Protein 7RNJ (pdb70)

Structure (mmCIF, N/CA/C/O backbone):
data_7RNJ
#
_entry.id   7RNJ
#
_cell.length_a   92.642
_cell.length_b   92.642
_cell.length_c   223.408
_cell.angle_alpha   90.000
_cell.angle_beta   90.000
_cell.angle_gamma   120.000
#
_symmetry.space_group_name_H-M   'P 65 2 2'
#
loop_
_entity.id
_entity.type
_entity.pdbx_description
1 polymer 'Monoclonal antibody S2P6 Fab light chain'
2 polymer 'Monoclonal antibody S2P6 Fab heavy chain'
3 polymer 'Spike glycoprotein stem helix peptide'
4 non-polymer 'SULFATE ION'
5 water water
#
loop_
_atom_site.group_PDB
_atom_site.id
_atom_site.type_symbol
_atom_site.label_atom_id
_atom_site.label_alt_id
_atom_site.label_comp_id
_atom_site.label_asym_id
_atom_site.label_entity_id
_atom_site.label_seq_id
_atom_site.pdbx_PDB_ins_code
_atom_site.Cartn_x
_atom_site.Cartn_y
_atom_site.Cartn_z
_atom_site.occupancy
_atom_site.B_iso_or_equiv
_atom_site.auth_seq_id
_atom_site.auth_comp_id
_atom_site.auth_asym_id
_atom_site.auth_atom_id
_atom_site.pdbx_PDB_model_num
ATOM 1 N N . GLU A 1 1 ? -45.042 60.722 11.472 1.00 102.81 1 GLU L N 1
ATOM 2 C CA . GLU A 1 1 ? -43.662 60.395 11.802 1.00 84.17 1 GLU L CA 1
ATOM 3 C C . GLU A 1 1 ? -42.699 61.280 11.019 1.00 81.05 1 GLU L C 1
ATOM 4 O O . GLU A 1 1 ? -43.115 62.048 10.152 1.00 70.90 1 GLU L O 1
ATOM 6 N N . ILE A 1 2 ? -41.413 61.175 11.334 1.00 80.12 2 ILE L N 1
ATOM 7 C CA . ILE A 1 2 ? -40.369 61.937 10.659 1.00 79.11 2 ILE L CA 1
ATOM 8 C C . ILE A 1 2 ? -39.735 61.025 9.617 1.00 75.99 2 ILE L C 1
ATOM 9 O O . ILE A 1 2 ? -39.026 60.074 9.963 1.00 77.23 2 ILE L O 1
ATOM 14 N N . VAL A 1 3 ? -39.981 61.314 8.341 1.00 74.20 3 VAL L N 1
ATOM 15 C CA . VAL A 1 3 ? -39.445 60.502 7.253 1.00 64.75 3 VAL L CA 1
ATOM 16 C C . VAL A 1 3 ? -38.009 60.922 6.969 1.00 64.74 3 VAL L C 1
ATOM 17 O O . VAL A 1 3 ? -37.702 62.117 6.883 1.00 68.79 3 VAL L O 1
ATOM 21 N N . MET A 1 4 ? -37.128 59.939 6.807 1.00 62.48 4 MET L N 1
ATOM 22 C CA . MET A 1 4 ? -35.719 60.174 6.527 1.00 61.09 4 MET L CA 1
ATOM 23 C C . MET A 1 4 ? -35.401 59.806 5.083 1.00 65.81 4 MET L C 1
ATOM 24 O O . MET A 1 4 ? -35.855 58.774 4.578 1.00 62.65 4 MET L O 1
ATOM 29 N N . MET A 1 5 ? -34.619 60.653 4.420 1.00 64.69 5 MET L N 1
ATOM 30 C CA . MET A 1 5 ? -34.182 60.408 3.054 1.00 62.37 5 MET L CA 1
ATOM 31 C C . MET A 1 5 ? -32.660 60.390 3.004 1.00 62.39 5 MET L C 1
ATOM 32 O O . MET A 1 5 ? -31.988 61.019 3.828 1.00 58.67 5 MET L O 1
ATOM 37 N N . GLN A 1 6 ? -32.114 59.651 2.042 1.00 59.76 6 GLN L N 1
ATOM 38 C CA . GLN A 1 6 ? -30.673 59.607 1.846 1.00 64.96 6 GLN L CA 1
ATOM 39 C C . GLN A 1 6 ? -30.362 59.611 0.357 1.00 70.60 6 GLN L C 1
ATOM 40 O O . GLN A 1 6 ? -31.163 59.160 -0.465 1.00 74.01 6 GLN L O 1
ATOM 46 N N . SER A 1 7 ? -29.176 60.121 0.023 1.00 66.76 7 SER L N 1
ATOM 47 C CA . SER A 1 7 ? -28.696 60.198 -1.338 1.00 63.70 7 SER L CA 1
ATOM 48 C C . SER A 1 7 ? -27.176 60.213 -1.269 1.00 63.09 7 SER L C 1
ATOM 49 O O . SER A 1 7 ? -26.615 60.761 -0.308 1.00 62.62 7 SER L O 1
ATOM 52 N N . PRO A 1 8 ? -26.483 59.602 -2.244 1.00 60.00 8 PRO L N 1
ATOM 53 C CA . PRO A 1 8 ? -27.109 58.873 -3.350 1.00 63.49 8 PRO L CA 1
ATOM 54 C C . PRO A 1 8 ? -27.509 57.466 -2.929 1.00 69.38 8 PRO L C 1
ATOM 55 O O . PRO A 1 8 ? -27.233 57.071 -1.797 1.00 75.21 8 PRO L O 1
ATOM 59 N N . GLY A 1 9 ? -28.164 56.724 -3.822 1.00 64.91 9 GLY L N 1
ATOM 60 C CA . GLY A 1 9 ? -28.479 55.341 -3.513 1.00 69.15 9 GLY L CA 1
ATOM 61 C C . GLY A 1 9 ? -27.237 54.475 -3.443 1.00 72.43 9 GLY L C 1
ATOM 62 O O . GLY A 1 9 ? -27.102 53.636 -2.546 1.00 67.97 9 GLY L O 1
ATOM 63 N N . THR A 1 10 ? -26.310 54.674 -4.380 1.00 75.53 10 THR L N 1
ATOM 64 C CA . THR A 1 10 ? -25.063 53.928 -4.443 1.00 69.89 10 THR L CA 1
ATOM 65 C C . THR A 1 10 ? -23.929 54.895 -4.742 1.00 65.56 10 THR L C 1
ATOM 66 O O . THR A 1 10 ? -24.086 55.817 -5.547 1.00 69.34 10 THR L O 1
ATOM 70 N N . LEU A 1 11 ? -22.790 54.681 -4.089 1.00 70.12 11 LEU L N 1
ATOM 71 C CA . LEU A 1 11 ? -21.606 55.511 -4.269 1.00 73.41 11 LEU L CA 1
ATOM 72 C C . LEU A 1 11 ? -20.394 54.608 -4.438 1.00 65.87 11 LEU L C 1
ATOM 73 O O . LEU A 1 11 ? -20.170 53.710 -3.621 1.00 74.96 11 LEU L O 1
ATOM 78 N N . SER A 1 12 ? -19.619 54.846 -5.494 1.00 69.76 12 SER L N 1
ATOM 79 C CA . SER A 1 12 ? -18.475 54.008 -5.836 1.00 66.39 12 SER L CA 1
ATOM 80 C C . SER A 1 12 ? -17.245 54.889 -5.984 1.00 70.25 12 SER L C 1
ATOM 81 O O . SER A 1 12 ? -17.177 55.713 -6.902 1.00 76.51 12 SER L O 1
ATOM 84 N N . LEU A 1 13 ? -16.274 54.711 -5.091 1.00 73.06 13 LEU L N 1
ATOM 85 C CA . LEU A 1 13 ? -15.086 55.552 -5.061 1.00 71.28 13 LEU L CA 1
ATOM 86 C C . LEU A 1 13 ? -13.852 54.689 -4.825 1.00 77.13 13 LEU L C 1
ATOM 87 O O . LEU A 1 13 ? -13.947 53.509 -4.478 1.00 79.03 13 LEU L O 1
ATOM 92 N N . SER A 1 14 ? -12.679 55.298 -5.020 1.00 74.98 14 SER L N 1
ATOM 93 C CA . SER A 1 14 ? -11.379 54.659 -4.877 1.00 78.29 14 SER L CA 1
ATOM 94 C C . SER A 1 14 ? -10.800 54.915 -3.493 1.00 81.76 14 SER L C 1
ATOM 95 O O . SER A 1 14 ? -11.198 55.861 -2.807 1.00 90.59 14 SER L O 1
ATOM 98 N N . PRO A 1 15 ? -9.857 54.082 -3.042 1.00 76.62 15 PRO L N 1
ATOM 99 C CA . PRO A 1 15 ? -9.227 54.327 -1.739 1.00 81.88 15 PRO L CA 1
ATOM 100 C C . PRO A 1 15 ? -8.456 55.636 -1.741 1.00 81.37 15 PRO L C 1
ATOM 101 O O . PRO A 1 15 ? -7.830 56.011 -2.735 1.00 86.48 15 PRO L O 1
ATOM 105 N N . GLY A 1 16 ? -8.505 56.333 -0.609 1.00 78.45 16 GLY L N 1
ATOM 106 C CA . GLY A 1 16 ? -7.894 57.632 -0.479 1.00 78.33 16 GLY L CA 1
ATOM 107 C C . GLY A 1 16 ? -8.776 58.792 -0.886 1.00 77.55 16 GLY L C 1
ATOM 108 O O . GLY A 1 16 ? -8.467 59.936 -0.538 1.00 98.52 16 GLY L O 1
ATOM 109 N N . GLU A 1 17 ? -9.860 58.533 -1.616 1.00 67.27 17 GLU L N 1
ATOM 110 C CA . GLU A 1 17 ? -10.781 59.586 -2.012 1.00 74.97 17 GLU L CA 1
ATOM 111 C C . GLU A 1 17 ? -11.738 59.914 -0.864 1.00 78.88 17 GLU L C 1
ATOM 112 O O . GLU A 1 17 ? -11.730 59.280 0.197 1.00 64.15 17 GLU L O 1
ATOM 116 N N . ARG A 1 18 ? -12.582 60.917 -1.086 1.00 63.69 18 ARG L N 1
ATOM 117 C CA . ARG A 1 18 ? -13.501 61.431 -0.080 1.00 61.90 18 ARG L CA 1
ATOM 118 C C . ARG A 1 18 ? -14.930 61.087 -0.480 1.00 66.87 18 ARG L C 1
ATOM 119 O O . ARG A 1 18 ? -15.351 61.382 -1.603 1.00 74.35 18 ARG L O 1
ATOM 127 N N . ALA A 1 19 ? -15.665 60.457 0.429 1.00 64.27 19 ALA L N 1
ATOM 128 C CA . ALA A 1 19 ? -17.061 60.109 0.201 1.00 64.50 19 ALA L CA 1
ATOM 129 C C . ALA A 1 19 ? -17.963 61.099 0.927 1.00 61.85 19 ALA L C 1
ATOM 130 O O . ALA A 1 19 ? -17.700 61.464 2.077 1.00 64.14 19 ALA L O 1
ATOM 132 N N . THR A 1 20 ? -19.024 61.535 0.250 1.00 68.24 20 THR L N 1
ATOM 133 C CA . THR A 1 20 ? -19.960 62.514 0.794 1.00 54.63 20 THR L CA 1
ATOM 134 C C . THR A 1 20 ? -21.367 61.931 0.734 1.00 56.09 20 THR L C 1
ATOM 135 O O . THR A 1 20 ? -21.907 61.713 -0.357 1.00 57.96 20 THR L O 1
ATOM 139 N N . LEU A 1 21 ? -21.958 61.687 1.902 1.00 51.22 21 LEU L N 1
ATOM 140 C CA . LEU A 1 21 ? -23.285 61.097 2.023 1.00 57.75 21 LEU L CA 1
ATOM 141 C C . LEU A 1 21 ? -24.253 62.122 2.598 1.00 62.03 21 LEU L C 1
ATOM 142 O O . LEU A 1 21 ? -23.933 62.805 3.576 1.00 67.28 21 LEU L O 1
ATOM 147 N N . SER A 1 22 ? -25.435 62.223 1.994 1.00 60.71 22 SER L N 1
ATOM 148 C CA . SER A 1 22 ? -26.444 63.189 2.399 1.00 60.12 22 SER L CA 1
ATOM 149 C C . SER A 1 22 ? -27.612 62.502 3.092 1.00 55.58 22 SER L C 1
ATOM 150 O O . SER A 1 22 ? -27.964 61.361 2.781 1.00 59.76 22 SER L O 1
ATOM 153 N N . CYS A 1 23 ? -28.218 63.227 4.030 1.00 57.36 23 CYS L N 1
ATOM 154 C CA . CYS A 1 23 ? -29.373 62.748 4.780 1.00 59.52 23 CYS L CA 1
ATOM 155 C C . CYS A 1 23 ? -30.324 63.918 4.966 1.00 55.92 23 CYS L C 1
ATOM 156 O O . CYS A 1 23 ? -29.917 64.978 5.451 1.00 61.45 23 CYS L O 1
ATOM 159 N N . ARG A 1 24 ? -31.577 63.736 4.563 1.00 54.48 24 ARG L N 1
ATOM 160 C CA . ARG A 1 24 ? -32.594 64.773 4.658 1.00 57.24 24 ARG L CA 1
ATOM 161 C C . ARG A 1 24 ? -33.762 64.254 5.484 1.00 58.82 24 ARG L C 1
ATOM 162 O O . ARG A 1 24 ? -34.216 63.121 5.283 1.00 61.79 24 ARG L O 1
ATOM 164 N N . ALA A 1 25 ? -34.238 65.078 6.412 1.00 55.72 25 ALA L N 1
ATOM 165 C CA . ALA A 1 25 ? -35.350 64.735 7.283 1.00 58.94 25 ALA L CA 1
ATOM 166 C C . ALA A 1 25 ? -36.574 65.568 6.923 1.00 57.57 25 ALA L C 1
ATOM 167 O O . ALA A 1 25 ? -36.458 66.723 6.500 1.00 61.52 25 ALA L O 1
ATOM 169 N N . SER A 1 26 ? -37.756 64.968 7.096 1.00 63.23 26 SER L N 1
ATOM 170 C CA . SER A 1 26 ? -38.991 65.655 6.732 1.00 55.20 26 SER L CA 1
ATOM 171 C C . SER A 1 26 ? -39.321 66.782 7.704 1.00 63.07 26 SER L C 1
ATOM 172 O O . SER A 1 26 ? -40.005 67.740 7.327 1.00 72.93 26 SER L O 1
ATOM 175 N N . GLN A 1 27 ? -38.847 66.691 8.943 1.00 65.89 27 GLN L N 1
ATOM 176 C CA . GLN A 1 27 ? -39.003 67.736 9.945 1.00 58.78 27 GLN L CA 1
ATOM 177 C C . GLN A 1 27 ? -37.632 68.130 10.477 1.00 65.60 27 GLN L C 1
ATOM 178 O O . GLN A 1 27 ? -36.632 67.445 10.254 1.00 70.71 27 GLN L O 1
ATOM 184 N N . SER A 1 28 ? -37.589 69.247 11.197 1.00 71.63 28 SER L N 1
ATOM 185 C CA . SER A 1 28 ? -36.347 69.651 11.840 1.00 57.94 28 SER L CA 1
ATOM 186 C C . SER A 1 28 ? -36.044 68.710 13.000 1.00 53.17 28 SER L C 1
ATOM 187 O O . SER A 1 28 ? -36.934 68.361 13.780 1.00 57.93 28 SER L O 1
ATOM 190 N N . VAL A 1 29 ? -34.788 68.282 13.098 1.00 60.78 29 VAL L N 1
ATOM 191 C CA . VAL A 1 29 ? -34.377 67.294 14.091 1.00 57.02 29 VAL L CA 1
ATOM 192 C C . VAL A 1 29 ? -34.004 68.030 15.373 1.00 59.23 29 VAL L C 1
ATOM 193 O O . VAL A 1 29 ? -32.981 68.717 15.430 1.00 55.32 29 VAL L O 1
ATOM 197 N N . ARG A 1 30 ? -34.832 67.882 16.405 1.00 63.83 30 ARG L N 1
ATOM 198 C CA . ARG A 1 30 ? -34.607 68.587 17.659 1.00 69.97 30 ARG L CA 1
ATOM 199 C C . ARG A 1 30 ? -33.278 68.183 18.283 1.00 59.65 30 ARG L C 1
ATOM 200 O O . ARG A 1 30 ? -32.906 67.007 18.283 1.00 57.62 30 ARG L O 1
ATOM 208 N N . SER A 1 31 ? -32.558 69.176 18.807 1.00 56.81 31 SER L N 1
ATOM 209 C CA . SER A 1 31 ? -31.284 68.979 19.493 1.00 58.22 31 SER L CA 1
ATOM 210 C C . SER A 1 31 ? -30.220 68.356 18.592 1.00 56.42 31 SER L C 1
ATOM 211 O O . SER A 1 31 ? -29.208 67.854 19.091 1.00 54.64 31 SER L O 1
ATOM 214 N N . ASN A 1 32 ? -30.430 68.384 17.272 1.00 58.81 32 ASN L N 1
ATOM 215 C CA . ASN A 1 32 ? -29.483 67.828 16.298 1.00 46.02 32 ASN L CA 1
ATOM 216 C C . ASN A 1 32 ? -29.168 66.368 16.597 1.00 47.32 32 ASN L C 1
ATOM 217 O O . ASN A 1 32 ? -28.039 65.902 16.423 1.00 44.88 32 ASN L O 1
ATOM 222 N N . TYR A 1 33 ? -30.186 65.639 17.051 1.00 47.35 33 TYR L N 1
ATOM 223 C CA . TYR A 1 33 ? -30.066 64.221 17.384 1.00 50.71 33 TYR L CA 1
ATOM 224 C C . TYR A 1 33 ? -30.111 63.404 16.095 1.00 50.90 33 TYR L C 1
ATOM 225 O O . TYR A 1 33 ? -31.109 62.762 15.756 1.00 49.77 33 TYR L O 1
ATOM 234 N N . LEU A 1 34 ? -29.000 63.429 15.366 1.00 54.12 34 LEU L N 1
ATOM 235 C CA . LEU A 1 34 ? -28.861 62.704 14.110 1.00 51.68 34 LEU L CA 1
ATOM 236 C C . LEU A 1 34 ? -27.714 61.715 14.248 1.00 52.55 34 LEU L C 1
ATOM 237 O O . LEU A 1 34 ? -26.611 62.095 14.652 1.00 60.18 34 LEU L O 1
ATOM 242 N N . ALA A 1 35 ? -27.973 60.453 13.914 1.00 52.32 35 ALA L N 1
ATOM 243 C CA . ALA A 1 35 ? -26.984 59.394 14.042 1.00 51.38 35 ALA L CA 1
ATOM 244 C C . ALA A 1 35 ? -26.712 58.744 12.691 1.00 55.81 35 ALA L C 1
ATOM 245 O O . ALA A 1 35 ? -27.602 58.647 11.842 1.00 54.45 35 ALA L O 1
ATOM 247 N N . TRP A 1 36 ? -25.467 58.303 12.504 1.00 54.56 36 TRP L N 1
ATOM 248 C CA . TRP A 1 36 ? -25.035 57.576 11.315 1.00 50.42 36 TRP L CA 1
ATOM 249 C C . TRP A 1 36 ? -24.531 56.202 11.725 1.00 48.14 36 TRP L C 1
ATOM 250 O O . TRP A 1 36 ? -23.691 56.090 12.625 1.00 49.63 36 TRP L O 1
ATOM 261 N N . TYR A 1 37 ? -25.020 55.165 11.051 1.00 46.34 37 TYR L N 1
ATOM 262 C CA . TYR A 1 37 ? -24.656 53.789 11.356 1.00 52.00 37 TYR L CA 1
ATOM 263 C C . TYR A 1 37 ? -24.020 53.129 10.142 1.00 54.30 37 TYR L C 1
ATOM 264 O O . TYR A 1 37 ? -24.503 53.279 9.016 1.00 50.95 37 TYR L O 1
ATOM 273 N N . GLN A 1 38 ? -22.940 52.394 10.380 1.00 58.93 38 GLN L N 1
ATOM 274 C CA . GLN A 1 38 ? -22.267 51.608 9.356 1.00 49.11 38 GLN L CA 1
ATOM 275 C C . GLN A 1 38 ? -22.621 50.140 9.552 1.00 52.42 38 GLN L C 1
ATOM 276 O O . GLN A 1 38 ? -22.467 49.606 10.656 1.00 53.81 38 GLN L O 1
ATOM 282 N N . GLN A 1 39 ? -23.098 49.491 8.490 1.00 52.56 39 GLN L N 1
ATOM 283 C CA . GLN A 1 39 ? -23.423 48.066 8.533 1.00 61.65 39 GLN L CA 1
ATOM 284 C C . GLN A 1 39 ? -22.683 47.349 7.412 1.00 62.51 39 GLN L C 1
ATOM 285 O O . GLN A 1 39 ? -22.978 47.565 6.232 1.00 57.92 39 GLN L O 1
ATOM 291 N N . LYS A 1 40 ? -21.736 46.490 7.783 1.00 66.01 40 LYS L N 1
ATOM 292 C CA . LYS A 1 40 ? -21.010 45.665 6.832 1.00 64.99 40 LYS L CA 1
ATOM 293 C C . LYS A 1 40 ? -21.756 44.356 6.598 1.00 68.63 40 LYS L C 1
ATOM 294 O O . LYS A 1 40 ? -22.617 43.973 7.397 1.00 65.52 40 LYS L O 1
ATOM 300 N N . PRO A 1 41 ? -21.470 43.656 5.497 1.00 77.55 41 PRO L N 1
ATOM 301 C CA . PRO A 1 41 ? -22.238 42.443 5.173 1.00 76.44 41 PRO L CA 1
ATOM 302 C C . PRO A 1 41 ? -22.171 41.407 6.286 1.00 74.82 41 PRO L C 1
ATOM 303 O O . PRO A 1 41 ? -21.097 41.091 6.804 1.00 80.42 41 PRO L O 1
ATOM 307 N N . GLY A 1 42 ? -23.337 40.879 6.652 1.00 73.53 42 GLY L N 1
ATOM 308 C CA . GLY A 1 42 ? -23.415 39.857 7.674 1.00 74.49 42 GLY L CA 1
ATOM 309 C C . GLY A 1 42 ? -23.147 40.325 9.085 1.00 71.83 42 GLY L C 1
ATOM 310 O O . GLY A 1 42 ? -23.018 39.488 9.983 1.00 84.98 42 GLY L O 1
ATOM 311 N N . GLN A 1 43 ? -23.060 41.631 9.316 1.00 70.07 43 GLN L N 1
ATOM 312 C CA . GLN A 1 43 ? -22.785 42.171 10.637 1.00 66.83 43 GLN L CA 1
ATOM 313 C C . GLN A 1 43 ? -23.939 43.052 11.093 1.00 62.63 43 GLN L C 1
ATOM 314 O O . GLN A 1 43 ? -24.788 43.469 10.300 1.00 59.86 43 GLN L O 1
ATOM 320 N N . ALA A 1 44 ? -23.963 43.321 12.391 1.00 62.84 44 ALA L N 1
ATOM 321 C CA . ALA A 1 44 ? -24.929 44.246 12.946 1.00 54.09 44 ALA L CA 1
ATOM 322 C C . ALA A 1 44 ? -24.508 45.675 12.637 1.00 59.09 44 ALA L C 1
ATOM 323 O O . ALA A 1 44 ? -23.335 45.940 12.356 1.00 62.02 44 ALA L O 1
ATOM 325 N N . PRO A 1 45 ? -25.447 46.617 12.668 1.00 56.30 45 PRO L N 1
ATOM 326 C CA . PRO A 1 45 ? -25.067 48.019 12.504 1.00 50.27 45 PRO L CA 1
ATOM 327 C C . PRO A 1 45 ? -24.098 48.445 13.595 1.00 52.95 45 PRO L C 1
ATOM 328 O O . PRO A 1 45 ? -24.006 47.837 14.664 1.00 58.78 45 PRO L O 1
ATOM 332 N N . ARG A 1 46 ? -23.349 49.496 13.288 1.00 55.06 46 ARG L N 1
ATOM 333 C CA . ARG A 1 46 ? -22.291 50.002 14.144 1.00 46.34 46 ARG L CA 1
ATOM 334 C C . ARG A 1 46 ? -22.392 51.516 14.152 1.00 53.10 46 ARG L C 1
ATOM 335 O O . ARG A 1 46 ? -22.489 52.135 13.089 1.00 49.59 46 ARG L O 1
ATOM 343 N N . LEU A 1 47 ? -22.389 52.102 15.344 1.00 58.53 47 LEU L N 1
ATOM 344 C CA . LEU A 1 47 ? -22.554 53.542 15.487 1.00 47.74 47 LEU L CA 1
ATOM 345 C C . LEU A 1 47 ? -21.260 54.256 15.114 1.00 44.83 47 LEU L C 1
ATOM 346 O O . LEU A 1 47 ? -20.213 54.015 15.722 1.00 51.50 47 LEU L O 1
ATOM 351 N N . LEU A 1 48 ? -21.335 55.137 14.121 1.00 46.92 48 LEU L N 1
ATOM 352 C CA . LEU A 1 48 ? -20.209 55.964 13.707 1.00 54.45 48 LEU L CA 1
ATOM 353 C C . LEU A 1 48 ? -20.292 57.373 14.274 1.00 55.79 48 LEU L C 1
ATOM 354 O O . LEU A 1 48 ? -19.310 57.889 14.821 1.00 45.22 48 LEU L O 1
ATOM 359 N N . ILE A 1 49 ? -21.458 58.002 14.134 1.00 47.80 49 ILE L N 1
ATOM 360 C CA . ILE A 1 49 ? -21.687 59.397 14.486 1.00 48.23 49 ILE L CA 1
ATOM 361 C C . ILE A 1 49 ? -23.032 59.492 15.191 1.00 51.86 49 ILE L C 1
ATOM 362 O O . ILE A 1 49 ? -24.025 58.928 14.719 1.00 56.87 49 ILE L O 1
ATOM 367 N N . TYR A 1 50 ? -23.068 60.193 16.317 1.00 52.34 50 TYR L N 1
ATOM 368 C CA . TYR A 1 50 ? -24.323 60.545 16.964 1.00 55.24 50 TYR L CA 1
ATOM 369 C C . TYR A 1 50 ? -24.346 62.055 17.169 1.00 54.50 50 TYR L C 1
ATOM 370 O O . TYR A 1 50 ? -23.330 62.737 16.995 1.00 41.00 50 TYR L O 1
ATOM 379 N N . GLY A 1 51 ? -25.517 62.579 17.522 1.00 48.49 51 GLY L N 1
ATOM 380 C CA . GLY A 1 51 ? -25.647 64.017 17.727 1.00 46.13 51 GLY L CA 1
ATOM 381 C C . GLY A 1 51 ? -25.153 64.841 16.559 1.00 54.72 51 GLY L C 1
ATOM 382 O O . GLY A 1 51 ? -24.488 65.868 16.7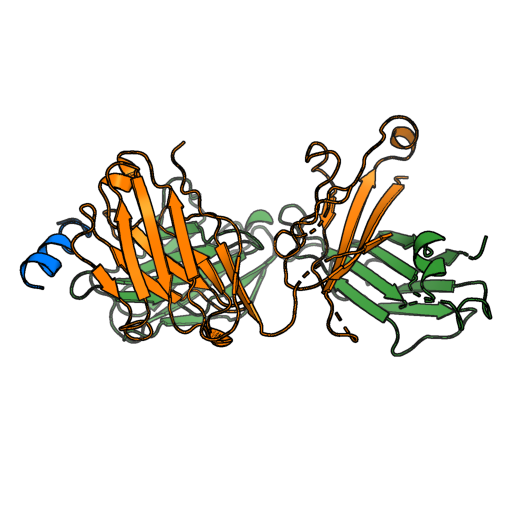54 1.00 46.20 51 GLY L O 1
ATOM 383 N N . ALA A 1 52 ? -25.437 64.386 15.334 1.00 51.77 52 ALA L N 1
ATOM 384 C CA . ALA A 1 52 ? -25.067 65.048 14.085 1.00 48.09 52 ALA L CA 1
ATOM 385 C C . ALA A 1 52 ? -23.567 65.010 13.806 1.00 54.79 52 ALA L C 1
ATOM 386 O O . ALA A 1 52 ? -23.160 64.771 12.665 1.00 54.17 52 ALA L O 1
ATOM 388 N N . SER A 1 53 ? -22.730 65.233 14.823 1.00 52.52 53 SER L N 1
ATOM 389 C CA . SER A 1 53 ? -21.308 65.419 14.556 1.00 48.60 53 SER L CA 1
ATOM 390 C C . SER A 1 53 ? -20.382 64.722 15.547 1.00 45.60 53 SER L C 1
ATOM 391 O O . SER A 1 53 ? -19.163 64.923 15.470 1.00 46.31 53 SER L O 1
ATOM 394 N N . SER A 1 54 ? -20.899 63.916 16.470 1.00 52.79 54 SER L N 1
ATOM 395 C CA . SER A 1 54 ? -20.072 63.309 17.507 1.00 46.52 54 SER L CA 1
ATOM 396 C C . SER A 1 54 ? -19.596 61.934 17.056 1.00 44.14 54 SER L C 1
ATOM 397 O O . SER A 1 54 ? -20.413 61.047 16.789 1.00 43.88 54 SER L O 1
ATOM 400 N N . ARG A 1 55 ? -18.280 61.756 16.984 1.00 48.10 55 ARG L N 1
ATOM 401 C CA . ARG A 1 55 ? -17.719 60.436 16.738 1.00 49.35 55 ARG L CA 1
ATOM 402 C C . ARG A 1 55 ? -17.915 59.547 17.961 1.00 52.64 55 ARG L C 1
ATOM 403 O O . ARG A 1 55 ? -17.603 59.943 19.087 1.00 56.53 55 ARG L O 1
ATOM 411 N N . ALA A 1 56 ? -18.443 58.348 17.740 1.00 52.60 56 ALA L N 1
ATOM 412 C CA . ALA A 1 56 ? -18.526 57.361 18.800 1.00 45.11 56 ALA L CA 1
ATOM 413 C C . ALA A 1 56 ? -17.127 56.866 19.165 1.00 61.35 56 ALA L C 1
ATOM 414 O O . ALA A 1 56 ? -16.147 57.099 18.452 1.00 63.18 56 ALA L O 1
ATOM 416 N N . THR A 1 57 ? -17.041 56.173 20.299 1.00 67.04 57 THR L N 1
ATOM 417 C CA . THR A 1 57 ? -15.759 55.680 20.789 1.00 78.26 57 THR L CA 1
ATOM 418 C C . THR A 1 57 ? -15.190 54.641 19.829 1.00 64.35 57 THR L C 1
ATOM 419 O O . THR A 1 57 ? -15.850 53.643 19.519 1.00 67.14 57 THR L O 1
ATOM 423 N N . GLY A 1 58 ? -13.964 54.876 19.364 1.00 59.60 58 GLY L N 1
ATOM 424 C CA . GLY A 1 58 ? -13.289 53.975 18.455 1.00 64.97 58 GLY L CA 1
ATOM 425 C C . GLY A 1 58 ? -13.372 54.355 16.993 1.00 67.22 58 GLY L C 1
ATOM 426 O O . GLY A 1 58 ? -12.812 53.641 16.153 1.00 69.90 58 GLY L O 1
ATOM 427 N N . ILE A 1 59 ? -14.045 55.453 16.665 1.00 63.80 59 ILE L N 1
ATOM 428 C CA . ILE A 1 59 ? -14.262 55.853 15.278 1.00 50.83 59 ILE L CA 1
ATOM 429 C C . ILE A 1 59 ? -13.121 56.766 14.845 1.00 58.28 59 ILE L C 1
ATOM 430 O O . ILE A 1 59 ? -12.820 57.750 15.537 1.00 60.07 59 ILE L O 1
ATOM 435 N N . PRO A 1 60 ? -12.454 56.477 13.727 1.00 61.57 60 PRO L N 1
ATOM 436 C CA . PRO A 1 60 ? -11.318 57.304 13.308 1.00 53.20 60 PRO L CA 1
ATOM 437 C C . PRO A 1 60 ? -11.748 58.716 12.941 1.00 65.02 60 PRO L C 1
ATOM 438 O O . PRO A 1 60 ? -12.917 58.992 12.664 1.00 63.95 60 PRO L O 1
ATOM 442 N N . ASP A 1 61 ? -10.768 59.623 12.942 1.00 65.44 61 ASP L N 1
ATOM 443 C CA . ASP A 1 61 ? -11.052 61.030 12.682 1.00 69.76 61 ASP L CA 1
ATOM 444 C C . ASP A 1 61 ? -11.545 61.278 11.264 1.00 69.84 61 ASP L C 1
ATOM 445 O O . ASP A 1 61 ? -12.211 62.291 11.024 1.00 77.30 61 ASP L O 1
ATOM 450 N N . ARG A 1 62 ? -11.238 60.381 10.323 1.00 74.38 62 ARG L N 1
ATOM 451 C CA . ARG A 1 62 ? -11.661 60.573 8.941 1.00 63.02 62 ARG L CA 1
ATOM 452 C C . ARG A 1 62 ? -13.175 60.521 8.776 1.00 56.72 62 ARG L C 1
ATOM 453 O O . ARG A 1 62 ? -13.691 61.041 7.782 1.00 58.74 62 ARG L O 1
ATOM 461 N N . PHE A 1 63 ? -13.896 59.912 9.715 1.00 55.87 63 PHE L N 1
ATOM 462 C CA . PHE A 1 63 ? -15.352 59.973 9.710 1.00 51.06 63 PHE L CA 1
ATOM 463 C C . PHE A 1 63 ? -15.805 61.293 10.321 1.00 55.59 63 PHE L C 1
ATOM 464 O O . PHE A 1 63 ? -15.325 61.691 11.386 1.00 58.69 63 PHE L O 1
ATOM 472 N N . SER A 1 64 ? -16.729 61.973 9.648 1.00 55.60 64 SER L N 1
ATOM 473 C CA . SER A 1 64 ? -17.119 63.317 10.053 1.00 51.72 64 SER L CA 1
ATOM 474 C C . SER A 1 64 ? -18.567 63.574 9.667 1.00 53.40 64 SER L C 1
ATOM 475 O O . SER A 1 64 ? -18.974 63.281 8.539 1.00 58.94 64 SER L O 1
ATOM 478 N N . GLY A 1 65 ? -19.335 64.125 10.603 1.00 52.26 65 GLY L N 1
ATOM 479 C CA . GLY A 1 65 ? -20.714 64.483 10.340 1.00 53.11 65 GLY L CA 1
ATOM 480 C C . GLY A 1 65 ? -20.957 65.964 10.538 1.00 59.08 65 GLY L C 1
ATOM 481 O O . GLY A 1 65 ? -20.193 66.632 11.243 1.00 53.91 65 GLY L O 1
ATOM 482 N N . SER A 1 66 ? -22.014 66.490 9.924 1.00 49.29 66 SER L N 1
ATOM 483 C CA . SER A 1 66 ? -22.340 67.904 10.048 1.00 46.43 66 SER L CA 1
ATOM 484 C C . SER A 1 66 ? -23.790 68.111 9.638 1.00 47.48 66 SER L C 1
ATOM 485 O O . SER A 1 66 ? -24.451 67.203 9.131 1.00 51.39 66 SER L O 1
ATOM 488 N N . GLY A 1 67 ? -24.270 69.325 9.858 1.00 50.47 67 GLY L N 1
ATOM 489 C CA . GLY A 1 67 ? -25.609 69.716 9.472 1.00 61.43 67 GLY L CA 1
ATOM 490 C C . GLY A 1 67 ? -26.461 70.092 10.671 1.00 50.68 67 GLY L C 1
ATOM 491 O O . GLY A 1 67 ? -26.092 69.901 11.827 1.00 55.57 67 GLY L O 1
ATOM 492 N N . SER A 1 68 ? -27.628 70.643 10.355 1.00 57.40 68 SER L N 1
ATOM 493 C CA . SER A 1 68 ? -28.607 71.008 11.367 1.00 60.29 68 SER L CA 1
ATOM 494 C C . SER A 1 68 ? -29.971 71.089 10.700 1.00 64.70 68 SER L C 1
ATOM 495 O O . SER A 1 68 ? -30.085 71.103 9.471 1.00 64.53 68 SER L O 1
ATOM 498 N N . GLY A 1 69 ? -31.008 71.140 11.532 1.00 63.94 69 GLY L N 1
ATOM 499 C CA . GLY A 1 69 ? -32.364 71.264 11.041 1.00 61.59 69 GLY L CA 1
ATOM 500 C C . GLY A 1 69 ? -32.847 70.027 10.314 1.00 60.35 69 GLY L C 1
ATOM 501 O O . GLY A 1 69 ? -33.232 69.040 10.947 1.00 64.31 69 GLY L O 1
ATOM 502 N N . THR A 1 70 ? -32.826 70.072 8.979 1.00 63.68 70 THR L N 1
ATOM 503 C CA . THR A 1 70 ? -33.286 68.965 8.153 1.00 63.09 70 THR L CA 1
ATOM 504 C C . THR A 1 70 ? -32.214 68.362 7.258 1.00 54.87 70 THR L C 1
ATOM 505 O O . THR A 1 70 ? -32.431 67.267 6.732 1.00 58.07 70 THR L O 1
ATOM 509 N N . ASP A 1 71 ? -31.083 69.035 7.059 1.00 69.34 71 ASP L N 1
ATOM 510 C CA . ASP A 1 71 ? -30.038 68.572 6.153 1.00 72.71 71 ASP L CA 1
ATOM 511 C C . ASP A 1 71 ? -28.794 68.190 6.941 1.00 62.12 71 ASP L C 1
ATOM 512 O O . ASP A 1 71 ? -28.273 68.996 7.719 1.00 64.79 71 ASP L O 1
ATOM 517 N N . PHE A 1 72 ? -28.311 66.970 6.719 1.00 56.01 72 PHE L N 1
ATOM 518 C CA . PHE A 1 72 ? -27.135 66.466 7.410 1.00 56.94 72 PHE L CA 1
ATOM 519 C C . PHE A 1 72 ? -26.234 65.761 6.405 1.00 59.34 72 PHE L C 1
ATOM 520 O O . PHE A 1 72 ? -26.687 65.289 5.359 1.00 57.18 72 PHE L O 1
ATOM 528 N N . THR A 1 73 ? -24.943 65.697 6.732 1.00 54.23 73 THR L N 1
ATOM 529 C CA . THR A 1 73 ? -23.941 65.153 5.825 1.00 48.39 73 THR L CA 1
ATOM 530 C C . THR A 1 73 ? -22.944 64.299 6.591 1.00 54.43 73 THR L C 1
ATOM 531 O O . THR A 1 73 ? -22.512 64.671 7.685 1.00 62.20 73 THR L O 1
ATOM 535 N N . LEU A 1 74 ? -22.567 63.165 6.005 1.00 59.16 74 LEU L N 1
ATOM 536 C CA . LEU A 1 74 ? -21.488 62.330 6.515 1.00 55.09 74 LEU L CA 1
ATOM 537 C C . LEU A 1 74 ? -20.375 62.268 5.479 1.00 58.04 74 LEU L C 1
ATOM 538 O O . LEU A 1 74 ? -20.618 61.915 4.321 1.00 62.71 74 LEU L O 1
ATOM 543 N N . THR A 1 75 ? -19.159 62.609 5.894 1.00 57.25 75 THR L N 1
ATOM 544 C CA . THR A 1 75 ? -18.005 62.652 5.006 1.00 51.21 75 THR L CA 1
ATOM 545 C C . THR A 1 75 ? -16.961 61.649 5.475 1.00 64.59 75 THR L C 1
ATOM 546 O O . THR A 1 75 ? -16.526 61.693 6.631 1.00 57.93 75 THR L O 1
ATOM 550 N N . ILE A 1 76 ? -16.562 60.751 4.574 1.00 62.99 76 ILE L N 1
ATOM 551 C CA . ILE A 1 76 ? -15.564 59.731 4.876 1.00 59.34 76 ILE L CA 1
ATOM 552 C C . ILE A 1 76 ? -14.287 60.043 4.112 1.00 60.66 76 ILE L C 1
ATOM 553 O O . ILE A 1 76 ? -14.099 59.577 2.983 1.00 74.37 76 ILE L O 1
ATOM 558 N N . SER A 1 77 ? -13.403 60.828 4.715 1.00 61.27 77 SER L N 1
ATOM 559 C CA . SER A 1 77 ? -12.133 61.119 4.074 1.00 63.53 77 SER L CA 1
ATOM 560 C C . SER A 1 77 ? -11.225 59.892 4.119 1.00 57.83 77 SER L C 1
ATOM 561 O O . SER A 1 77 ? -11.419 58.974 4.919 1.00 72.71 77 SER L O 1
ATOM 564 N N . ARG A 1 78 ? -10.237 59.879 3.224 1.00 67.36 78 ARG L N 1
ATOM 565 C CA . ARG A 1 78 ? -9.223 58.826 3.154 1.00 69.45 78 ARG L CA 1
ATOM 566 C C . ARG A 1 78 ? -9.867 57.439 3.180 1.00 66.07 78 ARG L C 1
ATOM 567 O O . ARG A 1 78 ? -9.636 56.627 4.080 1.00 69.44 78 ARG L O 1
ATOM 575 N N . LEU A 1 79 ? -10.690 57.184 2.164 1.00 71.73 79 LEU L N 1
ATOM 576 C CA A LEU A 1 79 ? -11.438 55.937 2.101 0.55 68.79 79 LEU L CA 1
ATOM 577 C CA B LEU A 1 79 ? -11.437 55.935 2.095 0.45 70.74 79 LEU L CA 1
ATOM 578 C C . LEU A 1 79 ? -10.495 54.740 2.098 1.00 71.54 79 LEU L C 1
ATOM 579 O O . LEU A 1 79 ? -9.406 54.782 1.518 1.00 71.77 79 LEU L O 1
ATOM 588 N N . GLU A 1 80 ? -10.920 53.674 2.755 1.00 60.56 80 GLU L N 1
ATOM 589 C CA . GLU A 1 80 ? -10.143 52.453 2.873 1.00 72.24 80 GLU L CA 1
ATOM 590 C C . GLU A 1 80 ? -10.984 51.272 2.423 1.00 68.00 80 GLU L C 1
ATOM 591 O O . GLU A 1 80 ? -12.218 51.327 2.462 1.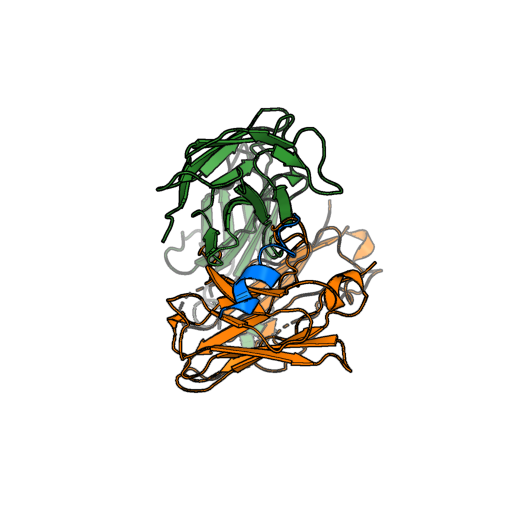00 66.42 80 GLU L O 1
ATOM 597 N N . PRO A 1 81 ? -10.344 50.189 1.975 1.00 67.00 81 PRO L N 1
ATOM 598 C CA . PRO A 1 81 ? -11.118 49.010 1.556 1.00 74.00 81 PRO L CA 1
ATOM 599 C C . PRO A 1 81 ? -12.030 48.468 2.643 1.00 85.88 81 PRO L C 1
ATOM 600 O O . PRO A 1 81 ? -13.067 47.871 2.325 1.00 89.54 81 PRO L O 1
ATOM 604 N N . GLU A 1 82 ? -11.684 48.665 3.917 1.00 77.25 82 GLU L N 1
ATOM 605 C CA . GLU A 1 82 ? -12.531 48.206 5.010 1.00 73.77 82 GLU L CA 1
ATOM 606 C C . GLU A 1 82 ? -13.809 49.022 5.151 1.00 71.96 82 GLU L C 1
ATOM 607 O O . GLU A 1 82 ? -14.710 48.605 5.886 1.00 70.78 82 GLU L O 1
ATOM 609 N N . ASP A 1 83 ? -13.913 50.160 4.466 1.00 71.94 83 ASP L N 1
ATOM 610 C CA . ASP A 1 83 ? -15.078 51.029 4.571 1.00 69.59 83 ASP L CA 1
ATOM 611 C C . ASP A 1 83 ? -16.248 50.575 3.705 1.00 64.76 83 ASP L C 1
ATOM 612 O O . ASP A 1 83 ? -17.272 51.264 3.669 1.00 59.57 83 ASP L O 1
ATOM 617 N N . PHE A 1 84 ? -16.128 49.448 3.011 1.00 72.18 84 PHE L N 1
ATOM 618 C CA . PHE A 1 84 ? -17.235 48.922 2.218 1.00 72.44 84 PHE L CA 1
ATOM 619 C C . PHE A 1 84 ? -18.370 48.500 3.145 1.00 71.74 84 PHE L C 1
ATOM 620 O O . PHE A 1 84 ? -18.227 47.543 3.913 1.00 71.59 84 PHE L O 1
ATOM 628 N N . ALA A 1 85 ? -19.495 49.208 3.072 1.00 67.29 85 ALA L N 1
ATOM 629 C CA . ALA A 1 85 ? -20.660 48.928 3.908 1.00 70.39 85 ALA L CA 1
ATOM 630 C C . ALA A 1 85 ? -21.826 49.782 3.419 1.00 63.37 85 ALA L C 1
ATOM 631 O O . ALA A 1 85 ? -21.685 50.597 2.501 1.00 67.97 85 ALA L O 1
ATOM 633 N N . VAL A 1 86 ? -22.988 49.580 4.043 1.00 53.42 86 VAL L N 1
ATOM 634 C CA . VAL A 1 86 ? -24.161 50.431 3.866 1.00 58.87 86 VAL L CA 1
ATOM 635 C C . VAL A 1 86 ? -24.269 51.347 5.076 1.00 61.58 86 VAL L C 1
ATOM 636 O O . VAL A 1 86 ? -24.104 50.903 6.221 1.00 55.79 86 VAL L O 1
ATOM 640 N N . TYR A 1 87 ? -24.553 52.624 4.834 1.00 55.87 87 TYR L N 1
ATOM 641 C CA . TYR A 1 87 ? -24.574 53.634 5.886 1.00 54.41 87 TYR L CA 1
ATOM 642 C C . TYR A 1 87 ? -25.984 54.192 6.026 1.00 60.92 87 TYR L C 1
ATOM 643 O O . TYR A 1 87 ? -26.529 54.760 5.072 1.00 62.34 87 TYR L O 1
ATOM 652 N N . TYR A 1 88 ? -26.573 54.026 7.211 1.00 53.36 88 TYR L N 1
ATOM 653 C CA . TYR A 1 88 ? -27.894 54.558 7.516 1.00 53.86 88 TYR L CA 1
ATOM 654 C C . TYR A 1 88 ? -27.769 55.777 8.418 1.00 54.52 88 TYR L C 1
ATOM 655 O O . TYR A 1 88 ? -26.906 55.824 9.300 1.00 51.90 88 TYR L O 1
ATOM 664 N N . CYS A 1 89 ? -28.637 56.759 8.193 1.00 52.60 89 CYS L N 1
ATOM 665 C CA . CYS A 1 89 ? -28.820 57.870 9.112 1.00 48.99 89 CYS L CA 1
ATOM 666 C C . CYS A 1 89 ? -30.113 57.666 9.890 1.00 54.80 89 CYS L C 1
ATOM 667 O O . CYS A 1 89 ? -31.056 57.036 9.402 1.00 54.43 89 CYS L O 1
ATOM 670 N N . GLN A 1 90 ? -30.140 58.179 11.119 1.00 51.39 90 GLN L N 1
ATOM 671 C CA . GLN A 1 90 ? -31.270 57.954 12.011 1.00 54.92 90 GLN L CA 1
ATOM 672 C C . GLN A 1 90 ? -31.475 59.171 12.897 1.00 50.76 90 GLN L C 1
ATOM 673 O O . GLN A 1 90 ? -30.515 59.694 13.471 1.00 50.32 90 GLN L O 1
ATOM 679 N N . GLN A 1 91 ? -32.722 59.614 13.001 1.00 44.61 91 GLN L N 1
ATOM 680 C CA . GLN A 1 91 ? -33.110 60.602 13.992 1.00 52.01 91 GLN L CA 1
ATOM 681 C C . GLN A 1 91 ? -33.652 59.893 15.225 1.00 56.14 91 GLN L C 1
ATOM 682 O O . GLN A 1 91 ? -34.156 58.768 15.150 1.00 58.37 91 GLN L O 1
ATOM 688 N N . TYR A 1 92 ? -33.543 60.563 16.366 1.00 51.39 92 TYR L N 1
ATOM 689 C CA . TYR A 1 92 ? -34.064 60.018 17.611 1.00 49.42 92 TYR L CA 1
ATOM 690 C C . TYR A 1 92 ? -34.521 61.172 18.486 1.00 55.17 92 TYR L C 1
ATOM 691 O O . TYR A 1 92 ? -33.859 62.211 18.545 1.00 48.73 92 TYR L O 1
ATOM 700 N N . GLY A 1 93 ? -35.670 60.992 19.135 1.00 57.66 93 GLY L N 1
ATOM 701 C CA . GLY A 1 93 ? -36.206 61.995 20.022 1.00 42.72 93 GLY L CA 1
ATOM 702 C C . GLY A 1 93 ? -36.759 61.338 21.270 1.00 59.59 93 GLY L C 1
ATOM 703 O O . GLY A 1 93 ? -37.054 60.142 21.295 1.00 68.63 93 GLY L O 1
ATOM 704 N N . SER A 1 94 ? -36.902 62.144 22.316 1.00 60.54 94 SER L N 1
ATOM 705 C CA . SER A 1 94 ? -37.260 61.616 23.624 1.00 57.93 94 SER L CA 1
ATOM 706 C C . SER A 1 94 ? -38.708 61.877 24.007 1.00 65.14 94 SER L C 1
ATOM 707 O O . SER A 1 94 ? -39.319 61.046 24.684 1.00 68.02 94 SER L O 1
ATOM 710 N N . SER A 1 95 ? -39.274 63.010 23.599 1.00 65.29 95 SER L N 1
ATOM 711 C CA . SER A 1 95 ? -40.626 63.395 24.001 1.00 65.64 95 SER L CA 1
ATOM 712 C C . SER A 1 95 ? -41.422 63.825 22.776 1.00 70.76 95 SER L C 1
ATOM 713 O O . SER A 1 95 ? -41.332 64.990 22.351 1.00 74.09 95 SER L O 1
ATOM 715 N N . PRO A 1 96 ? -42.206 62.920 22.174 1.00 68.57 96 PRO L N 1
ATOM 716 C CA . PRO A 1 96 ? -42.307 61.506 22.551 1.00 63.98 96 PRO L CA 1
ATOM 717 C C . PRO A 1 96 ? -41.184 60.678 21.930 1.00 70.23 96 PRO L C 1
ATOM 718 O O . PRO A 1 96 ? -40.540 61.156 20.994 1.00 67.19 96 PRO L O 1
ATOM 722 N N . PRO A 1 97 ? -40.945 59.472 22.447 1.00 68.22 97 PRO L N 1
ATOM 723 C CA . PRO A 1 97 ? -39.883 58.621 21.885 1.00 58.41 97 PRO L CA 1
ATOM 724 C C . PRO A 1 97 ? -40.155 58.292 20.426 1.00 71.55 97 PRO L C 1
ATOM 725 O O . PRO A 1 97 ? -41.211 57.761 20.073 1.00 71.65 97 PRO L O 1
ATOM 729 N N . ARG A 1 98 ? -39.184 58.614 19.574 1.00 61.16 98 ARG L N 1
ATOM 730 C CA . ARG A 1 98 ? -39.306 58.427 18.136 1.00 50.84 98 ARG L CA 1
ATOM 731 C C . ARG A 1 98 ? -37.945 58.045 17.578 1.00 60.34 98 ARG L C 1
ATOM 732 O O . ARG A 1 98 ? -36.939 58.683 17.901 1.00 59.52 98 ARG L O 1
ATOM 740 N N . PHE A 1 99 ? -37.913 56.994 16.761 1.00 66.21 99 PHE L N 1
ATOM 741 C CA . PHE A 1 99 ? -36.672 56.486 16.181 1.00 60.60 99 PHE L CA 1
ATOM 742 C C . PHE A 1 99 ? -36.975 56.016 14.768 1.00 56.81 99 PHE L C 1
ATOM 743 O O . PHE A 1 99 ? -37.627 54.985 14.585 1.00 64.75 99 PHE L O 1
ATOM 751 N N . THR A 1 100 ? -36.510 56.763 13.772 1.00 60.63 100 THR L N 1
ATOM 752 C CA . THR A 1 100 ? -36.726 56.404 12.378 1.00 66.92 100 THR L CA 1
ATOM 753 C C . THR A 1 100 ? -35.401 56.447 11.630 1.00 62.53 100 THR L C 1
ATOM 754 O O . THR A 1 100 ? -34.566 57.323 11.874 1.00 61.68 100 THR L O 1
ATOM 758 N N . PHE A 1 101 ? -35.212 55.486 10.730 1.00 65.20 101 PHE L N 1
ATOM 759 C CA . PHE A 1 101 ? -33.973 55.323 9.987 1.00 59.82 101 PHE L CA 1
ATOM 760 C C . PHE A 1 101 ? -34.146 55.776 8.544 1.00 72.19 101 PHE L C 1
ATOM 761 O O . PHE A 1 101 ? -35.258 55.848 8.012 1.00 78.82 101 PHE L O 1
ATOM 769 N N . GLY A 1 102 ? -33.018 56.070 7.910 1.00 65.09 102 GLY L N 1
ATOM 770 C CA . GLY A 1 102 ? -33.003 56.370 6.503 1.00 59.56 102 GLY L CA 1
ATOM 771 C C . GLY A 1 102 ? -32.924 55.100 5.686 1.00 58.72 102 GLY L C 1
ATOM 772 O O . GLY A 1 102 ? -32.714 54.001 6.212 1.00 61.29 102 GLY L O 1
ATOM 773 N N . PRO A 1 103 ? -33.093 55.230 4.371 1.00 61.89 103 PRO L N 1
ATOM 774 C CA . PRO A 1 103 ? -33.068 54.039 3.510 1.00 55.98 103 PRO L CA 1
ATOM 775 C C . PRO A 1 103 ? -31.678 53.451 3.308 1.00 63.99 103 PRO L C 1
ATOM 776 O O . PRO A 1 103 ? -31.580 52.279 2.924 1.00 70.59 103 PRO L O 1
ATOM 780 N N . GLY A 1 104 ? -30.612 54.212 3.548 1.00 60.07 104 GLY L N 1
ATOM 781 C CA . GLY A 1 104 ? -29.256 53.718 3.429 1.00 56.03 104 GLY L CA 1
ATOM 782 C C . GLY A 1 104 ? -28.594 54.122 2.116 1.00 66.42 104 GLY L C 1
ATOM 783 O O . GLY A 1 104 ? -29.248 54.407 1.109 1.00 64.62 104 GLY L O 1
ATOM 784 N N . THR A 1 105 ? -27.260 54.141 2.136 1.00 64.54 105 THR L N 1
ATOM 785 C CA . THR A 1 105 ? -26.445 54.453 0.964 1.00 62.13 105 THR L CA 1
ATOM 786 C C . THR A 1 105 ? -25.337 53.417 0.856 1.00 58.70 105 THR L C 1
ATOM 787 O O . THR A 1 105 ? -24.484 53.326 1.743 1.00 63.18 105 THR L O 1
ATOM 791 N N . LYS A 1 106 ? -25.348 52.639 -0.222 1.00 58.53 106 LYS L N 1
ATOM 792 C CA . LYS A 1 106 ? -24.338 51.605 -0.407 1.00 67.35 106 LYS L CA 1
ATOM 793 C C . LYS A 1 106 ? -23.059 52.243 -0.937 1.00 71.90 106 LYS L C 1
ATOM 794 O O . LYS A 1 106 ? -23.072 52.899 -1.985 1.00 73.57 106 LYS L O 1
ATOM 796 N N . VAL A 1 107 ? -21.959 52.063 -0.213 1.00 73.77 107 VAL L N 1
ATOM 797 C CA . VAL A 1 107 ? -20.660 52.598 -0.607 1.00 72.12 107 VAL L CA 1
ATOM 798 C C . VAL A 1 107 ? -19.793 51.441 -1.080 1.00 77.26 107 VAL L C 1
ATOM 799 O O . VAL A 1 107 ? -19.501 50.517 -0.311 1.00 75.54 107 VAL L O 1
ATOM 803 N N . GLU A 1 108 ? -19.385 51.497 -2.341 1.00 73.31 108 GLU L N 1
ATOM 804 C CA . GLU A 1 108 ? -18.522 50.499 -2.947 1.00 66.45 108 GLU L CA 1
ATOM 805 C C . GLU A 1 108 ? -17.140 51.093 -3.177 1.00 73.93 108 GLU L C 1
ATOM 806 O O . GLU A 1 108 ? -17.001 52.278 -3.486 1.00 79.51 108 GLU L O 1
ATOM 812 N N . ILE A 1 109 ? -16.113 50.264 -3.024 1.00 79.55 109 ILE L N 1
ATOM 813 C CA . ILE A 1 109 ? -14.726 50.701 -3.154 1.00 83.86 109 ILE L CA 1
ATOM 814 C C . ILE A 1 109 ? -14.189 50.203 -4.489 1.00 82.19 109 ILE L C 1
ATOM 815 O O . ILE A 1 109 ? -14.192 48.995 -4.758 1.00 87.14 109 ILE L O 1
ATOM 820 N N . LYS A 1 110 ? -13.738 51.134 -5.327 1.00 86.36 110 LYS L N 1
ATOM 821 C CA . LYS A 1 110 ? -13.103 50.775 -6.584 1.00 86.90 110 LYS L CA 1
ATOM 822 C C . LYS A 1 110 ? -11.635 50.428 -6.353 1.00 88.98 110 LYS L C 1
ATOM 823 O O . LYS A 1 110 ? -11.012 50.865 -5.384 1.00 88.87 110 LYS L O 1
ATOM 829 N N . ARG A 1 111 ? -11.084 49.623 -7.257 1.00 85.60 111 ARG L N 1
ATOM 830 C CA . ARG A 1 111 ? -9.674 49.268 -7.197 1.00 80.56 111 ARG L CA 1
ATOM 831 C C . ARG A 1 111 ? -9.165 49.038 -8.613 1.00 89.22 111 ARG L C 1
ATOM 832 O O . ARG A 1 111 ? -9.907 49.155 -9.593 1.00 85.17 111 ARG L O 1
ATOM 840 N N . THR A 1 112 ? -7.880 48.710 -8.715 1.00 81.92 112 THR L N 1
ATOM 841 C CA . THR A 1 112 ? -7.284 48.438 -10.010 1.00 82.26 112 THR L CA 1
ATOM 842 C C . THR A 1 112 ? -7.729 47.071 -10.520 1.00 86.55 112 THR L C 1
ATOM 843 O O . THR A 1 112 ? -8.237 46.230 -9.771 1.00 81.22 112 THR L O 1
ATOM 847 N N . VAL A 1 113 ? -7.532 46.854 -11.820 1.00 84.61 113 VAL L N 1
ATOM 848 C CA . VAL A 1 113 ? -7.948 45.603 -12.437 1.00 77.36 113 VAL L CA 1
ATOM 849 C C . VAL A 1 113 ? -7.154 44.446 -11.844 1.00 80.94 113 VAL L C 1
ATOM 850 O O . VAL A 1 113 ? -5.941 44.550 -11.614 1.00 79.44 113 VAL L O 1
ATOM 854 N N . ALA A 1 114 ? -7.846 43.339 -11.576 1.00 77.75 114 ALA L N 1
ATOM 855 C CA . ALA A 1 114 ? -7.225 42.128 -11.053 1.00 68.90 114 ALA L CA 1
ATOM 856 C C . ALA A 1 114 ? -7.845 40.920 -11.737 1.00 74.55 114 ALA L C 1
ATOM 857 O O . ALA A 1 114 ? -9.072 40.792 -11.780 1.00 70.94 114 ALA L O 1
ATOM 859 N N . ALA A 1 115 ? -6.994 40.036 -12.262 1.00 68.88 115 ALA L N 1
ATOM 860 C CA . ALA A 1 115 ? -7.448 38.892 -13.035 1.00 74.98 115 ALA L CA 1
ATOM 861 C C . ALA A 1 115 ? -7.913 37.759 -12.121 1.00 80.02 115 ALA L C 1
ATOM 862 O O . ALA A 1 115 ? -7.370 37.568 -11.030 1.00 82.27 115 ALA L O 1
ATOM 864 N N . PRO A 1 116 ? -8.914 36.994 -12.547 1.00 79.50 116 PRO L N 1
ATOM 865 C CA . PRO A 1 116 ? -9.407 35.892 -11.719 1.00 81.63 116 PRO L CA 1
ATOM 866 C C . PRO A 1 116 ? -8.554 34.643 -11.866 1.00 77.98 116 PRO L C 1
ATOM 867 O O . PRO A 1 116 ? -7.755 34.499 -12.794 1.00 78.32 116 PRO L O 1
ATOM 871 N N . SER A 1 117 ? -8.744 33.731 -10.918 1.00 78.42 117 SER L N 1
ATOM 872 C CA . SER A 1 117 ? -8.145 32.402 -10.960 1.00 86.63 117 SER L CA 1
ATOM 873 C C . SER A 1 117 ? -9.276 31.398 -11.136 1.00 88.11 117 SER L C 1
ATOM 874 O O . SER A 1 117 ? -10.102 31.219 -10.233 1.00 88.61 117 SER L O 1
ATOM 877 N N . VAL A 1 118 ? -9.320 30.759 -12.298 1.00 89.38 118 VAL L N 1
ATOM 878 C CA . VAL A 1 118 ? -10.388 29.829 -12.640 1.00 89.34 118 VAL L CA 1
ATOM 879 C C . VAL A 1 118 ? -10.042 28.449 -12.104 1.00 93.77 118 VAL L C 1
ATOM 880 O O . VAL A 1 118 ? -8.888 28.008 -12.170 1.00 90.93 118 VAL L O 1
ATOM 882 N N . PHE A 1 119 ? -11.046 27.765 -11.562 1.00 97.89 119 PHE L N 1
ATOM 883 C CA . PHE A 1 119 ? -10.889 26.406 -11.060 1.00 95.68 119 PHE L CA 1
ATOM 884 C C . PHE A 1 119 ? -12.099 25.588 -11.484 1.00 107.50 119 PHE L C 1
ATOM 885 O O . PHE A 1 119 ? -13.241 25.999 -11.254 1.00 108.57 119 PHE L O 1
ATOM 893 N N . ILE A 1 120 ? -11.847 24.439 -12.105 1.00 111.51 120 ILE L N 1
ATOM 894 C CA . ILE A 1 120 ? -12.897 23.525 -12.536 1.00 112.10 120 ILE L CA 1
ATOM 895 C C . ILE A 1 120 ? -13.066 22.454 -11.469 1.00 109.72 120 ILE L C 1
ATOM 896 O O . ILE A 1 120 ? -12.078 21.893 -10.979 1.00 113.55 120 ILE L O 1
ATOM 898 N N . PHE A 1 121 ? -14.314 22.176 -11.102 1.00 111.33 121 PHE L N 1
ATOM 899 C CA . PHE A 1 121 ? -14.637 21.154 -10.108 1.00 115.07 121 PHE L CA 1
ATOM 900 C C . PHE A 1 121 ? -15.667 20.200 -10.693 1.00 129.41 121 PHE L C 1
ATOM 901 O O . PHE A 1 121 ? -16.865 20.531 -10.746 1.00 131.57 121 PHE L O 1
ATOM 909 N N . PRO A 1 122 ? -15.250 19.018 -11.149 1.00 137.50 122 PRO L N 1
ATOM 910 C CA . PRO A 1 122 ? -16.223 18.036 -11.612 1.00 143.86 122 PRO L CA 1
ATOM 911 C C . PRO A 1 122 ? -16.997 17.461 -10.442 1.00 152.59 122 PRO L C 1
ATOM 912 O O . PRO A 1 122 ? -16.468 17.355 -9.320 1.00 146.88 122 PRO L O 1
ATOM 916 N N . PRO A 1 123 ? -18.258 17.082 -10.646 1.00 161.70 123 PRO L N 1
ATOM 917 C CA . PRO A 1 123 ? -19.063 16.564 -9.531 1.00 164.61 123 PRO L CA 1
ATOM 918 C C . PRO A 1 123 ? -18.542 15.214 -9.060 1.00 163.29 123 PRO L C 1
ATOM 919 O O . PRO A 1 123 ? -18.253 14.327 -9.866 1.00 173.09 123 PRO L O 1
ATOM 923 N N . SER A 1 124 ? -18.420 15.067 -7.743 1.00 156.88 124 SER L N 1
ATOM 924 C CA . SER A 1 124 ? -17.950 13.818 -7.169 1.00 153.01 124 SER L CA 1
ATOM 925 C C . SER A 1 124 ? -18.986 12.715 -7.376 1.00 165.09 124 SER L C 1
ATOM 926 O O . SER A 1 124 ? -20.142 12.962 -7.732 1.00 168.62 124 SER L O 1
ATOM 928 N N . ASP A 1 125 ? -18.553 11.473 -7.146 1.00 161.22 125 ASP L N 1
ATOM 929 C CA . ASP A 1 125 ? -19.446 10.329 -7.274 1.00 145.13 125 ASP L CA 1
ATOM 930 C C . ASP A 1 125 ? -20.583 10.355 -6.261 1.00 156.05 125 ASP L C 1
ATOM 931 O O . ASP A 1 125 ? -21.543 9.591 -6.413 1.00 157.19 125 ASP L O 1
ATOM 933 N N . GLU A 1 126 ? -20.500 11.212 -5.241 1.00 160.68 126 GLU L N 1
ATOM 934 C CA . GLU A 1 126 ? -21.568 11.298 -4.252 1.00 164.47 126 GLU L CA 1
ATOM 935 C C . GLU A 1 126 ? -22.840 11.879 -4.860 1.00 175.78 126 GLU L C 1
ATOM 936 O O . GLU A 1 126 ? -23.937 11.350 -4.642 1.00 177.84 126 GLU L O 1
ATOM 942 N N . GLN A 1 127 ? -22.715 12.965 -5.628 1.00 191.39 127 GLN L N 1
ATOM 943 C CA . GLN A 1 127 ? -23.873 13.592 -6.253 1.00 176.97 127 GLN L CA 1
ATOM 944 C C . GLN A 1 127 ? -24.394 12.807 -7.450 1.00 172.80 127 GLN L C 1
ATOM 945 O O . GLN A 1 127 ? -25.564 12.967 -7.816 1.00 167.56 127 GLN L O 1
ATOM 947 N N . LEU A 1 128 ? -23.555 11.970 -8.066 1.00 170.31 128 LEU L N 1
ATOM 948 C CA . LEU A 1 128 ? -23.985 11.175 -9.210 1.00 166.09 128 LEU L CA 1
ATOM 949 C C . LEU A 1 128 ? -24.926 10.046 -8.811 1.00 171.83 128 LEU L C 1
ATOM 950 O O . LEU A 1 128 ? -25.666 9.542 -9.663 1.00 165.25 128 LEU L O 1
ATOM 952 N N . LYS A 1 129 ? -24.910 9.634 -7.542 1.00 174.63 129 LYS L N 1
ATOM 953 C CA . LYS A 1 129 ? -25.829 8.601 -7.080 1.00 177.86 129 LYS L CA 1
ATOM 954 C C . LYS A 1 129 ? -27.261 9.108 -6.980 1.00 178.85 129 LYS L C 1
ATOM 955 O O . LYS A 1 129 ? -28.193 8.297 -6.965 1.00 175.71 129 LYS L O 1
ATOM 957 N N . SER A 1 130 ? -27.456 10.423 -6.911 1.00 174.01 130 SER L N 1
ATOM 958 C CA . SER A 1 130 ? -28.784 11.015 -6.838 1.00 178.52 130 SER L CA 1
ATOM 959 C C . SER A 1 130 ? -29.333 11.412 -8.202 1.00 182.31 130 SER L C 1
ATOM 960 O O . SER A 1 130 ? -30.452 11.931 -8.275 1.00 189.58 130 SER L O 1
ATOM 962 N N . GLY A 1 131 ? -28.582 11.186 -9.274 1.00 174.19 131 GLY L N 1
ATOM 963 C CA . GLY A 1 131 ? -29.039 11.525 -10.609 1.00 161.36 131 GLY L CA 1
ATOM 964 C C . GLY A 1 131 ? -28.601 12.904 -11.063 1.00 152.41 131 GLY L C 1
ATOM 965 O O . GLY A 1 131 ? -28.999 13.369 -12.130 1.00 148.57 131 GLY L O 1
ATOM 966 N N . SER A 1 134 ? -23.778 18.396 -11.212 1.00 127.52 134 SER L N 1
ATOM 967 C CA . SER A 1 134 ? -23.634 19.844 -11.313 1.00 121.76 134 SER L CA 1
ATOM 968 C C . SER A 1 134 ? -22.164 20.258 -11.267 1.00 125.79 134 SER L C 1
ATOM 969 O O . SER A 1 134 ? -21.540 20.245 -10.205 1.00 123.19 134 SER L O 1
ATOM 971 N N . VAL A 1 135 ? -21.618 20.622 -12.425 1.00 127.44 135 VAL L N 1
ATOM 972 C CA . VAL A 1 135 ? -20.224 21.042 -12.521 1.00 120.93 135 VAL L CA 1
ATOM 973 C C . VAL A 1 135 ? -20.090 22.455 -11.969 1.00 122.76 135 VAL L C 1
ATOM 974 O O . VAL A 1 135 ? -20.842 23.359 -12.354 1.00 120.13 135 VAL L O 1
ATOM 976 N N . VAL A 1 136 ? -19.127 22.650 -11.071 1.00 119.03 136 VAL L N 1
ATOM 977 C CA . VAL A 1 136 ? -18.936 23.914 -10.368 1.00 112.65 136 VAL L CA 1
ATOM 978 C C . VAL A 1 136 ? -17.678 24.582 -10.904 1.00 107.92 136 VAL L C 1
ATOM 979 O O . VAL A 1 136 ? -16.581 24.017 -10.821 1.00 103.93 136 VAL L O 1
ATOM 981 N N . CYS A 1 137 ? -17.837 25.786 -11.445 1.00 110.85 137 CYS L N 1
ATOM 982 C CA . CYS A 1 137 ? -16.727 26.601 -11.921 1.00 109.93 137 CYS L CA 1
ATOM 983 C C . CYS A 1 137 ? -16.478 27.715 -10.913 1.00 104.12 137 CYS L C 1
ATOM 984 O O . CYS A 1 137 ? -17.425 28.367 -10.460 1.00 100.16 137 CYS L O 1
ATOM 987 N N . LEU A 1 138 ? -15.213 27.929 -10.561 1.00 106.87 138 LEU L N 1
ATOM 988 C CA . LEU A 1 138 ? -14.841 28.878 -9.519 1.00 94.62 138 LEU L CA 1
ATOM 989 C C . LEU A 1 138 ? -13.959 29.977 -10.092 1.00 92.09 138 LEU L C 1
ATOM 990 O O . LEU A 1 138 ? -12.949 29.694 -10.743 1.00 90.69 138 LEU L O 1
ATOM 995 N N . LEU A 1 139 ? -14.340 31.226 -9.839 1.00 87.11 139 LEU L N 1
ATOM 996 C CA . LEU A 1 139 ? -13.527 32.393 -10.158 1.00 89.31 139 LEU L CA 1
ATOM 997 C C . LEU A 1 139 ? -13.130 33.062 -8.850 1.00 84.12 139 LEU L C 1
ATOM 998 O O . LEU A 1 139 ? -13.991 33.573 -8.124 1.00 79.68 139 LEU L O 1
ATOM 1003 N N . ASN A 1 140 ? -11.835 33.068 -8.558 1.00 75.73 140 ASN L N 1
ATOM 1004 C CA . ASN A 1 140 ? -11.326 33.435 -7.244 1.00 78.87 140 ASN L CA 1
ATOM 1005 C C . ASN A 1 140 ? -10.612 34.780 -7.317 1.00 77.18 140 ASN L C 1
ATOM 1006 O O . ASN A 1 140 ? -9.672 34.945 -8.102 1.00 75.84 140 ASN L O 1
ATOM 1011 N N . ASN A 1 141 ? -11.074 35.737 -6.506 1.00 77.52 141 ASN L N 1
ATOM 1012 C CA . ASN A 1 141 ? -10.395 37.010 -6.266 1.00 77.78 141 ASN L CA 1
ATOM 1013 C C . ASN A 1 141 ? -10.149 37.817 -7.536 1.00 72.04 141 ASN L C 1
ATOM 1014 O O . ASN A 1 141 ? -9.051 37.776 -8.099 1.00 66.04 141 ASN L O 1
ATOM 1019 N N . PHE A 1 142 ? -11.146 38.584 -7.971 1.00 74.24 142 PHE L N 1
ATOM 1020 C CA . PHE A 1 142 ? -11.024 39.350 -9.202 1.00 75.06 142 PHE L CA 1
ATOM 1021 C C . PHE A 1 142 ? -11.750 40.679 -9.058 1.00 71.85 142 PHE L C 1
ATOM 1022 O O . PHE A 1 142 ? -12.597 40.860 -8.179 1.00 72.89 142 PHE L O 1
ATOM 1030 N N . TYR A 1 143 ? -11.401 41.613 -9.943 1.00 75.30 143 TYR L N 1
ATOM 1031 C CA . TYR A 1 143 ? -12.040 42.913 -10.006 1.00 71.40 143 TYR L CA 1
ATOM 1032 C C . TYR A 1 143 ? -11.899 43.420 -11.433 1.00 83.02 143 TYR L C 1
ATOM 1033 O O . TYR A 1 143 ? -10.803 43.327 -12.007 1.00 84.32 143 TYR L O 1
ATOM 1042 N N . PRO A 1 144 ? -12.967 43.973 -12.030 1.00 82.63 144 PRO L N 1
ATOM 1043 C CA . PRO A 1 144 ? -14.283 44.211 -11.427 1.00 73.57 144 PRO L CA 1
ATOM 1044 C C . PRO A 1 144 ? -15.201 42.987 -11.369 1.00 82.41 144 PRO L C 1
ATOM 1045 O O . PRO A 1 144 ? -14.790 41.874 -11.693 1.00 82.11 144 PRO L O 1
ATOM 1049 N N . ARG A 1 145 ? -16.451 43.220 -10.957 1.00 90.53 145 ARG L N 1
ATOM 1050 C CA . ARG A 1 145 ? -17.390 42.122 -10.745 1.00 88.37 145 ARG L CA 1
ATOM 1051 C C . ARG A 1 145 ? -17.829 41.496 -12.063 1.00 86.51 145 ARG L C 1
ATOM 1052 O O . ARG A 1 145 ? -18.018 40.276 -12.143 1.00 88.17 145 ARG L O 1
ATOM 1060 N N . GLU A 1 146 ? -17.998 42.311 -13.101 1.00 92.97 146 GLU L N 1
ATOM 1061 C CA . GLU A 1 146 ? -18.553 41.831 -14.361 1.00 90.09 146 GLU L CA 1
ATOM 1062 C C . GLU A 1 146 ? -17.616 40.822 -15.012 1.00 91.79 146 GLU L C 1
ATOM 1063 O O . GLU A 1 146 ? -16.447 41.121 -15.279 1.00 93.08 146 GLU L O 1
ATOM 1069 N N . ALA A 1 147 ? -18.133 39.622 -15.260 1.00 91.91 147 ALA L N 1
ATOM 1070 C CA . ALA A 1 147 ? -17.365 38.565 -15.897 1.00 90.93 147 ALA L CA 1
ATOM 1071 C C . ALA A 1 147 ? -18.322 37.673 -16.671 1.00 104.95 147 ALA L C 1
ATOM 1072 O O . ALA A 1 147 ? -19.429 37.388 -16.207 1.00 102.26 147 ALA L O 1
ATOM 1074 N N . LYS A 1 148 ? -17.893 37.248 -17.857 1.00 106.66 148 LYS L N 1
ATOM 1075 C CA . LYS A 1 148 ? -18.693 36.390 -18.722 1.00 103.56 148 LYS L CA 1
ATOM 1076 C C . LYS A 1 148 ? -18.219 34.952 -18.543 1.00 98.65 148 LYS L C 1
ATOM 1077 O O . LYS A 1 148 ? -17.116 34.597 -18.971 1.00 108.78 148 LYS L O 1
ATOM 1079 N N . VAL A 1 149 ? -19.049 34.133 -17.905 1.00 96.50 149 VAL L N 1
ATOM 1080 C CA . VAL A 1 149 ? -18.776 32.713 -17.716 1.00 101.72 149 VAL L CA 1
ATOM 1081 C C . VAL A 1 149 ? -19.669 31.938 -18.673 1.00 109.35 149 VAL L C 1
ATOM 1082 O O . VAL A 1 149 ? -20.893 32.121 -18.679 1.00 109.43 149 VAL L O 1
ATOM 1086 N N . GLN A 1 150 ? -19.057 31.082 -19.490 1.00 110.55 150 GLN L N 1
ATOM 1087 C CA . GLN A 1 150 ? -19.770 30.309 -20.498 1.00 116.09 150 GLN L CA 1
ATOM 1088 C C . GLN A 1 150 ? -19.367 28.847 -20.389 1.00 115.59 150 GLN L C 1
ATOM 1089 O O . GLN A 1 150 ? -18.176 28.533 -20.297 1.00 114.66 150 GLN L O 1
ATOM 1095 N N . TRP A 1 151 ? -20.357 27.960 -20.397 1.00 111.36 151 TRP L N 1
ATOM 1096 C CA . TRP A 1 151 ? -20.122 26.524 -20.351 1.00 122.60 151 TRP L CA 1
ATOM 1097 C C . TRP A 1 151 ? -20.170 25.941 -21.758 1.00 131.03 151 TRP L C 1
ATOM 1098 O O . TRP A 1 151 ? -21.040 26.293 -22.560 1.00 126.93 151 TRP L O 1
ATOM 1109 N N . LYS A 1 152 ? -19.232 25.038 -22.047 1.00 129.52 152 LYS L N 1
ATOM 1110 C CA . LYS A 1 152 ? -19.137 24.393 -23.358 1.00 125.41 152 LYS L CA 1
ATOM 1111 C C . LYS A 1 152 ? -18.894 22.901 -23.135 1.00 131.58 152 LYS L C 1
ATOM 1112 O O . LYS A 1 152 ? -17.764 22.486 -22.863 1.00 133.09 152 LYS L O 1
ATOM 1114 N N . VAL A 1 153 ? -19.953 22.104 -23.256 1.00 128.69 153 VAL L N 1
ATOM 1115 C CA . VAL A 1 153 ? -19.870 20.653 -23.131 1.00 135.54 153 VAL L CA 1
ATOM 1116 C C . VAL A 1 153 ? -19.545 20.086 -24.508 1.00 134.87 153 VAL L C 1
ATOM 1117 O O . VAL A 1 153 ? -20.416 20.009 -25.378 1.00 132.71 153 VAL L O 1
ATOM 1119 N N . ASP A 1 154 ? -18.287 19.685 -24.703 1.00 134.79 154 ASP L N 1
ATOM 1120 C CA . ASP A 1 154 ? -17.796 19.196 -25.994 1.00 150.15 154 ASP L CA 1
ATOM 1121 C C . ASP A 1 154 ? -17.990 20.252 -27.083 1.00 161.48 154 ASP L C 1
ATOM 1122 O O . ASP A 1 154 ? -18.513 19.972 -28.163 1.00 180.65 154 ASP L O 1
ATOM 1127 N N . ASN A 1 155 ? -17.562 21.480 -26.779 1.00 166.31 155 ASN L N 1
ATOM 1128 C CA . ASN A 1 155 ? -17.671 22.628 -27.683 1.00 174.08 155 ASN L CA 1
ATOM 1129 C C . ASN A 1 155 ? -19.132 22.884 -28.066 1.00 171.98 155 ASN L C 1
ATOM 1130 O O . ASN A 1 155 ? -19.506 22.908 -29.241 1.00 183.42 155 ASN L O 1
ATOM 1135 N N . ALA A 1 156 ? -19.957 23.081 -27.039 1.00 154.47 156 ALA L N 1
ATOM 1136 C CA . ALA A 1 156 ? -21.377 23.375 -27.215 1.00 142.63 156 ALA L CA 1
ATOM 1137 C C . ALA A 1 156 ? -21.791 24.367 -26.137 1.00 145.29 156 ALA L C 1
ATOM 1138 O O . ALA A 1 156 ? -21.874 24.006 -24.959 1.00 139.03 156 ALA L O 1
ATOM 1140 N N . LEU A 1 157 ? -22.054 25.611 -26.541 1.00 150.74 157 LEU L N 1
ATOM 1141 C CA . LEU A 1 157 ? -22.407 26.671 -25.603 1.00 143.94 157 LEU L CA 1
ATOM 1142 C C . LEU A 1 157 ? -23.726 26.379 -24.898 1.00 143.12 157 LEU L C 1
ATOM 1143 O O . LEU A 1 157 ? -24.798 26.481 -25.503 1.00 147.28 157 LEU L O 1
ATOM 1145 N N . GLN A 1 158 ? -23.654 26.018 -23.620 1.00 140.47 158 GLN L N 1
ATOM 1146 C CA . GLN A 1 158 ? -24.857 25.751 -22.847 1.00 138.91 158 GLN L CA 1
ATOM 1147 C C . GLN A 1 158 ? -25.590 27.053 -22.539 1.00 144.53 158 GLN L C 1
ATOM 1148 O O . GLN A 1 158 ? -24.978 28.107 -22.343 1.00 147.94 158 GLN L O 1
ATOM 1154 N N . SER A 1 159 ? -26.920 26.976 -22.506 1.00 148.10 159 SER L N 1
ATOM 1155 C CA . SER A 1 159 ? -27.759 28.143 -22.247 1.00 149.04 159 SER L CA 1
ATOM 1156 C C . SER A 1 159 ? -28.967 27.715 -21.429 1.00 154.04 159 SER L C 1
ATOM 1157 O O . SER A 1 159 ? -29.776 26.905 -21.892 1.00 157.64 159 SER L O 1
ATOM 1159 N N . GLY A 1 160 ? -29.083 28.255 -20.217 1.00 154.83 160 GLY L N 1
ATOM 1160 C CA . GLY A 1 160 ? -30.224 27.984 -19.363 1.00 154.12 160 GLY L CA 1
ATOM 1161 C C . GLY A 1 160 ? -30.086 26.757 -18.484 1.00 153.47 160 GLY L C 1
ATOM 1162 O O . GLY A 1 160 ? -31.045 25.996 -18.322 1.00 160.05 160 GLY L O 1
ATOM 1163 N N . ASN A 1 161 ? -28.902 26.551 -17.906 1.00 145.50 161 ASN L N 1
ATOM 1164 C CA . ASN A 1 161 ? -28.681 25.412 -17.023 1.00 143.02 161 ASN L CA 1
ATOM 1165 C C . ASN A 1 161 ? -27.498 25.657 -16.094 1.00 138.37 161 ASN L C 1
ATOM 1166 O O . ASN A 1 161 ? -26.801 24.715 -15.703 1.00 138.21 161 ASN L O 1
ATOM 1171 N N . SER A 1 162 ? -27.268 26.918 -15.732 1.00 140.99 162 SER L N 1
ATOM 1172 C CA . SER A 1 162 ? -26.181 27.283 -14.835 1.00 136.98 162 SER L CA 1
ATOM 1173 C C . SER A 1 162 ? -26.655 28.360 -13.871 1.00 145.61 162 SER L C 1
ATOM 1174 O O . SER A 1 162 ? -27.408 29.262 -14.253 1.00 137.47 162 SER L O 1
ATOM 1177 N N . GLN A 1 163 ? -26.212 28.258 -12.621 1.00 154.59 163 GLN L N 1
ATOM 1178 C CA . GLN A 1 163 ? -26.547 29.216 -11.577 1.00 140.56 163 GLN L CA 1
ATOM 1179 C C . GLN A 1 163 ? -25.259 29.773 -10.989 1.00 136.27 163 GLN L C 1
ATOM 1180 O O . GLN A 1 163 ? -24.391 29.011 -10.552 1.00 135.69 163 GLN L O 1
ATOM 1182 N N . GLU A 1 164 ? -25.139 31.095 -10.982 1.00 131.85 164 GLU L N 1
ATOM 1183 C CA . GLU A 1 164 ? -23.952 31.773 -10.486 1.00 122.89 164 GLU L CA 1
ATOM 1184 C C . GLU A 1 164 ? -24.203 32.353 -9.098 1.00 123.90 164 GLU L C 1
ATOM 1185 O O . GLU A 1 164 ? -25.346 32.519 -8.664 1.00 126.38 164 GLU L O 1
ATOM 1191 N N . SER A 1 165 ? -23.110 32.653 -8.398 1.00 137.42 165 SER L N 1
ATOM 1192 C CA . SER A 1 165 ? -23.179 33.256 -7.072 1.00 123.97 165 SER L CA 1
ATOM 1193 C C . SER A 1 165 ? -21.894 34.029 -6.815 1.00 117.19 165 SER L C 1
ATOM 1194 O O . SER A 1 165 ? -20.799 33.481 -6.975 1.00 112.59 165 SER L O 1
ATOM 1197 N N . VAL A 1 166 ? -22.031 35.293 -6.416 1.00 108.16 166 VAL L N 1
ATOM 1198 C CA . VAL A 1 166 ? -20.905 36.198 -6.217 1.00 103.04 166 VAL L CA 1
ATOM 1199 C C . VAL A 1 166 ? -20.852 36.599 -4.749 1.00 98.85 166 VAL L C 1
ATOM 1200 O O . VAL A 1 166 ? -21.876 36.970 -4.164 1.00 100.20 166 VAL L O 1
ATOM 1204 N N . THR A 1 167 ? -19.660 36.534 -4.161 1.00 89.99 167 THR L N 1
ATOM 1205 C CA . THR A 1 167 ? -19.485 37.005 -2.797 1.00 79.48 167 THR L CA 1
ATOM 1206 C C . THR A 1 167 ? -19.525 38.529 -2.757 1.00 98.01 167 THR L C 1
ATOM 1207 O O . THR A 1 167 ? -19.447 39.214 -3.782 1.00 93.28 167 THR L O 1
ATOM 1211 N N . GLU A 1 168 ? -19.643 39.063 -1.545 1.00 95.56 168 GLU L N 1
ATOM 1212 C CA . GLU A 1 168 ? -19.534 40.499 -1.365 1.00 92.59 168 GLU L CA 1
ATOM 1213 C C . GLU A 1 168 ? -18.105 40.956 -1.644 1.00 90.37 168 GLU L C 1
ATOM 1214 O O . GLU A 1 168 ? -17.165 40.157 -1.703 1.00 91.02 168 GLU L O 1
ATOM 1220 N N . GLN A 1 169 ? -17.950 42.263 -1.826 1.00 89.92 169 GLN L N 1
ATOM 1221 C CA . GLN A 1 169 ? -16.627 42.831 -2.037 1.00 83.14 169 GLN L CA 1
ATOM 1222 C C . GLN A 1 169 ? -15.780 42.646 -0.782 1.00 82.18 169 GLN L C 1
ATOM 1223 O O . GLN A 1 169 ? -16.228 42.945 0.329 1.00 91.34 169 GLN L O 1
ATOM 1229 N N . ASP A 1 170 ? -14.561 42.141 -0.956 1.00 79.98 170 ASP L N 1
ATOM 1230 C CA . ASP A 1 170 ? -13.720 41.826 0.191 1.00 75.61 170 ASP L CA 1
ATOM 1231 C C . ASP A 1 170 ? -13.333 43.093 0.943 1.00 83.76 170 ASP L C 1
ATOM 1232 O O . ASP A 1 170 ? -13.030 44.127 0.341 1.00 87.05 170 ASP L O 1
ATOM 1237 N N . SER A 1 171 ? -13.341 43.003 2.272 1.00 89.87 171 SER L N 1
ATOM 1238 C CA . SER A 1 171 ? -13.060 44.142 3.135 1.00 81.56 171 SER L CA 1
ATOM 1239 C C . SER A 1 171 ? -11.579 44.494 3.206 1.00 80.00 171 SER L C 1
ATOM 1240 O O . SER A 1 171 ? -11.223 45.441 3.914 1.00 93.02 171 SER L O 1
ATOM 1242 N N . LYS A 1 172 ? -10.714 43.773 2.496 1.00 94.08 172 LYS L N 1
ATOM 1243 C CA . LYS A 1 172 ? -9.278 44.028 2.533 1.00 92.51 172 LYS L CA 1
ATOM 1244 C C . LYS A 1 172 ? -8.708 44.415 1.178 1.00 90.68 172 LYS L C 1
ATOM 1245 O O . LYS A 1 172 ? -8.017 45.436 1.075 1.00 90.49 172 LYS L O 1
ATOM 1251 N N . ASP A 1 173 ? -8.968 43.627 0.133 1.00 87.14 173 ASP L N 1
ATOM 1252 C CA . ASP A 1 173 ? -8.446 43.909 -1.199 1.00 84.41 173 ASP L CA 1
ATOM 1253 C C . ASP A 1 173 ? -9.532 44.205 -2.225 1.00 86.48 173 ASP L C 1
ATOM 1254 O O . ASP A 1 173 ? -9.209 44.395 -3.403 1.00 89.27 173 ASP L O 1
ATOM 1259 N N . SER A 1 174 ? -10.802 44.234 -1.818 1.00 87.14 174 SER L N 1
ATOM 1260 C CA . SER A 1 174 ? -11.906 44.666 -2.677 1.00 79.47 174 SER L CA 1
ATOM 1261 C C . SER A 1 174 ? -12.066 43.773 -3.905 1.00 76.23 174 SER L C 1
ATOM 1262 O O . SER A 1 174 ? -12.432 44.241 -4.984 1.00 86.47 174 SER L O 1
ATOM 1265 N N . THR A 1 175 ? -11.801 42.479 -3.748 1.00 78.35 175 THR L N 1
ATOM 1266 C CA . THR A 1 175 ? -11.947 41.526 -4.840 1.00 74.79 175 THR L CA 1
ATOM 1267 C C . THR A 1 175 ? -13.210 40.696 -4.663 1.00 75.47 175 THR L C 1
ATOM 1268 O O . THR A 1 175 ? -13.664 40.449 -3.542 1.00 85.99 175 THR L O 1
ATOM 1272 N N . TYR A 1 176 ? -13.764 40.254 -5.784 1.00 70.73 176 TYR L N 1
ATOM 1273 C CA . TYR A 1 176 ? -14.950 39.415 -5.789 1.00 76.80 176 TYR L CA 1
ATOM 1274 C C . TYR A 1 176 ? -14.571 37.968 -6.082 1.00 76.74 176 TYR L C 1
ATOM 1275 O O . TYR A 1 176 ? -13.483 37.674 -6.584 1.00 68.03 176 TYR L O 1
ATOM 1284 N N . SER A 1 177 ? -15.491 37.063 -5.757 1.00 73.31 177 SER L N 1
ATOM 1285 C CA . SER A 1 177 ? -15.353 35.655 -6.100 1.00 80.53 177 SER L CA 1
ATOM 1286 C C . SER A 1 177 ? -16.689 35.145 -6.615 1.00 86.01 177 SER L C 1
ATOM 1287 O O . SER A 1 177 ? -17.732 35.418 -6.016 1.00 87.01 177 SER L O 1
ATOM 1290 N N . LEU A 1 178 ? -16.654 34.414 -7.725 1.00 81.53 178 LEU L N 1
ATOM 1291 C CA . LEU A 1 178 ? -17.856 33.889 -8.352 1.00 92.72 178 LEU L CA 1
ATOM 1292 C C . LEU A 1 178 ? -17.814 32.367 -8.372 1.00 100.57 178 LEU L C 1
ATOM 1293 O O . LEU A 1 178 ? -16.742 31.757 -8.460 1.00 89.27 178 LEU L O 1
ATOM 1295 N N . SER A 1 179 ? -18.997 31.758 -8.298 1.00 100.22 179 SER L N 1
ATOM 1296 C CA . SER A 1 179 ? -19.129 30.304 -8.296 1.00 104.37 179 SER L CA 1
ATOM 1297 C C . SER A 1 179 ? -20.297 29.921 -9.192 1.00 111.72 179 SER L C 1
ATOM 1298 O O . SER A 1 179 ? -21.458 30.124 -8.822 1.00 115.91 179 SER L O 1
ATOM 1301 N N . SER A 1 180 ? -19.991 29.368 -10.360 1.00 114.11 180 SER L N 1
ATOM 1302 C CA . SER A 1 180 ? -21.003 28.860 -11.272 1.00 119.48 180 SER L CA 1
ATOM 1303 C C . SER A 1 180 ? -21.305 27.398 -10.958 1.00 120.36 180 SER L C 1
ATOM 1304 O O . SER A 1 180 ? -20.487 26.677 -10.382 1.00 114.86 180 SER L O 1
ATOM 1307 N N . THR A 1 181 ? -22.505 26.964 -11.345 1.00 126.21 181 THR L N 1
ATOM 1308 C CA . THR A 1 181 ? -22.959 25.596 -11.086 1.00 117.70 181 THR L CA 1
ATOM 1309 C C . THR A 1 181 ? -23.723 25.114 -12.314 1.00 128.84 181 THR L C 1
ATOM 1310 O O . THR A 1 181 ? -24.888 25.474 -12.509 1.00 127.80 181 THR L O 1
ATOM 1314 N N . LEU A 1 182 ? -23.065 24.296 -13.137 1.00 139.18 182 LEU L N 1
ATOM 1315 C CA . LEU A 1 182 ? -23.677 23.738 -14.342 1.00 132.71 182 LEU L CA 1
ATOM 1316 C C . LEU A 1 182 ? -24.594 22.589 -13.932 1.00 128.32 182 LEU L C 1
ATOM 1317 O O . LEU A 1 182 ? -24.288 21.407 -14.103 1.00 132.23 182 LEU L O 1
ATOM 1319 N N . THR A 1 183 ? -25.745 22.955 -13.377 1.00 125.53 183 THR L N 1
ATOM 1320 C CA . THR A 1 183 ? -26.721 21.974 -12.916 1.00 124.40 183 THR L CA 1
ATOM 1321 C C . THR A 1 183 ? -27.354 21.234 -14.089 1.00 123.25 183 THR L C 1
ATOM 1322 O O . THR A 1 183 ? -28.478 21.534 -14.490 1.00 122.99 183 THR L O 1
ATOM 1324 N N . LYS A 1 186 ? -27.778 13.157 -14.145 1.00 139.63 186 LYS L N 1
ATOM 1325 C CA . LYS A 1 186 ? -26.824 12.129 -14.544 1.00 143.57 186 LYS L CA 1
ATOM 1326 C C . LYS A 1 186 ? -27.213 11.516 -15.882 1.00 145.57 186 LYS L C 1
ATOM 1327 O O . LYS A 1 186 ? -26.437 10.776 -16.485 1.00 153.23 186 LYS L O 1
ATOM 1329 N N . ALA A 1 187 ? -28.426 11.826 -16.342 1.00 157.43 187 ALA L N 1
ATOM 1330 C CA . ALA A 1 187 ? -28.889 11.290 -17.616 1.00 172.59 187 ALA L CA 1
ATOM 1331 C C . ALA A 1 187 ? -28.159 11.943 -18.783 1.00 177.98 187 ALA L C 1
ATOM 1332 O O . ALA A 1 187 ? -27.568 11.254 -19.624 1.00 181.65 187 ALA L O 1
ATOM 1334 N N . ASP A 1 188 ? -28.183 13.273 -18.848 1.00 175.95 188 ASP L N 1
ATOM 1335 C CA . ASP A 1 188 ? -27.519 14.002 -19.920 1.00 180.10 188 ASP L CA 1
ATOM 1336 C C . ASP A 1 188 ? -26.022 14.162 -19.696 1.00 182.61 188 ASP L C 1
ATOM 1337 O O . ASP A 1 188 ? -25.343 14.727 -20.560 1.00 190.66 188 ASP L O 1
ATOM 1342 N N . TYR A 1 189 ? -25.492 13.685 -18.570 1.00 170.19 189 TYR L N 1
ATOM 1343 C CA . TYR A 1 189 ? -24.072 13.839 -18.283 1.00 160.82 189 TYR L CA 1
ATOM 1344 C C . TYR A 1 189 ? -23.238 12.690 -18.838 1.00 159.94 189 TYR L C 1
ATOM 1345 O O . TYR A 1 189 ? -22.112 12.909 -19.298 1.00 154.57 189 TYR L O 1
ATOM 1354 N N . GLU A 1 190 ? -23.766 11.468 -18.814 1.00 177.13 190 GLU L N 1
ATOM 1355 C CA . GLU A 1 190 ? -23.034 10.313 -19.317 1.00 174.71 190 GLU L CA 1
ATOM 1356 C C . GLU A 1 190 ? -23.016 10.231 -20.838 1.00 185.96 190 GLU L C 1
ATOM 1357 O O . GLU A 1 190 ? -22.459 9.271 -21.381 1.00 188.23 190 GLU L O 1
ATOM 1363 N N . LYS A 1 191 ? -23.601 11.204 -21.537 1.00 185.84 191 LYS L N 1
ATOM 1364 C CA . LYS A 1 191 ? -23.563 11.222 -22.994 1.00 185.92 191 LYS L CA 1
ATOM 1365 C C . LYS A 1 191 ? -22.381 12.012 -23.539 1.00 181.17 191 LYS L C 1
ATOM 1366 O O . LYS A 1 191 ? -21.885 11.697 -24.628 1.00 171.91 191 LYS L O 1
ATOM 1368 N N . HIS A 1 192 ? -21.920 13.024 -22.811 1.00 183.59 192 HIS L N 1
ATOM 1369 C CA . HIS A 1 192 ? -20.783 13.844 -23.200 1.00 177.96 192 HIS L CA 1
ATOM 1370 C C . HIS A 1 192 ? -19.605 13.570 -22.273 1.00 174.02 192 HIS L C 1
ATOM 1371 O O . HIS A 1 192 ? -19.732 12.891 -21.251 1.00 177.57 192 HIS L O 1
ATOM 1378 N N . LYS A 1 193 ? -18.445 14.117 -22.637 1.00 158.17 193 LYS L N 1
ATOM 1379 C CA . LYS A 1 193 ? -17.218 13.807 -21.911 1.00 150.24 193 LYS L CA 1
ATOM 1380 C C . LYS A 1 193 ? -16.493 15.059 -21.433 1.00 146.41 193 LYS L C 1
ATOM 1381 O O . LYS A 1 193 ? -16.340 15.273 -20.226 1.00 142.32 193 LYS L O 1
ATOM 1383 N N . VAL A 1 194 ? -16.034 15.883 -22.372 1.00 144.52 194 VAL L N 1
ATOM 1384 C CA . VAL A 1 194 ? -15.202 17.040 -22.062 1.00 133.41 194 VAL L CA 1
ATOM 1385 C C . VAL A 1 194 ? -16.131 18.203 -21.730 1.00 124.73 194 VAL L C 1
ATOM 1386 O O . VAL A 1 194 ? -16.722 18.818 -22.618 1.00 123.91 194 VAL L O 1
ATOM 1388 N N . TYR A 1 195 ? -16.261 18.500 -20.441 1.00 132.75 195 TYR L N 1
ATOM 1389 C CA . TYR A 1 195 ? -16.991 19.668 -19.972 1.00 132.09 195 TYR L CA 1
ATOM 1390 C C . TYR A 1 195 ? -16.001 20.745 -19.554 1.00 128.41 195 TYR L C 1
ATOM 1391 O O . TYR A 1 195 ? -14.948 20.447 -18.982 1.00 128.19 195 TYR L O 1
ATOM 1400 N N . ALA A 1 196 ? -16.343 21.998 -19.839 1.00 125.79 196 ALA L N 1
ATOM 1401 C CA . ALA A 1 196 ? -15.440 23.101 -19.552 1.00 119.47 196 ALA L CA 1
ATOM 1402 C C . ALA A 1 196 ? -16.242 24.371 -19.327 1.00 117.00 196 ALA L C 1
ATOM 1403 O O . ALA A 1 196 ? -17.371 24.512 -19.805 1.00 117.36 196 ALA L O 1
ATOM 1405 N N . CYS A 1 197 ? -15.640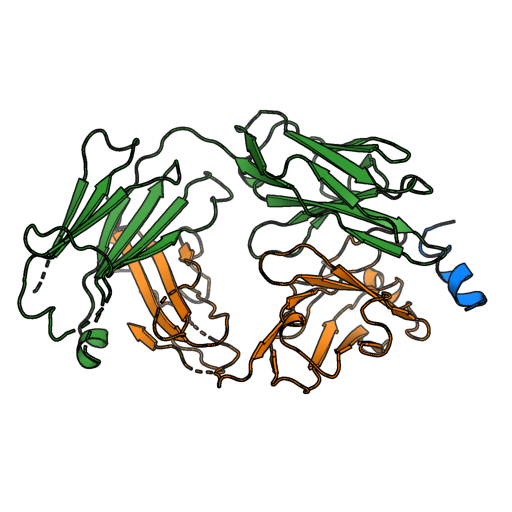 25.298 -18.589 1.00 107.58 197 CYS L N 1
ATOM 1406 C CA . CYS A 1 197 ? -16.179 26.638 -18.413 1.00 110.51 197 CYS L CA 1
ATOM 1407 C C . CYS A 1 197 ? -15.145 27.646 -18.887 1.00 103.20 197 CYS L C 1
ATOM 1408 O O . CYS A 1 197 ? -13.977 27.576 -18.494 1.00 97.15 197 CYS L O 1
ATOM 1411 N N . GLU A 1 198 ? -15.574 28.566 -19.745 1.00 110.21 198 GLU L N 1
ATOM 1412 C CA . GLU A 1 198 ? -14.717 29.623 -20.261 1.00 109.37 198 GLU L CA 1
ATOM 1413 C C . GLU A 1 198 ? -15.078 30.936 -19.582 1.00 108.17 198 GLU L C 1
ATOM 1414 O O . GLU A 1 198 ? -16.237 31.362 -19.618 1.00 102.38 198 GLU L O 1
ATOM 1420 N N . VAL A 1 199 ? -14.086 31.570 -18.965 1.00 100.77 199 VAL L N 1
ATOM 1421 C CA . VAL A 1 199 ? -14.269 32.830 -18.256 1.00 100.25 199 VAL L CA 1
ATOM 1422 C C . VAL A 1 199 ? -13.709 33.952 -19.119 1.00 104.31 199 VAL L C 1
ATOM 1423 O O . VAL A 1 199 ? -12.617 33.821 -19.687 1.00 97.43 199 VAL L O 1
ATOM 1425 N N . THR A 1 200 ? -14.462 35.045 -19.226 1.00 97.68 200 THR L N 1
ATOM 1426 C CA . THR A 1 200 ? -14.034 36.248 -19.927 1.00 88.61 200 THR L CA 1
ATOM 1427 C C . THR A 1 200 ? -14.032 37.408 -18.943 1.00 95.47 200 THR L C 1
ATOM 1428 O O . THR A 1 200 ? -15.041 37.663 -18.277 1.00 97.69 200 THR L O 1
ATOM 1432 N N . HIS A 1 201 ? -12.903 38.107 -18.854 1.00 91.59 201 HIS L N 1
ATOM 1433 C CA . HIS A 1 201 ? -12.742 39.190 -17.895 1.00 82.85 201 HIS L CA 1
ATOM 1434 C C . HIS A 1 201 ? -11.708 40.165 -18.432 1.00 82.72 201 HIS L C 1
ATOM 1435 O O . HIS A 1 201 ? -10.787 39.778 -19.156 1.00 93.38 201 HIS L O 1
ATOM 1442 N N . GLN A 1 202 ? -11.863 41.439 -18.068 1.00 82.69 202 GLN L N 1
ATOM 1443 C CA . GLN A 1 202 ? -10.950 42.455 -18.576 1.00 85.07 202 GLN L CA 1
ATOM 1444 C C . GLN A 1 202 ? -9.557 42.344 -17.970 1.00 83.58 202 GLN L C 1
ATOM 1445 O O . GLN A 1 202 ? -8.612 42.921 -18.517 1.00 87.16 202 GLN L O 1
ATOM 1451 N N . GLY A 1 203 ? -9.409 41.634 -16.853 1.00 93.91 203 GLY L N 1
ATOM 1452 C CA . GLY A 1 203 ? -8.084 41.365 -16.323 1.00 95.95 203 GLY L CA 1
ATOM 1453 C C . GLY A 1 203 ? -7.327 40.293 -17.073 1.00 90.03 203 GLY L C 1
ATOM 1454 O O . GLY A 1 203 ? -6.120 40.138 -16.855 1.00 86.95 203 GLY L O 1
ATOM 1455 N N . LEU A 1 204 ? -8.007 39.555 -17.944 1.00 87.88 204 LEU L N 1
ATOM 1456 C CA . LEU A 1 204 ? -7.388 38.531 -18.772 1.00 88.15 204 LEU L CA 1
ATOM 1457 C C . LEU A 1 204 ? -7.209 39.086 -20.177 1.00 100.89 204 LEU L C 1
ATOM 1458 O O . LEU A 1 204 ? -8.189 39.473 -20.824 1.00 95.33 204 LEU L O 1
ATOM 1463 N N . SER A 1 205 ? -5.959 39.127 -20.646 1.00 119.29 205 SER L N 1
ATOM 1464 C CA . SER A 1 205 ? -5.695 39.602 -21.998 1.00 128.81 205 SER L CA 1
ATOM 1465 C C . SER A 1 205 ? -6.301 38.686 -23.052 1.00 122.96 205 SER L C 1
ATOM 1466 O O . SER A 1 205 ? -6.504 39.116 -24.192 1.00 124.89 205 SER L O 1
ATOM 1469 N N . SER A 1 206 ? -6.598 37.441 -22.695 1.00 95.35 206 SER L N 1
ATOM 1470 C CA . SER A 1 206 ? -7.216 36.471 -23.582 1.00 97.11 206 SER L CA 1
ATOM 1471 C C . SER A 1 206 ? -8.183 35.625 -22.770 1.00 94.67 206 SER L C 1
ATOM 1472 O O . SER A 1 206 ? -7.984 35.439 -21.564 1.00 100.88 206 SER L O 1
ATOM 1474 N N . PRO A 1 207 ? -9.248 35.122 -23.394 1.00 92.48 207 PRO L N 1
ATOM 1475 C CA . PRO A 1 207 ? -10.183 34.260 -22.661 1.00 96.10 207 PRO L CA 1
ATOM 1476 C C . PRO A 1 207 ? -9.503 32.984 -22.184 1.00 95.93 207 PRO L C 1
ATOM 1477 O O . PRO A 1 207 ? -8.673 32.399 -22.882 1.00 103.07 207 PRO L O 1
ATOM 1481 N N . VAL A 1 208 ? -9.862 32.564 -20.973 1.00 98.93 208 VAL L N 1
ATOM 1482 C CA . VAL A 1 208 ? -9.291 31.391 -20.321 1.00 100.64 208 VAL L CA 1
ATOM 1483 C C . VAL A 1 208 ? -10.386 30.344 -20.170 1.00 100.69 208 VAL L C 1
ATOM 1484 O O . VAL A 1 208 ? -11.541 30.677 -19.880 1.00 112.39 208 VAL L O 1
ATOM 1488 N N . THR A 1 209 ? -10.024 29.078 -20.370 1.00 108.26 209 THR L N 1
ATOM 1489 C CA . THR A 1 209 ? -10.966 27.971 -20.269 1.00 112.81 209 THR L CA 1
ATOM 1490 C C . THR A 1 209 ? -10.361 26.873 -19.406 1.00 107.46 209 THR L C 1
ATOM 1491 O O . THR A 1 209 ? -9.191 26.517 -19.578 1.00 110.47 209 THR L O 1
ATOM 1495 N N . LYS A 1 210 ? -11.157 26.343 -18.482 1.00 95.25 210 LYS L N 1
ATOM 1496 C CA . LYS A 1 210 ? -10.760 25.220 -17.642 1.00 100.08 210 LYS L CA 1
ATOM 1497 C C . LYS A 1 210 ? -11.648 24.028 -17.970 1.00 112.65 210 LYS L C 1
ATOM 1498 O O . LYS A 1 210 ? -12.873 24.105 -17.827 1.00 118.34 210 LYS L O 1
ATOM 1504 N N . SER A 1 211 ? -11.030 22.936 -18.406 1.00 119.35 211 SER L N 1
ATOM 1505 C CA . SER A 1 211 ? -11.736 21.736 -18.827 1.00 122.35 211 SER L CA 1
ATOM 1506 C C . SER A 1 211 ? -11.367 20.567 -17.923 1.00 128.99 211 SER L C 1
ATOM 1507 O O . SER A 1 211 ? -10.494 20.667 -17.057 1.00 128.67 211 SER L O 1
ATOM 1509 N N . PHE A 1 212 ? -12.053 19.447 -18.135 1.00 136.38 212 PHE L N 1
ATOM 1510 C CA . PHE A 1 212 ? -11.739 18.206 -17.436 1.00 134.54 212 PHE L CA 1
ATOM 1511 C C . PHE A 1 212 ? -12.266 17.000 -18.210 1.00 127.19 212 PHE L C 1
ATOM 1512 O O . PHE A 1 212 ? -13.099 17.138 -19.105 1.00 128.82 212 PHE L O 1
ATOM 1520 N N . ARG A 1 214 ? -14.142 13.458 -17.762 1.00 116.11 214 ARG L N 1
ATOM 1521 C CA . ARG A 1 214 ? -14.729 12.395 -16.952 1.00 131.24 214 ARG L CA 1
ATOM 1522 C C . ARG A 1 214 ? -13.753 11.237 -16.764 1.00 134.05 214 ARG L C 1
ATOM 1523 O O . ARG A 1 214 ? -13.562 10.425 -17.669 1.00 134.21 214 ARG L O 1
ATOM 1531 N N . GLY A 1 215 ? -13.143 11.160 -15.585 1.00 134.26 215 GLY L N 1
ATOM 1532 C CA . GLY A 1 215 ? -12.208 10.090 -15.285 1.00 122.92 215 GLY L CA 1
ATOM 1533 C C . GLY A 1 215 ? -10.991 10.537 -14.497 1.00 120.28 215 GLY L C 1
ATOM 1534 O O . GLY A 1 215 ? -10.280 11.458 -14.900 1.00 118.29 215 GLY L O 1
ATOM 1535 N N . GLU B 2 1 ? -14.675 43.263 28.278 1.00 163.13 1 GLU H N 1
ATOM 1536 C CA . GLU B 2 1 ? -15.622 43.580 27.216 1.00 149.06 1 GLU H CA 1
ATOM 1537 C C . GLU B 2 1 ? -17.043 43.199 27.616 1.00 142.36 1 GLU H C 1
ATOM 1538 O O . GLU B 2 1 ? -17.297 42.090 28.083 1.00 147.91 1 GLU H O 1
ATOM 1544 N N . VAL B 2 2 ? -17.966 44.133 27.449 1.00 116.48 2 VAL H N 1
ATOM 1545 C CA . VAL B 2 2 ? -19.383 43.882 27.679 1.00 101.74 2 VAL H CA 1
ATOM 1546 C C . VAL B 2 2 ? -20.051 43.740 26.319 1.00 86.52 2 VAL H C 1
ATOM 1547 O O . VAL B 2 2 ? -19.681 44.431 25.361 1.00 97.64 2 VAL H O 1
ATOM 1551 N N . GLN B 2 3 ? -21.006 42.818 26.209 1.00 85.09 3 GLN H N 1
ATOM 1552 C CA . GLN B 2 3 ? -21.491 42.455 24.885 1.00 80.25 3 GLN H CA 1
ATOM 1553 C C . GLN B 2 3 ? -22.911 41.910 24.958 1.00 64.11 3 GLN H C 1
ATOM 1554 O O . GLN B 2 3 ? -23.249 41.160 25.875 1.00 71.18 3 GLN H O 1
ATOM 1560 N N . LEU B 2 4 ? -23.732 42.284 23.978 1.00 65.16 4 LEU H N 1
ATOM 1561 C CA . LEU B 2 4 ? -25.083 41.749 23.870 1.00 61.47 4 LEU H CA 1
ATOM 1562 C C . LEU B 2 4 ? -25.054 40.424 23.123 1.00 67.74 4 LEU H C 1
ATOM 1563 O O . LEU B 2 4 ? -24.407 40.305 22.077 1.00 73.67 4 LEU H O 1
ATOM 1568 N N . VAL B 2 5 ? -25.761 39.431 23.657 1.00 63.57 5 VAL H N 1
ATOM 1569 C CA . VAL B 2 5 ? -25.789 38.084 23.096 1.00 62.10 5 VAL H CA 1
ATOM 1570 C C . VAL B 2 5 ? -27.248 37.671 22.926 1.00 64.52 5 VAL H C 1
ATOM 1571 O O . VAL B 2 5 ? -27.958 37.465 23.919 1.00 65.11 5 VAL H O 1
ATOM 1575 N N . GLN B 2 6 ? -27.688 37.533 21.677 1.00 64.44 6 GLN H N 1
ATOM 1576 C CA . GLN B 2 6 ? -29.058 37.155 21.361 1.00 59.98 6 GLN H CA 1
ATOM 1577 C C . GLN B 2 6 ? -29.188 35.639 21.210 1.00 62.49 6 GLN H C 1
ATOM 1578 O O . GLN B 2 6 ? -28.200 34.909 21.090 1.00 65.85 6 GLN H O 1
ATOM 1584 N N . SER B 2 7 ? -30.435 35.167 21.206 1.00 61.10 7 SER H N 1
ATOM 1585 C CA . SER B 2 7 ? -30.724 33.744 21.090 1.00 67.05 7 SER H CA 1
ATOM 1586 C C . SER B 2 7 ? -30.588 33.291 19.635 1.00 72.21 7 SER H C 1
ATOM 1587 O O . SER B 2 7 ? -30.390 34.094 18.722 1.00 68.04 7 SER H O 1
ATOM 1590 N N . GLY B 2 8 ? -30.705 31.981 19.409 1.00 77.67 8 GLY H N 1
ATOM 1591 C CA . GLY B 2 8 ? -30.566 31.445 18.070 1.00 82.63 8 GLY H CA 1
ATOM 1592 C C . GLY B 2 8 ? -31.776 31.713 17.181 1.00 83.22 8 GLY H C 1
ATOM 1593 O O . GLY B 2 8 ? -32.818 32.194 17.629 1.00 85.93 8 GLY H O 1
ATOM 1594 N N . ALA B 2 9 ? -31.615 31.388 15.896 1.00 77.63 9 ALA H N 1
ATOM 1595 C CA . ALA B 2 9 ? -32.673 31.570 14.908 1.00 74.29 9 ALA H CA 1
ATOM 1596 C C . ALA B 2 9 ? -33.781 30.538 15.084 1.00 77.13 9 ALA H C 1
ATOM 1597 O O . ALA B 2 9 ? -33.532 29.377 15.422 1.00 76.98 9 ALA H O 1
ATOM 1599 N N . GLU B 2 10 ? -35.016 30.971 14.836 1.00 79.26 10 GLU H N 1
ATOM 1600 C CA . GLU B 2 10 ? -36.187 30.113 14.927 1.00 83.67 10 GLU H CA 1
ATOM 1601 C C . GLU B 2 10 ? -36.991 30.210 13.638 1.00 87.28 10 GLU H C 1
ATOM 1602 O O . GLU B 2 10 ? -36.991 31.244 12.964 1.00 84.41 10 GLU H O 1
ATOM 1608 N N . VAL B 2 11 ? -37.663 29.114 13.293 1.00 91.39 11 VAL H N 1
ATOM 1609 C CA . VAL B 2 11 ? -38.588 29.064 12.166 1.00 75.04 11 VAL H CA 1
ATOM 1610 C C . VAL B 2 11 ? -39.981 28.838 12.735 1.00 77.02 11 VAL H C 1
ATOM 1611 O O . VAL B 2 11 ? -40.206 27.876 13.480 1.00 89.11 11 VAL H O 1
ATOM 1613 N N . LYS B 2 12 ? -40.911 29.727 12.399 1.00 71.09 12 LYS H N 1
ATOM 1614 C CA . LYS B 2 12 ? -42.259 29.681 12.943 1.00 70.30 12 LYS H CA 1
ATOM 1615 C C . LYS B 2 12 ? -43.273 29.674 11.811 1.00 74.12 12 LYS H C 1
ATOM 1616 O O . LYS B 2 12 ? -43.110 30.382 10.813 1.00 74.11 12 LYS H O 1
ATOM 1622 N N . LYS B 2 13 ? -44.314 28.862 11.970 1.00 72.31 13 LYS H N 1
ATOM 1623 C CA . LYS B 2 13 ? -45.412 28.862 11.028 1.00 69.31 13 LYS H CA 1
ATOM 1624 C C . LYS B 2 13 ? -46.154 30.196 11.088 1.00 71.02 13 LYS H C 1
ATOM 1625 O O . LYS B 2 13 ? -46.085 30.912 12.090 1.00 76.96 13 LYS H O 1
ATOM 1631 N N . PRO B 2 14 ? -46.855 30.561 10.016 1.00 75.89 14 PRO H N 1
ATOM 1632 C CA . PRO B 2 14 ? -47.710 31.752 10.074 1.00 78.34 14 PRO H CA 1
ATOM 1633 C C . PRO B 2 14 ? -48.746 31.630 11.184 1.00 75.94 14 PRO H C 1
ATOM 1634 O O . PRO B 2 14 ? -49.192 30.534 11.534 1.00 70.57 14 PRO H O 1
ATOM 1638 N N . GLY B 2 15 ? -49.122 32.779 11.748 1.00 70.52 15 GLY H N 1
ATOM 1639 C CA . GLY B 2 15 ? -50.034 32.823 12.869 1.00 75.72 15 GLY H CA 1
ATOM 1640 C C . GLY B 2 15 ? -49.430 32.459 14.209 1.00 71.74 15 GLY H C 1
ATOM 1641 O O . GLY B 2 15 ? -50.021 32.782 15.246 1.00 71.94 15 GLY H O 1
ATOM 1642 N N . ALA B 2 16 ? -48.276 31.799 14.226 1.00 65.79 16 ALA H N 1
ATOM 1643 C CA . ALA B 2 16 ? -47.628 31.439 15.474 1.00 66.34 16 ALA H CA 1
ATOM 1644 C C . ALA B 2 16 ? -46.957 32.661 16.096 1.00 70.23 16 ALA H C 1
ATOM 1645 O O . ALA B 2 16 ? -46.832 33.721 15.478 1.00 70.90 16 ALA H O 1
ATOM 1647 N N . SER B 2 17 ? -46.523 32.506 17.343 1.00 66.84 17 SER H N 1
ATOM 1648 C CA . SER B 2 17 ? -45.799 33.549 18.051 1.00 65.05 17 SER H CA 1
ATOM 1649 C C . SER B 2 17 ? -44.336 33.154 18.208 1.00 67.61 17 SER H C 1
ATOM 1650 O O . SER B 2 17 ? -43.984 31.970 18.177 1.00 67.66 17 SER H O 1
ATOM 1653 N N . VAL B 2 18 ? -43.483 34.166 18.367 1.00 64.56 18 VAL H N 1
ATOM 1654 C CA . VAL B 2 18 ? -42.047 33.981 18.528 1.00 65.65 18 VAL H CA 1
ATOM 1655 C C . VAL B 2 18 ? -41.570 34.837 19.694 1.00 71.88 18 VAL H C 1
ATOM 1656 O O . VAL B 2 18 ? -42.087 35.931 19.940 1.00 64.18 18 VAL H O 1
ATOM 1660 N N . LYS B 2 19 ? -40.574 34.326 20.418 1.00 81.89 19 LYS H N 1
ATOM 1661 C CA . LYS B 2 19 ? -40.006 35.004 21.581 1.00 61.74 19 LYS H CA 1
ATOM 1662 C C . LYS B 2 19 ? -38.487 34.972 21.465 1.00 65.27 19 LYS H C 1
ATOM 1663 O O . LYS B 2 19 ? -37.877 33.902 21.554 1.00 67.81 19 LYS H O 1
ATOM 1669 N N . VAL B 2 20 ? -37.880 36.143 21.271 1.00 64.39 20 VAL H N 1
ATOM 1670 C CA . VAL B 2 20 ? -36.436 36.293 21.113 1.00 63.70 20 VAL H CA 1
ATOM 1671 C C . VAL B 2 20 ? -35.867 36.907 22.386 1.00 71.61 20 VAL H C 1
ATOM 1672 O O . VAL B 2 20 ? -36.495 37.779 22.998 1.00 65.80 20 VAL H O 1
ATOM 1676 N N . SER B 2 21 ? -34.676 36.459 22.782 1.00 71.25 21 SER H N 1
ATOM 1677 C CA . SER B 2 21 ? -34.044 36.920 24.011 1.00 59.93 21 SER H CA 1
ATOM 1678 C C . SER B 2 21 ? -32.727 37.628 23.713 1.00 60.22 21 SER H C 1
ATOM 1679 O O . SER B 2 21 ? -32.142 37.485 22.635 1.00 61.12 21 SER H O 1
ATOM 1682 N N . CYS B 2 22 ? -32.265 38.397 24.700 1.00 65.51 22 CYS H N 1
ATOM 1683 C CA . CYS B 2 22 ? -31.064 39.222 24.567 1.00 62.01 22 CYS H CA 1
ATOM 1684 C C . CYS B 2 22 ? -30.433 39.335 25.949 1.00 64.88 22 CYS H C 1
ATOM 1685 O O . CYS B 2 22 ? -31.031 39.920 26.856 1.00 75.64 22 CYS H O 1
ATOM 1688 N N . LYS B 2 23 ? -29.239 38.764 26.109 1.00 61.10 23 LYS H N 1
ATOM 1689 C CA . LYS B 2 23 ? -28.528 38.779 27.384 1.00 58.29 23 LYS H CA 1
ATOM 1690 C C . LYS B 2 23 ? -27.715 40.064 27.495 1.00 66.06 23 LYS H C 1
ATOM 1691 O O . LYS B 2 23 ? -26.807 40.301 26.690 1.00 67.90 23 LYS H O 1
ATOM 1697 N N . ALA B 2 24 ? -28.031 40.893 28.499 1.00 62.10 24 ALA H N 1
ATOM 1698 C CA . ALA B 2 24 ? -27.437 42.225 28.642 1.00 62.55 24 ALA H CA 1
ATOM 1699 C C . ALA B 2 24 ? -26.935 42.412 30.078 1.00 66.18 24 ALA H C 1
ATOM 1700 O O . ALA B 2 24 ? -27.505 43.177 30.860 1.00 64.72 24 ALA H O 1
ATOM 1702 N N . SER B 2 25 ? -25.851 41.715 30.414 1.00 64.78 25 SER H N 1
ATOM 1703 C CA . SER B 2 25 ? -25.265 41.793 31.743 1.00 60.84 25 SER H CA 1
ATOM 1704 C C . SER B 2 25 ? -24.339 43.001 31.857 1.00 73.15 25 SER H C 1
ATOM 1705 O O . SER B 2 25 ? -23.827 43.524 30.864 1.00 74.06 25 SER H O 1
ATOM 1708 N N . GLY B 2 26 ? -24.124 43.441 33.085 1.00 71.73 26 GLY H N 1
ATOM 1709 C CA . GLY B 2 26 ? -23.243 44.569 33.297 1.00 64.82 26 GLY H CA 1
ATOM 1710 C C . GLY B 2 26 ? -24.002 45.872 33.468 1.00 64.14 26 GLY H C 1
ATOM 1711 O O . GLY B 2 26 ? -25.054 46.102 32.858 1.00 58.22 26 GLY H O 1
ATOM 1712 N N . TYR B 2 27 ? -23.454 46.746 34.317 1.00 68.06 27 TYR H N 1
ATOM 1713 C CA . TYR B 2 27 ? -24.085 48.032 34.594 1.00 62.57 27 TYR H CA 1
ATOM 1714 C C . TYR B 2 27 ? -24.301 48.842 33.324 1.00 64.91 27 TYR H C 1
ATOM 1715 O O . TYR B 2 27 ? -25.285 49.584 33.224 1.00 69.50 27 TYR H O 1
ATOM 1724 N N . THR B 2 28 ? -23.396 48.713 32.348 1.00 71.33 28 THR H N 1
ATOM 1725 C CA . THR B 2 28 ? -23.541 49.429 31.082 1.00 56.38 28 THR H CA 1
ATOM 1726 C C . THR B 2 28 ? -24.908 49.191 30.453 1.00 60.32 28 THR H C 1
ATOM 1727 O O . THR B 2 28 ? -25.492 50.108 29.864 1.00 60.71 28 THR H O 1
ATOM 1731 N N . PHE B 2 29 ? -25.445 47.979 30.589 1.00 66.39 29 PHE H N 1
ATOM 1732 C CA . PHE B 2 29 ? -26.754 47.634 30.051 1.00 57.49 29 PHE H CA 1
ATOM 1733 C C . PHE B 2 29 ? -27.871 47.773 31.079 1.00 60.68 29 PHE H C 1
ATOM 1734 O O . PHE B 2 29 ? -28.906 48.377 30.785 1.00 59.23 29 PHE H O 1
ATOM 1742 N N . THR B 2 30 ? -27.680 47.237 32.290 1.00 61.35 30 THR H N 1
ATOM 1743 C CA . THR B 2 30 ? -28.771 47.191 33.259 1.00 61.27 30 THR H CA 1
ATOM 1744 C C . THR B 2 30 ? -29.210 48.568 33.736 1.00 69.07 30 THR H C 1
ATOM 1745 O O . THR B 2 30 ? -30.226 48.664 34.431 1.00 79.87 30 THR H O 1
ATOM 1749 N N . SER B 2 31 ? -28.484 49.628 33.383 1.00 64.83 31 SER H N 1
ATOM 1750 C CA . SER B 2 31 ? -28.809 50.976 33.827 1.00 56.91 31 SER H CA 1
ATOM 1751 C C . SER B 2 31 ? -29.290 51.862 32.686 1.00 57.74 31 SER H C 1
ATOM 1752 O O . SER B 2 31 ? -29.315 53.087 32.830 1.00 58.65 31 SER H O 1
ATOM 1755 N N . GLN B 2 32 ? -29.662 51.277 31.552 1.00 55.43 32 GLN H N 1
ATOM 1756 C CA . GLN B 2 32 ? -30.028 52.071 30.391 1.00 57.84 32 GLN H CA 1
ATOM 1757 C C . GLN B 2 32 ? -31.265 51.482 29.727 1.00 56.61 32 GLN H C 1
ATOM 1758 O O . GLN B 2 32 ? -31.693 50.364 30.025 1.00 55.65 32 GLN H O 1
ATOM 1764 N N . TYR B 2 33 ? -31.849 52.271 28.831 1.00 57.25 33 TYR H N 1
ATOM 1765 C CA . TYR B 2 33 ? -32.946 51.794 28.007 1.00 51.86 33 TYR H CA 1
ATOM 1766 C C . TYR B 2 33 ? -32.423 50.869 26.914 1.00 53.62 33 TYR H C 1
ATOM 1767 O O . TYR B 2 33 ? -31.326 51.058 26.380 1.00 52.79 33 TYR H O 1
ATOM 1776 N N . MET B 2 34 ? -33.227 49.867 26.573 1.00 51.22 34 MET H N 1
ATOM 1777 C CA . MET B 2 34 ? -32.886 48.910 25.531 1.00 52.36 34 MET H CA 1
ATOM 1778 C C . MET B 2 34 ? -33.907 48.985 24.403 1.00 50.81 34 MET H C 1
ATOM 1779 O O . MET B 2 34 ? -35.089 49.261 24.632 1.00 51.88 34 MET H O 1
ATOM 1784 N N . HIS B 2 35 ? -33.438 48.731 23.181 1.00 45.85 35 HIS H N 1
ATOM 1785 C CA . HIS B 2 35 ? -34.257 48.834 21.984 1.00 41.21 35 HIS H CA 1
ATOM 1786 C C . HIS B 2 35 ? -34.234 47.531 21.196 1.00 52.02 35 HIS H C 1
ATOM 1787 O O . HIS B 2 35 ? -33.300 46.730 21.291 1.00 51.80 35 HIS H O 1
ATOM 1794 N N . TRP B 2 36 ? -35.272 47.352 20.382 1.00 54.98 36 TRP H N 1
ATOM 1795 C CA . TRP B 2 36 ? -35.343 46.268 19.414 1.00 60.36 36 TRP H CA 1
ATOM 1796 C C . TRP B 2 36 ? -35.530 46.855 18.023 1.00 63.45 36 TRP H C 1
ATOM 1797 O O . TRP B 2 36 ? -36.414 47.691 17.811 1.00 53.41 36 TRP H O 1
ATOM 1808 N N . VAL B 2 37 ? -34.687 46.426 17.087 1.00 61.86 37 VAL H N 1
ATOM 1809 C CA . VAL B 2 37 ? -34.740 46.861 15.697 1.00 54.84 37 VAL H CA 1
ATOM 1810 C C . VAL B 2 37 ? -34.714 45.617 14.824 1.00 60.64 37 VAL H C 1
ATOM 18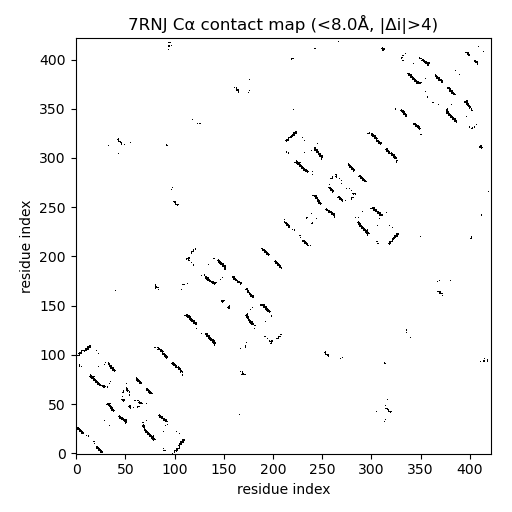11 O O . VAL B 2 37 ? -33.905 44.711 15.055 1.00 64.42 37 VAL H O 1
ATOM 1815 N N . ARG B 2 38 ? -35.594 45.563 13.833 1.00 64.00 38 ARG H N 1
ATOM 1816 C CA . ARG B 2 38 ? -35.589 44.455 12.894 1.00 55.89 38 ARG H CA 1
ATOM 1817 C C . ARG B 2 38 ? -35.199 44.946 11.508 1.00 60.77 38 ARG H C 1
ATOM 1818 O O . ARG B 2 38 ? -35.231 46.146 11.214 1.00 51.32 38 ARG H O 1
ATOM 1826 N N . GLN B 2 39 ? -34.817 43.995 10.657 1.00 61.68 39 GLN H N 1
ATOM 1827 C CA . GLN B 2 39 ? -34.365 44.312 9.304 1.00 54.84 39 GLN H CA 1
ATOM 1828 C C . GLN B 2 39 ? -34.768 43.167 8.386 1.00 61.05 39 GLN H C 1
ATOM 1829 O O . GLN B 2 39 ? -34.161 42.092 8.428 1.00 60.32 39 GLN H O 1
ATOM 1835 N N . ALA B 2 40 ? -35.791 43.398 7.569 1.00 64.40 40 ALA H N 1
ATOM 1836 C CA . ALA B 2 40 ? -36.184 42.420 6.573 1.00 52.08 40 ALA H CA 1
ATOM 1837 C C . ALA B 2 40 ? -35.052 42.232 5.562 1.00 69.58 40 ALA H C 1
ATOM 1838 O O . ALA B 2 40 ? -34.280 43.161 5.304 1.00 71.86 40 ALA H O 1
ATOM 1840 N N . PRO B 2 41 ? -34.924 41.036 4.983 1.00 78.53 41 PRO H N 1
ATOM 1841 C CA . PRO B 2 41 ? -33.810 40.773 4.059 1.00 65.94 41 PRO H CA 1
ATOM 1842 C C . PRO B 2 41 ? -33.795 41.753 2.895 1.00 68.30 41 PRO H C 1
ATOM 1843 O O . PRO B 2 41 ? -34.783 41.904 2.171 1.00 79.16 41 PRO H O 1
ATOM 1847 N N . GLY B 2 42 ? -32.656 42.420 2.720 1.00 73.25 42 GLY H N 1
ATOM 1848 C CA . GLY B 2 42 ? -32.509 43.395 1.658 1.00 76.11 42 GLY H CA 1
ATOM 1849 C C . GLY B 2 42 ? -33.182 44.720 1.919 1.00 78.83 42 GLY H C 1
ATOM 1850 O O . GLY B 2 42 ? -33.367 45.504 0.983 1.00 73.51 42 GLY H O 1
ATOM 1851 N N . GLN B 2 43 ? -33.553 44.997 3.163 1.00 72.50 43 GLN H N 1
ATOM 1852 C CA . GLN B 2 43 ? -34.275 46.205 3.526 1.00 67.82 43 GLN H CA 1
ATOM 1853 C C . GLN B 2 43 ? -33.500 46.960 4.601 1.00 68.05 43 GLN H C 1
ATOM 1854 O O . GLN B 2 43 ? -32.461 46.510 5.091 1.00 57.70 43 GLN H O 1
ATOM 1860 N N . GLY B 2 44 ? -34.021 48.123 4.966 1.00 62.17 44 GLY H N 1
ATOM 1861 C CA . GLY B 2 44 ? -33.406 48.941 5.983 1.00 60.23 44 GLY H CA 1
ATOM 1862 C C . GLY B 2 44 ? -33.783 48.491 7.380 1.00 63.09 44 GLY H C 1
ATOM 1863 O O . GLY B 2 44 ? -34.391 47.442 7.598 1.00 61.36 44 GLY H O 1
ATOM 1864 N N . LEU B 2 45 ? -33.403 49.320 8.345 1.00 59.93 45 LEU H N 1
ATOM 1865 C CA . LEU B 2 45 ? -33.650 49.043 9.750 1.00 61.48 45 LEU H CA 1
ATOM 1866 C C . LEU B 2 45 ? -34.971 49.666 10.178 1.00 57.64 45 LEU H C 1
ATOM 1867 O O . LEU B 2 45 ? -35.286 50.800 9.805 1.00 60.67 45 LEU H O 1
ATOM 1872 N N . GLU B 2 46 ? -35.738 48.917 10.966 1.00 58.56 46 GLU H N 1
ATOM 1873 C CA . GLU B 2 46 ? -37.044 49.354 11.447 1.00 56.25 46 GLU H CA 1
ATOM 1874 C C . GLU B 2 46 ? -37.069 49.247 12.966 1.00 64.25 46 GLU H C 1
ATOM 1875 O O . GLU B 2 46 ? -36.847 48.163 13.518 1.00 56.53 46 GLU H O 1
ATOM 1881 N N . TRP B 2 47 ? -37.331 50.369 13.634 1.00 57.73 47 TRP H N 1
ATOM 1882 C CA . TRP B 2 47 ? -37.397 50.402 15.091 1.00 56.62 47 TRP H CA 1
ATOM 1883 C C . TRP B 2 47 ? -38.692 49.762 15.578 1.00 58.51 47 TRP H C 1
ATOM 1884 O O . TRP B 2 47 ? -39.778 50.084 15.086 1.00 59.20 47 TRP H O 1
ATOM 1895 N N . ILE B 2 48 ? -38.576 48.864 16.551 1.00 51.84 48 ILE H N 1
ATOM 1896 C CA . ILE B 2 48 ? -39.726 48.157 17.108 1.00 55.85 48 ILE H CA 1
ATOM 1897 C C . ILE B 2 48 ? -40.217 48.804 18.399 1.00 57.93 48 ILE H C 1
ATOM 1898 O O . ILE B 2 48 ? -41.402 49.110 18.534 1.00 57.07 48 ILE H O 1
ATOM 1903 N N . GLY B 2 49 ? -39.326 49.028 19.359 1.00 53.49 49 GLY H N 1
ATOM 1904 C CA . GLY B 2 49 ? -39.754 49.615 20.617 1.00 56.33 49 GLY H CA 1
ATOM 1905 C C . GLY B 2 49 ? -38.588 49.817 21.557 1.00 50.54 49 GLY H C 1
ATOM 1906 O O . GLY B 2 49 ? -37.433 49.536 21.225 1.00 54.41 49 GLY H O 1
ATOM 1907 N N . ILE B 2 50 ? -38.917 50.304 22.757 1.00 55.51 50 ILE H N 1
ATOM 1908 C CA . ILE B 2 50 ? -37.933 50.647 23.779 1.00 56.34 50 ILE H CA 1
ATOM 1909 C C . ILE B 2 50 ? -38.470 50.222 25.142 1.00 54.77 50 ILE H C 1
ATOM 1910 O O . ILE B 2 50 ? -39.675 50.286 25.401 1.00 59.09 50 ILE H O 1
ATOM 1915 N N . ILE B 2 51 ? -37.570 49.771 26.017 1.00 47.68 51 ILE H N 1
ATOM 1916 C CA . ILE B 2 51 ? -37.934 49.365 27.371 1.00 59.68 51 ILE H CA 1
ATOM 1917 C C . ILE B 2 51 ? -36.968 50.011 28.361 1.00 64.76 51 ILE H C 1
ATOM 1918 O O . ILE B 2 51 ? -35.783 50.191 28.059 1.00 59.69 51 ILE H O 1
ATOM 1923 N N . ASN B 2 52 ? -37.483 50.376 29.535 1.00 55.81 52 ASN H N 1
ATOM 1924 C CA . ASN B 2 52 ? -36.723 51.144 30.517 1.00 58.00 52 ASN H CA 1
ATOM 1925 C C . ASN B 2 52 ? -35.864 50.216 31.375 1.00 60.89 52 ASN H C 1
ATOM 1926 O O . ASN B 2 52 ? -35.950 48.991 31.257 1.00 63.24 52 ASN H O 1
ATOM 1931 N N . PRO B 2 53 ? -34.987 50.773 32.227 1.00 63.55 53 PRO H N 1
ATOM 1932 C CA . PRO B 2 53 ? -34.150 49.899 33.080 1.00 61.78 53 PRO H CA 1
ATOM 1933 C C . PRO B 2 53 ? -34.936 48.958 33.978 1.00 63.90 53 PRO H C 1
ATOM 1934 O O . PRO B 2 53 ? -34.613 47.765 34.049 1.00 64.64 53 PRO H O 1
ATOM 1938 N N . SER B 2 54 ? -35.950 49.458 34.685 1.00 66.79 54 SER H N 1
ATOM 1939 C CA . SER B 2 54 ? -36.708 48.586 35.573 1.00 65.21 54 SER H CA 1
ATOM 1940 C C . SER B 2 54 ? -37.627 47.632 34.821 1.00 61.45 54 SER H C 1
ATOM 1941 O O . SER B 2 54 ? -38.139 46.689 35.431 1.00 66.90 54 SER H O 1
ATOM 1944 N N . GLY B 2 55 ? -37.847 47.844 33.527 1.00 61.80 55 GLY H N 1
ATOM 1945 C CA . GLY B 2 55 ? -38.715 46.972 32.766 1.00 61.91 55 GLY H CA 1
ATOM 1946 C C . GLY B 2 55 ? -40.189 47.278 32.878 1.00 69.60 55 GLY H C 1
ATOM 1947 O O . GLY B 2 55 ? -41.003 46.551 32.294 1.00 73.52 55 GLY H O 1
ATOM 1948 N N . VAL B 2 56 ? -40.558 48.332 33.600 1.00 58.93 56 VAL H N 1
ATOM 1949 C CA . VAL B 2 56 ? -41.962 48.664 33.827 1.00 61.36 56 VAL H CA 1
ATOM 1950 C C . VAL B 2 56 ? -42.545 49.479 32.676 1.00 67.15 56 VAL H C 1
ATOM 1951 O O . VAL B 2 56 ? -43.716 49.314 32.326 1.00 82.05 56 VAL H O 1
ATOM 1955 N N . HIS B 2 57 ? -41.762 50.363 32.068 1.00 63.49 57 HIS H N 1
ATOM 1956 C CA . HIS B 2 57 ? -42.264 51.251 31.027 1.00 64.78 57 HIS H CA 1
ATOM 1957 C C . HIS B 2 57 ? -41.784 50.795 29.654 1.00 67.53 57 HIS H C 1
ATOM 1958 O O . HIS B 2 57 ? -40.616 50.438 29.478 1.00 65.24 57 HIS H O 1
ATOM 1965 N N . THR B 2 58 ? -42.699 50.809 28.682 1.00 71.30 58 THR H N 1
ATOM 1966 C CA . THR B 2 58 ? -42.391 50.441 27.306 1.00 66.56 58 THR H CA 1
ATOM 1967 C C . THR B 2 58 ? -43.075 51.414 26.350 1.00 67.48 58 THR H C 1
ATOM 1968 O O . THR B 2 58 ? -44.072 52.056 26.688 1.00 70.90 58 THR H O 1
ATOM 1972 N N . SER B 2 59 ? -42.521 51.517 25.143 1.00 60.36 59 SER H N 1
ATOM 1973 C CA . SER B 2 59 ? -43.112 52.341 24.092 1.00 64.73 59 SER H CA 1
ATOM 1974 C C . SER B 2 59 ? -42.844 51.672 22.754 1.00 60.22 59 SER H C 1
ATOM 1975 O O . SER B 2 59 ? -41.684 51.477 22.379 1.00 61.02 59 SER H O 1
ATOM 1978 N N . TYR B 2 60 ? -43.907 51.323 22.041 1.00 62.07 60 TYR H N 1
ATOM 1979 C CA . TYR B 2 60 ? -43.801 50.568 20.803 1.00 58.24 60 TYR H CA 1
ATOM 1980 C C . TYR B 2 60 ? -44.062 51.470 19.602 1.00 62.19 60 TYR H C 1
ATOM 1981 O O . TYR B 2 60 ? -44.803 52.452 19.687 1.00 64.44 60 TYR H O 1
ATOM 1990 N N . ALA B 2 61 ? -43.442 51.125 18.478 1.00 56.01 61 ALA H N 1
ATOM 1991 C CA . ALA B 2 61 ? -43.695 51.840 17.238 1.00 57.97 61 ALA H CA 1
ATOM 1992 C C . ALA B 2 61 ? -45.144 51.652 16.805 1.00 64.99 61 ALA H C 1
ATOM 1993 O O . ALA B 2 61 ? -45.777 50.637 17.105 1.00 69.87 61 ALA H O 1
ATOM 1995 N N . GLN B 2 62 ? -45.670 52.657 16.099 1.00 64.76 62 GLN H N 1
ATOM 1996 C CA . GLN B 2 62 ? -47.055 52.600 15.639 1.00 75.22 62 GLN H CA 1
ATOM 1997 C C . GLN B 2 62 ? -47.345 51.319 14.863 1.00 69.32 62 GLN H C 1
ATOM 1998 O O . GLN B 2 62 ? -48.442 50.762 14.979 1.00 68.28 62 GLN H O 1
ATOM 2004 N N . LYS B 2 63 ? -46.375 50.821 14.091 1.00 65.34 63 LYS H N 1
ATOM 2005 C CA . LYS B 2 63 ? -46.631 49.643 13.266 1.00 74.04 63 LYS H CA 1
ATOM 2006 C C . LYS B 2 63 ? -46.827 48.391 14.109 1.00 64.65 63 LYS H C 1
ATOM 2007 O O . LYS B 2 63 ? -47.585 47.495 13.720 1.00 75.91 63 LYS H O 1
ATOM 2013 N N . PHE B 2 64 ? -46.166 48.312 15.260 1.00 61.70 64 PHE H N 1
ATOM 2014 C CA . PHE B 2 64 ? -46.136 47.100 16.065 1.00 66.11 64 PHE H CA 1
ATOM 2015 C C . PHE B 2 64 ? -47.025 47.181 17.299 1.00 69.09 64 PHE H C 1
ATOM 2016 O O . PHE B 2 64 ? -46.978 46.282 18.146 1.00 69.36 64 PHE H O 1
ATOM 2024 N N . GLN B 2 65 ? -47.828 48.233 17.421 1.00 68.24 65 GLN H N 1
ATOM 2025 C CA . GLN B 2 65 ? -48.691 48.381 18.583 1.00 65.72 65 GLN H CA 1
ATOM 2026 C C . GLN B 2 65 ? -49.737 47.275 18.600 1.00 68.67 65 GLN H C 1
ATOM 2027 O O . GLN B 2 65 ? -50.435 47.051 17.607 1.00 88.64 65 GLN H O 1
ATOM 2033 N N . GLY B 2 66 ? -49.838 46.574 19.727 1.00 72.91 66 GLY H N 1
ATOM 2034 C CA . GLY B 2 66 ? -50.785 45.493 19.874 1.00 76.71 66 GLY H CA 1
ATOM 2035 C C . GLY B 2 66 ? -50.273 44.126 19.474 1.00 73.29 66 GLY H C 1
ATOM 2036 O O . GLY B 2 66 ? -50.931 43.124 19.783 1.00 83.18 66 GLY H O 1
ATOM 2037 N N . ARG B 2 67 ? -49.123 44.045 18.802 1.00 57.57 67 ARG H N 1
ATOM 2038 C CA . ARG B 2 67 ? -48.573 42.767 18.373 1.00 67.33 67 ARG H CA 1
ATOM 2039 C C . ARG B 2 67 ? -47.288 42.379 19.085 1.00 75.14 67 ARG H C 1
ATOM 2040 O O . ARG B 2 67 ? -46.960 41.188 19.126 1.00 73.45 67 ARG H O 1
ATOM 2048 N N . VAL B 2 68 ? -46.555 43.342 19.633 1.00 66.95 68 VAL H N 1
ATOM 2049 C CA . VAL B 2 68 ? -45.273 43.085 20.271 1.00 59.55 68 VAL H CA 1
ATOM 2050 C C . VAL B 2 68 ? -45.417 43.282 21.773 1.00 71.58 68 VAL H C 1
ATOM 2051 O O . VAL B 2 68 ? -46.265 44.047 22.250 1.00 67.67 68 VAL H O 1
ATOM 2055 N N . THR B 2 69 ? -44.583 42.568 22.523 1.00 68.69 69 THR H N 1
ATOM 2056 C CA . THR B 2 69 ? -44.520 42.703 23.975 1.00 59.68 69 THR H CA 1
ATOM 2057 C C . THR B 2 69 ? -43.053 42.668 24.377 1.00 63.36 69 THR H C 1
ATOM 2058 O O . THR B 2 69 ? -42.377 41.652 24.179 1.00 58.67 69 THR H O 1
ATOM 2062 N N . LEU B 2 70 ? -42.558 43.774 24.925 1.00 62.85 70 LEU H N 1
ATOM 2063 C CA . LEU B 2 70 ? -41.195 43.855 25.431 1.00 57.28 70 LEU H CA 1
ATOM 2064 C C . LEU B 2 70 ? -41.200 43.624 26.936 1.00 65.64 70 LEU H C 1
ATOM 2065 O O . LEU B 2 70 ? -41.943 44.286 27.667 1.00 61.38 70 LEU H O 1
ATOM 2070 N N . THR B 2 71 ? -40.382 42.676 27.391 1.00 65.74 71 THR H N 1
ATOM 2071 C CA . THR B 2 71 ? -40.221 42.392 28.809 1.00 67.21 71 THR H CA 1
ATOM 2072 C C . THR B 2 71 ? -38.737 42.339 29.149 1.00 70.11 71 THR H C 1
ATOM 2073 O O . THR B 2 71 ? -37.885 42.145 28.279 1.00 71.59 71 THR H O 1
ATOM 2077 N N . ARG B 2 72 ? -38.437 42.512 30.436 1.00 70.05 72 ARG H N 1
ATOM 2078 C CA . ARG B 2 72 ? -37.060 42.564 30.910 1.00 69.48 72 ARG H CA 1
ATOM 2079 C C . ARG B 2 72 ? -36.959 41.866 32.258 1.00 70.64 72 ARG H C 1
ATOM 2080 O O . ARG B 2 72 ? -37.792 42.094 33.141 1.00 78.54 72 ARG H O 1
ATOM 2088 N N . ASP B 2 73 ? -35.937 41.025 32.414 1.00 76.06 73 ASP H N 1
ATOM 2089 C CA . ASP B 2 73 ? -35.684 40.284 33.647 1.00 73.64 73 ASP H CA 1
ATOM 2090 C C . ASP B 2 73 ? -34.429 40.854 34.297 1.00 75.07 73 ASP H C 1
ATOM 2091 O O . ASP B 2 73 ? -33.315 40.629 33.811 1.00 83.69 73 ASP H O 1
ATOM 2096 N N . THR B 2 74 ? -34.605 41.574 35.406 1.00 74.81 74 THR H N 1
ATOM 2097 C CA . THR B 2 74 ? -33.474 42.231 36.051 1.00 75.13 74 THR H CA 1
ATOM 2098 C C . THR B 2 74 ? -32.632 41.284 36.896 1.00 76.84 74 THR H C 1
ATOM 2099 O O . THR B 2 74 ? -31.456 41.575 37.136 1.00 94.59 74 THR H O 1
ATOM 2103 N N . SER B 2 75 ? -33.197 40.167 37.354 1.00 81.14 75 SER H N 1
ATOM 2104 C CA . SER B 2 75 ? -32.426 39.220 38.149 1.00 84.79 75 SER H CA 1
ATOM 2105 C C . SER B 2 75 ? -31.512 38.354 37.297 1.00 77.75 75 SER H C 1
ATOM 2106 O O . SER B 2 75 ? -30.603 37.716 37.838 1.00 95.37 75 SER H O 1
ATOM 2109 N N . THR B 2 76 ? -31.738 38.310 35.986 1.00 83.65 76 THR H N 1
ATOM 2110 C CA . THR B 2 76 ? -30.880 37.581 35.068 1.00 87.98 76 THR H CA 1
ATOM 2111 C C . THR B 2 76 ? -30.323 38.463 33.965 1.00 84.75 76 THR H C 1
ATOM 2112 O O . THR B 2 76 ? -29.600 37.958 33.099 1.00 85.84 76 THR H O 1
ATOM 2116 N N . SER B 2 77 ? -30.654 39.755 33.960 1.00 85.20 77 SER H N 1
ATOM 2117 C CA . SER B 2 77 ? -30.162 40.697 32.957 1.00 81.28 77 SER H CA 1
ATOM 2118 C C . SER B 2 77 ? -30.520 40.233 31.543 1.00 87.45 77 SER H C 1
ATOM 2119 O O . SER B 2 77 ? -29.693 40.254 30.628 1.00 92.95 77 SER H O 1
ATOM 2122 N N . THR B 2 78 ? -31.775 39.818 31.365 1.00 79.03 78 THR H N 1
ATOM 2123 C CA . THR B 2 78 ? -32.250 39.230 30.116 1.00 76.33 78 THR H CA 1
ATOM 2124 C C . THR B 2 78 ? -33.445 40.010 29.578 1.00 77.37 78 THR H C 1
ATOM 2125 O O . THR B 2 78 ? -34.404 40.271 30.314 1.00 74.95 78 THR H O 1
ATOM 2129 N N . LEU B 2 79 ? -33.393 40.359 28.292 1.00 73.31 79 LEU H N 1
ATOM 2130 C CA . LEU B 2 79 ? -34.467 41.055 27.594 1.00 63.12 79 LEU H CA 1
ATOM 2131 C C . LEU B 2 79 ? -35.215 40.097 26.675 1.00 62.60 79 LEU H C 1
ATOM 2132 O O . LEU B 2 79 ? -34.638 39.138 26.156 1.00 65.44 79 LEU H O 1
ATOM 2137 N N . TYR B 2 80 ? -36.502 40.373 26.459 1.00 62.38 80 TYR H N 1
ATOM 2138 C CA . TYR B 2 80 ? -37.338 39.513 25.632 1.00 58.63 80 TYR H CA 1
ATOM 2139 C C . TYR B 2 80 ? -38.173 40.347 24.670 1.00 64.37 80 TYR H C 1
ATOM 2140 O O . TYR B 2 80 ? -38.605 41.458 24.990 1.00 68.68 80 TYR H O 1
ATOM 2149 N N . MET B 2 81 ? -38.393 39.783 23.480 1.00 67.26 81 MET H N 1
ATOM 2150 C CA . MET B 2 81 ? -39.198 40.388 22.422 1.00 54.05 81 MET H CA 1
ATOM 2151 C C . MET B 2 81 ? -40.164 39.320 21.929 1.00 64.24 81 MET H C 1
ATOM 2152 O O . MET B 2 81 ? -39.735 38.314 21.354 1.00 68.45 81 MET H O 1
ATOM 2157 N N . GLU B 2 82 ? -41.457 39.519 22.165 1.00 61.70 82 GLU H N 1
ATOM 2158 C CA . GLU B 2 82 ? -42.482 38.583 21.724 1.00 60.81 82 GLU H CA 1
ATOM 2159 C C . GLU B 2 82 ? -43.370 39.248 20.685 1.00 67.91 82 GLU H C 1
ATOM 2160 O O . GLU B 2 82 ? -43.910 40.332 20.927 1.00 65.42 82 GLU H O 1
ATOM 2166 N N . LEU B 2 83 ? -43.529 38.587 19.541 1.00 64.82 83 LEU H N 1
ATOM 2167 C CA . LEU B 2 83 ? -44.339 39.091 18.440 1.00 58.09 83 LEU H CA 1
ATOM 2168 C C . LEU B 2 83 ? -45.339 38.014 18.053 1.00 61.83 83 LEU H C 1
ATOM 2169 O O . LEU B 2 83 ? -44.945 36.894 17.713 1.00 67.18 83 LEU H O 1
ATOM 2174 N N . SER B 2 84 ? -46.622 38.346 18.107 1.00 65.00 84 SER H N 1
ATOM 2175 C CA . SER B 2 84 ? -47.680 37.375 17.873 1.00 73.27 84 SER H CA 1
ATOM 2176 C C . SER B 2 84 ? -48.257 37.526 16.471 1.00 77.89 84 SER H C 1
ATOM 2177 O O . SER B 2 84 ? -48.100 38.559 15.815 1.00 82.20 84 SER H O 1
ATOM 2180 N N . SER B 2 85 ? -48.931 36.468 16.019 1.00 73.26 85 SER H N 1
ATOM 2181 C CA . SER B 2 85 ? -49.596 36.438 14.717 1.00 73.09 85 SER H CA 1
ATOM 2182 C C . SER B 2 85 ? -48.606 36.736 13.589 1.00 73.52 85 SER H C 1
ATOM 2183 O O . SER B 2 85 ? -48.811 37.620 12.755 1.00 72.73 85 SER H O 1
ATOM 2186 N N . LEU B 2 86 ? -47.516 35.970 13.584 1.00 74.63 86 LEU H N 1
ATOM 2187 C CA . LEU B 2 86 ? -46.475 36.141 12.581 1.00 68.91 86 LEU H CA 1
ATOM 2188 C C . LEU B 2 86 ? -47.029 35.941 11.176 1.00 73.32 86 LEU H C 1
ATOM 2189 O O . LEU B 2 86 ? -47.726 34.960 10.898 1.00 69.85 86 LEU H O 1
ATOM 2194 N N . ARG B 2 87 ? -46.721 36.883 10.295 1.00 76.11 87 ARG H N 1
ATOM 2195 C CA . ARG B 2 87 ? -46.996 36.777 8.872 1.00 76.63 87 ARG H CA 1
ATOM 2196 C C . ARG B 2 87 ? -45.675 36.755 8.112 1.00 74.41 87 ARG H C 1
ATOM 2197 O O . ARG B 2 87 ? -44.592 36.810 8.703 1.00 77.01 87 ARG H O 1
ATOM 2205 N N . SER B 2 88 ? -45.775 36.680 6.785 1.00 71.30 88 SER H N 1
ATOM 2206 C CA . SER B 2 88 ? -44.579 36.586 5.956 1.00 72.91 88 SER H CA 1
ATOM 2207 C C . SER B 2 88 ? -43.723 37.843 6.049 1.00 73.89 88 SER H C 1
ATOM 2208 O O . SER B 2 88 ? -42.491 37.755 6.014 1.00 72.53 88 SER H O 1
ATOM 2211 N N . GLU B 2 89 ? -44.348 39.014 6.185 1.00 71.99 89 GLU H N 1
ATOM 2212 C CA . GLU B 2 89 ? -43.597 40.262 6.251 1.00 73.65 89 GLU H CA 1
ATOM 2213 C C . GLU B 2 89 ? -42.823 40.428 7.553 1.00 71.24 89 GLU H C 1
ATOM 2214 O O . GLU B 2 89 ? -42.001 41.346 7.647 1.00 84.99 89 GLU H O 1
ATOM 2218 N N . ASP B 2 90 ? -43.060 39.579 8.553 1.00 71.59 90 ASP H N 1
ATOM 2219 C CA . ASP B 2 90 ? -42.312 39.665 9.802 1.00 66.42 90 ASP H CA 1
ATOM 2220 C C . ASP B 2 90 ? -40.978 38.934 9.744 1.00 66.75 90 ASP H C 1
ATOM 2221 O O . ASP B 2 90 ? -40.190 39.039 10.691 1.00 63.25 90 ASP H O 1
ATOM 2226 N N . THR B 2 91 ? -40.710 38.200 8.664 1.00 65.83 91 THR H N 1
ATOM 2227 C CA . THR B 2 91 ? -39.438 37.511 8.494 1.00 61.12 91 THR H CA 1
ATOM 2228 C C . THR B 2 91 ? -38.302 38.519 8.403 1.00 58.42 91 THR H C 1
ATOM 2229 O O . THR B 2 91 ? -38.212 39.277 7.433 1.00 65.90 91 THR H O 1
ATOM 2233 N N . ALA B 2 92 ? -37.433 38.536 9.406 1.00 54.05 92 ALA H N 1
ATOM 2234 C CA . ALA B 2 92 ? -36.403 39.560 9.485 1.00 60.02 92 ALA H CA 1
ATOM 2235 C C . ALA B 2 92 ? -35.338 39.116 10.475 1.00 59.95 92 ALA H C 1
ATOM 2236 O O . ALA B 2 92 ? -35.525 38.165 11.239 1.00 53.82 92 ALA H O 1
ATOM 2238 N N . VAL B 2 93 ? -34.211 39.818 10.444 1.00 53.68 93 VAL H N 1
ATOM 2239 C CA . VAL B 2 93 ? -33.210 39.713 11.496 1.00 59.58 93 VAL H CA 1
ATOM 2240 C C . VAL B 2 93 ? -33.570 40.727 12.572 1.00 56.41 93 VAL H C 1
ATOM 2241 O O . VAL B 2 93 ? -33.586 41.938 12.322 1.00 54.44 93 VAL H O 1
ATOM 2245 N N . TYR B 2 94 ? -33.872 40.229 13.766 1.00 58.19 94 TYR H N 1
ATOM 2246 C CA . TYR B 2 94 ? -34.286 41.060 14.886 1.00 57.67 94 TYR H CA 1
ATOM 2247 C C . TYR B 2 94 ? -33.073 41.360 15.753 1.00 56.69 94 TYR H C 1
ATOM 2248 O O . TYR B 2 94 ? -32.473 40.446 16.327 1.00 53.22 94 TYR H O 1
ATOM 2257 N N . TYR B 2 95 ? -32.710 42.634 15.830 1.00 52.87 95 TYR H N 1
ATOM 2258 C CA . TYR B 2 95 ? -31.572 43.072 16.619 1.00 53.25 95 TYR H CA 1
ATOM 2259 C C . TYR B 2 95 ? -32.029 43.611 17.965 1.00 66.36 95 TYR H C 1
ATOM 2260 O O . TYR B 2 95 ? -33.136 44.138 18.109 1.00 64.23 95 TYR H O 1
ATOM 2269 N N . CYS B 2 96 ? -31.155 43.469 18.952 1.00 64.73 96 CYS H N 1
ATOM 2270 C CA A CYS B 2 96 ? -31.331 44.109 20.248 0.53 69.07 96 CYS H CA 1
ATOM 2271 C CA B CYS B 2 96 ? -31.310 44.074 20.267 0.47 61.72 96 CYS H CA 1
ATOM 2272 C C . CYS B 2 96 ? -30.186 45.087 20.431 1.00 55.48 96 CYS H C 1
ATOM 2273 O O . CYS B 2 96 ? -29.013 44.727 20.290 1.00 61.93 96 CYS H O 1
ATOM 2278 N N . ALA B 2 97 ? -30.533 46.339 20.698 1.00 51.98 97 ALA H N 1
ATOM 2279 C CA . ALA B 2 97 ? -29.549 47.402 20.778 1.00 49.68 97 ALA H CA 1
ATOM 2280 C C . ALA B 2 97 ? -29.686 48.151 22.093 1.00 53.16 97 ALA H C 1
ATOM 2281 O O . ALA B 2 97 ? -30.784 48.289 22.642 1.00 52.06 97 ALA H O 1
ATOM 2283 N N . ARG B 2 98 ? -28.555 48.635 22.591 1.00 50.25 98 ARG H N 1
ATOM 2284 C CA . ARG B 2 98 ? -28.527 49.417 23.815 1.00 45.04 98 ARG H CA 1
ATOM 2285 C C . ARG B 2 98 ? -28.725 50.888 23.487 1.00 50.13 98 ARG H C 1
ATOM 2286 O O . ARG B 2 98 ? -28.037 51.440 22.622 1.00 53.83 98 ARG H O 1
ATOM 2294 N N . GLY B 2 99 ? -29.676 51.513 24.171 1.00 52.11 99 GLY H N 1
ATOM 2295 C CA . GLY B 2 99 ? -29.871 52.939 24.043 1.00 46.25 99 GLY H CA 1
ATOM 2296 C C . GLY B 2 99 ? -28.869 53.704 24.879 1.00 49.40 99 GLY H C 1
ATOM 2297 O O . GLY B 2 99 ? -28.927 53.670 26.112 1.00 60.79 99 GLY H O 1
ATOM 2298 N N . SER B 2 100 ? -27.930 54.374 24.217 1.00 51.74 100 SER H N 1
ATOM 2299 C CA . SER B 2 100 ? -26.955 55.195 24.913 1.00 52.66 100 SER H CA 1
ATOM 2300 C C . SER B 2 100 ? -27.667 56.250 25.760 1.00 52.42 100 SER H C 1
ATOM 2301 O O . SER B 2 100 ? -28.727 56.753 25.377 1.00 66.38 100 SER H O 1
ATOM 2304 N N . PRO B 2 101 ? -27.120 56.590 26.929 1.00 59.12 101 PRO H N 1
ATOM 2305 C CA . PRO B 2 101 ? -27.700 57.695 27.714 1.00 57.89 101 PRO H CA 1
ATOM 2306 C C . PRO B 2 101 ? -27.792 58.997 26.938 1.00 68.81 101 PRO H C 1
ATOM 2307 O O . PRO B 2 101 ? -28.585 59.875 27.310 1.00 62.49 101 PRO H O 1
ATOM 2311 N N . LYS B 2 102 ? -27.002 59.144 25.873 1.00 61.84 102 LYS H N 1
ATOM 2312 C CA . LYS B 2 102 ? -27.068 60.280 24.967 1.00 64.45 102 LYS H CA 1
ATOM 2313 C C . LYS B 2 102 ? -28.083 60.091 23.847 1.00 61.55 102 LYS H C 1
ATOM 2314 O O . LYS B 2 102 ? -28.431 61.069 23.178 1.00 63.97 102 LYS H O 1
ATOM 2320 N N . GLY B 2 103 ? -28.554 58.867 23.617 1.00 51.95 103 GLY H N 1
ATOM 2321 C CA . GLY B 2 103 ? -29.631 58.657 22.672 1.00 58.19 103 GLY H CA 1
ATOM 2322 C C . GLY B 2 103 ? -29.424 57.523 21.690 1.00 58.67 103 GLY H C 1
ATOM 2323 O O . GLY B 2 103 ? -30.245 56.604 21.618 1.00 54.08 103 GLY H O 1
ATOM 2324 N N . ALA B 2 104 ? -28.336 57.582 20.927 1.00 57.17 104 ALA H N 1
ATOM 2325 C CA . ALA B 2 104 ? -28.139 56.668 19.812 1.00 53.74 104 ALA H CA 1
ATOM 2326 C C . ALA B 2 104 ? -27.893 55.244 20.306 1.00 49.76 104 ALA H C 1
ATOM 2327 O O . ALA B 2 104 ? -27.652 54.994 21.488 1.00 55.36 104 ALA H O 1
ATOM 2329 N N . PHE B 2 105 ? -27.953 54.301 19.370 1.00 55.46 105 PHE H N 1
ATOM 2330 C CA . PHE B 2 105 ? -27.776 52.883 19.674 1.00 55.64 105 PHE H CA 1
ATOM 2331 C C . PHE B 2 105 ? -26.303 52.553 19.477 1.00 47.40 105 PHE H C 1
ATOM 2332 O O . PHE B 2 105 ? -25.858 52.311 18.353 1.00 58.34 105 PHE H O 1
ATOM 2340 N N . ASP B 2 106 ? -25.536 52.541 20.567 1.00 47.27 106 ASP H N 1
ATOM 2341 C CA . ASP B 2 106 ? -24.097 52.324 20.465 1.00 58.44 106 ASP H CA 1
ATOM 2342 C C . ASP B 2 106 ? -23.675 50.876 20.684 1.00 58.56 106 ASP H C 1
ATOM 2343 O O . ASP B 2 106 ? -22.548 50.520 20.323 1.00 59.64 106 ASP H O 1
ATOM 2348 N N . TYR B 2 107 ? -24.536 50.038 21.255 1.00 55.83 107 TYR H N 1
ATOM 2349 C CA . TYR B 2 107 ? -24.260 48.619 21.427 1.00 48.98 107 TYR H CA 1
ATOM 2350 C C . TYR B 2 107 ? -25.345 47.824 20.723 1.00 56.02 107 TYR H C 1
ATOM 2351 O O . TYR B 2 107 ? -26.535 48.087 20.922 1.00 58.74 107 TYR H O 1
ATOM 2360 N N . TRP B 2 108 ? -24.940 46.856 19.911 1.00 58.65 108 TRP H N 1
ATOM 2361 C CA . TRP B 2 108 ? -25.877 46.041 19.154 1.00 54.93 108 TRP H CA 1
ATOM 2362 C C . TRP B 2 108 ? -25.580 44.570 19.383 1.00 54.03 108 TRP H C 1
ATOM 2363 O O . TRP B 2 108 ? -24.416 44.169 19.463 1.00 55.89 108 TRP H O 1
ATOM 2374 N N . GLY B 2 109 ? -26.636 43.771 19.484 1.00 53.53 109 GLY H N 1
ATOM 2375 C CA . GLY B 2 109 ? -26.481 42.334 19.445 1.00 62.44 109 GLY H CA 1
ATOM 2376 C C . GLY B 2 109 ? -26.169 41.850 18.041 1.00 67.05 109 GLY H C 1
ATOM 2377 O O . GLY B 2 109 ? -26.273 42.587 17.060 1.00 70.00 109 GLY H O 1
ATOM 2378 N N . GLN B 2 110 ? -25.771 40.578 17.946 1.00 76.08 110 GLN H N 1
ATOM 2379 C CA . GLN B 2 110 ? -25.409 40.022 16.647 1.00 73.98 110 GLN H CA 1
ATOM 2380 C C . GLN B 2 110 ? -26.622 39.815 15.746 1.00 71.69 110 GLN H C 1
ATOM 2381 O O . GLN B 2 110 ? -26.459 39.702 14.526 1.00 80.78 110 GLN H O 1
ATOM 2387 N N . GLY B 2 111 ? -27.823 39.777 16.309 1.00 66.28 111 GLY H N 1
ATOM 2388 C CA . GLY B 2 111 ? -29.044 39.634 15.547 1.00 58.67 111 GLY H CA 1
ATOM 2389 C C . GLY B 2 111 ? -29.622 38.231 15.636 1.00 57.00 111 GLY H C 1
ATOM 2390 O O . GLY B 2 111 ? -28.925 37.248 15.887 1.00 65.16 111 GLY H O 1
ATOM 2391 N N . THR B 2 112 ? -30.936 38.149 15.437 1.00 53.85 112 THR H N 1
ATOM 2392 C CA . THR B 2 112 ? -31.663 36.882 15.421 1.00 62.18 112 THR H CA 1
ATOM 2393 C C . THR B 2 112 ? -32.582 36.861 14.211 1.00 51.72 112 THR H C 1
ATOM 2394 O O . THR B 2 112 ? -33.444 37.735 14.070 1.00 62.52 112 THR H O 1
ATOM 2398 N N . LEU B 2 113 ? -32.416 35.858 13.353 1.00 63.25 113 LEU H N 1
ATOM 2399 C CA . LEU B 2 113 ? -33.241 35.719 12.162 1.00 60.34 113 LEU H CA 1
ATOM 2400 C C . LEU B 2 113 ? -34.480 34.895 12.484 1.00 61.86 113 LEU H C 1
ATOM 2401 O O . LEU B 2 113 ? -34.376 33.793 13.033 1.00 69.69 113 LEU H O 1
ATOM 2406 N N . VAL B 2 114 ? -35.649 35.432 12.151 1.00 60.46 114 VAL H N 1
ATOM 2407 C CA . VAL B 2 114 ? -36.917 34.740 12.341 1.00 62.98 114 VAL H CA 1
ATOM 2408 C C . VAL B 2 114 ? -37.525 34.505 10.967 1.00 74.02 114 VAL H C 1
ATOM 2409 O O . VAL B 2 114 ? -37.787 35.462 10.227 1.00 68.06 114 VAL H O 1
ATOM 2413 N N . THR B 2 115 ? -37.736 33.237 10.626 1.00 77.51 115 THR H N 1
ATOM 2414 C CA . THR B 2 115 ? -38.274 32.836 9.333 1.00 65.84 115 THR H CA 1
ATOM 2415 C C . THR B 2 115 ? -39.715 32.386 9.519 1.00 68.44 115 THR H C 1
ATOM 2416 O O . THR B 2 115 ? -39.976 31.400 10.216 1.00 73.66 115 THR H O 1
ATOM 2420 N N . VAL B 2 116 ? -40.643 33.108 8.901 1.00 73.87 116 VAL H N 1
ATOM 2421 C CA . VAL B 2 116 ? -42.063 32.771 8.948 1.00 70.36 116 VAL H CA 1
ATOM 2422 C C . VAL B 2 116 ? -42.386 32.130 7.603 1.00 76.72 116 VAL H C 1
ATOM 2423 O O . VAL B 2 116 ? -42.683 32.810 6.619 1.00 92.25 116 VAL H O 1
ATOM 2427 N N . SER B 2 117 ? -42.318 30.803 7.555 1.00 69.31 117 SER H N 1
ATOM 2428 C CA . SER B 2 117 ? -42.573 30.055 6.334 1.00 84.49 117 SER H CA 1
ATOM 2429 C C . SER B 2 117 ? -43.539 28.916 6.620 1.00 94.60 117 SER H C 1
ATOM 2430 O O . SER B 2 117 ? -43.465 28.277 7.674 1.00 83.54 117 SER H O 1
ATOM 2432 N N . SER B 2 118 ? -44.455 28.678 5.677 1.00 99.92 118 SER H N 1
ATOM 2433 C CA . SER B 2 118 ? -45.357 27.537 5.763 1.00 104.16 118 SER H CA 1
ATOM 2434 C C . SER B 2 118 ? -44.697 26.243 5.316 1.00 110.97 118 SER H C 1
ATOM 2435 O O . SER B 2 118 ? -45.140 25.163 5.721 1.00 119.18 118 SER H O 1
ATOM 2438 N N . ALA B 2 119 ? -43.660 26.329 4.488 1.00 121.89 119 ALA H N 1
ATOM 2439 C CA . ALA B 2 119 ? -42.983 25.138 4.003 1.00 122.58 119 ALA H CA 1
ATOM 2440 C C . ALA B 2 119 ? -42.201 24.469 5.126 1.00 129.79 119 ALA H C 1
ATOM 2441 O O . ALA B 2 119 ? -41.729 25.121 6.062 1.00 124.94 119 ALA H O 1
ATOM 2443 N N . SER B 2 120 ? -42.071 23.149 5.022 1.00 131.07 120 SER H N 1
ATOM 2444 C CA . SER B 2 120 ? -41.350 22.378 6.020 1.00 133.23 120 SER H CA 1
ATOM 2445 C C . SER B 2 120 ? -39.858 22.698 5.975 1.00 145.07 120 SER H C 1
ATOM 2446 O O . SER B 2 120 ? -39.314 23.134 4.955 1.00 134.50 120 SER H O 1
ATOM 2448 N N . THR B 2 121 ? -39.195 22.474 7.104 1.00 155.49 121 THR H N 1
ATOM 2449 C CA . THR B 2 121 ? -37.767 22.739 7.224 1.00 152.76 121 THR H CA 1
ATOM 2450 C C . THR B 2 121 ? -36.947 21.657 6.531 1.00 154.33 121 THR H C 1
ATOM 2451 O O . THR B 2 121 ? -37.462 20.586 6.211 1.00 163.35 121 THR H O 1
ATOM 2455 N N . GLY B 2 123 ? -32.827 20.064 5.890 1.00 157.94 123 GLY H N 1
ATOM 2456 C CA . GLY B 2 123 ? -31.823 19.019 5.817 1.00 162.06 123 GLY H CA 1
ATOM 2457 C C . GLY B 2 123 ? -30.965 19.100 4.569 1.00 169.63 123 GLY H C 1
ATOM 2458 O O . GLY B 2 123 ? -31.298 18.505 3.544 1.00 168.78 123 GLY H O 1
ATOM 2459 N N . PRO B 2 124 ? -29.863 19.838 4.649 1.00 178.52 124 PRO H N 1
ATOM 2460 C CA . PRO B 2 124 ? -28.977 19.981 3.491 1.00 176.14 124 PRO H CA 1
ATOM 2461 C C . PRO B 2 124 ? -28.140 18.732 3.248 1.00 186.43 124 PRO H C 1
ATOM 2462 O O . PRO B 2 124 ? -27.946 17.892 4.128 1.00 196.00 124 PRO H O 1
ATOM 2466 N N . SER B 2 125 ? -27.640 18.628 2.018 1.00 170.91 125 SER H N 1
ATOM 2467 C CA . SER B 2 125 ? -26.775 17.532 1.598 1.00 155.94 125 SER H CA 1
ATOM 2468 C C . SER B 2 125 ? -25.468 18.106 1.069 1.00 153.22 125 SER H C 1
ATOM 2469 O O . SER B 2 125 ? -25.480 19.039 0.259 1.00 153.94 125 SER H O 1
ATOM 2471 N N . VAL B 2 126 ? -24.348 17.551 1.525 1.00 141.62 126 VAL H N 1
ATOM 2472 C CA . VAL B 2 126 ? -23.019 18.021 1.151 1.00 122.72 126 VAL H CA 1
ATOM 2473 C C . VAL B 2 126 ? -22.369 16.991 0.238 1.00 122.57 126 VAL H C 1
ATOM 2474 O O . VAL B 2 126 ? -22.540 15.781 0.427 1.00 141.83 126 VAL H O 1
ATOM 2476 N N . PHE B 2 127 ? -21.622 17.474 -0.751 1.00 119.10 127 PHE H N 1
ATOM 2477 C CA . PHE B 2 127 ? -20.957 16.595 -1.707 1.00 125.35 127 PHE H CA 1
ATOM 2478 C C . PHE B 2 127 ? -19.513 17.024 -1.946 1.00 120.11 127 PHE H C 1
ATOM 2479 O O . PHE B 2 127 ? -19.250 18.159 -2.344 1.00 121.01 127 PHE H O 1
ATOM 2481 N N . GLY B 2 139 ? 1.353 26.569 -8.694 1.00 97.89 139 GLY H N 1
ATOM 2482 C CA . GLY B 2 139 ? 1.034 27.613 -7.739 1.00 114.61 139 GLY H CA 1
ATOM 2483 C C . GLY B 2 139 ? 0.392 27.090 -6.467 1.00 121.22 139 GLY H C 1
ATOM 2484 O O . GLY B 2 139 ? 1.022 26.365 -5.696 1.00 115.84 139 GLY H O 1
ATOM 2485 N N . THR B 2 140 ? -0.865 27.463 -6.248 1.00 124.30 140 THR H N 1
ATOM 2486 C CA . THR B 2 140 ? -1.632 27.036 -5.086 1.00 116.08 140 THR H CA 1
ATOM 2487 C C . THR B 2 140 ? -2.790 26.145 -5.520 1.00 115.15 140 THR H C 1
ATOM 2488 O O . THR B 2 140 ? -3.039 25.936 -6.711 1.00 116.75 140 THR H O 1
ATOM 2492 N N . ALA B 2 141 ? -3.500 25.618 -4.527 1.00 108.92 141 ALA H N 1
ATOM 2493 C CA . ALA B 2 141 ? -4.631 24.720 -4.721 1.00 102.92 141 ALA H CA 1
ATOM 2494 C C . ALA B 2 141 ? -5.878 25.315 -4.074 1.00 105.85 141 ALA H C 1
ATOM 2495 O O . ALA B 2 141 ? -5.826 26.348 -3.402 1.00 108.25 141 ALA H O 1
ATOM 2497 N N . ALA B 2 142 ? -7.010 24.643 -4.278 1.00 108.59 142 ALA H N 1
ATOM 2498 C CA . ALA B 2 142 ? -8.285 25.117 -3.760 1.00 107.73 142 ALA H CA 1
ATOM 2499 C C . ALA B 2 142 ? -9.214 23.932 -3.539 1.00 111.72 142 ALA H C 1
ATOM 2500 O O . ALA B 2 142 ? -9.261 23.008 -4.356 1.00 119.59 142 ALA H O 1
ATOM 2502 N N . LEU B 2 143 ? -9.949 23.967 -2.429 1.00 109.71 143 LEU H N 1
ATOM 2503 C CA . LEU B 2 143 ? -10.913 22.933 -2.085 1.00 111.83 143 LEU H CA 1
ATOM 2504 C C . LEU B 2 143 ? -12.229 23.589 -1.691 1.00 114.13 143 LEU H C 1
ATOM 2505 O O . LEU B 2 143 ? -12.274 24.765 -1.319 1.00 114.48 143 LEU H O 1
ATOM 2507 N N . GLY B 2 144 ? -13.309 22.815 -1.774 1.00 110.61 144 GLY H N 1
ATOM 2508 C CA . GLY B 2 144 ? -14.620 23.370 -1.488 1.00 113.15 144 GLY H CA 1
ATOM 2509 C C . GLY B 2 144 ? -15.617 22.303 -1.102 1.00 107.12 144 GLY H C 1
ATOM 2510 O O . GLY B 2 144 ? -15.397 21.106 -1.301 1.00 108.53 144 GLY H O 1
ATOM 2511 N N . CYS B 2 145 ? -16.733 22.766 -0.540 1.00 115.00 145 CYS H N 1
ATOM 2512 C CA . CYS B 2 145 ? -17.826 21.903 -0.107 1.00 124.62 145 CYS H CA 1
ATOM 2513 C C . CYS B 2 145 ? -19.130 22.435 -0.679 1.00 125.92 145 CYS H C 1
ATOM 2514 O O . CYS B 2 145 ? -19.511 23.578 -0.402 1.00 125.95 145 CYS H O 1
ATOM 2517 N N . LEU B 2 146 ? -19.810 21.608 -1.466 1.00 127.09 146 LEU H N 1
ATOM 2518 C CA . LEU B 2 146 ? -21.068 21.990 -2.094 1.00 130.15 146 LEU H CA 1
ATOM 2519 C C . LEU B 2 146 ? -22.226 21.573 -1.196 1.00 128.98 146 LEU H C 1
ATOM 2520 O O . LEU B 2 146 ? -22.368 20.391 -0.868 1.00 133.98 146 LEU H O 1
ATOM 2522 N N . VAL B 2 147 ? -23.051 22.541 -0.806 1.00 121.04 147 VAL H N 1
ATOM 2523 C CA . VAL B 2 147 ? -24.205 22.307 0.054 1.00 120.35 147 VAL H CA 1
ATOM 2524 C C . VAL B 2 147 ? -25.448 22.713 -0.728 1.00 126.29 147 VAL H C 1
ATOM 2525 O O . VAL B 2 147 ? -25.667 23.904 -0.981 1.00 130.42 147 VAL H O 1
ATOM 2529 N N . LYS B 2 148 ? -26.262 21.729 -1.110 1.00 135.22 148 LYS H N 1
ATOM 2530 C CA . LYS B 2 148 ? -27.449 21.962 -1.920 1.00 141.18 148 LYS H CA 1
ATOM 2531 C C . LYS B 2 148 ? -28.680 21.392 -1.226 1.00 144.96 148 LYS H C 1
ATOM 2532 O O . LYS B 2 148 ? -28.578 20.585 -0.299 1.00 149.40 148 LYS H O 1
ATOM 2534 N N . ASP B 2 149 ? -29.851 21.834 -1.693 1.00 142.51 149 ASP H N 1
ATOM 2535 C CA . ASP B 2 149 ? -31.144 21.374 -1.194 1.00 145.39 149 ASP H CA 1
ATOM 2536 C C . ASP B 2 149 ? -31.299 21.600 0.306 1.00 149.44 149 ASP H C 1
ATOM 2537 O O . ASP B 2 149 ? -31.068 20.687 1.104 1.00 155.53 149 ASP H O 1
ATOM 2539 N N . TYR B 2 150 ? -31.702 22.808 0.697 1.00 139.73 150 TYR H N 1
ATOM 2540 C CA . TYR B 2 150 ? -31.870 23.148 2.103 1.00 137.18 150 TYR H CA 1
ATOM 2541 C C . TYR B 2 150 ? -32.907 24.253 2.227 1.00 133.87 150 TYR H C 1
ATOM 2542 O O . TYR B 2 150 ? -33.062 25.081 1.328 1.00 134.30 150 TYR H O 1
ATOM 2544 N N . PHE B 2 151 ? -33.625 24.249 3.351 1.00 138.77 151 PHE H N 1
ATOM 2545 C CA . PHE B 2 151 ? -34.637 25.259 3.642 1.00 148.78 151 PHE H CA 1
ATOM 2546 C C . PHE B 2 151 ? -34.993 25.172 5.119 1.00 153.54 151 PHE H C 1
ATOM 2547 O O . PHE B 2 151 ? -35.125 24.060 5.648 1.00 154.30 151 PHE H O 1
ATOM 2555 N N . PRO B 2 152 ? -35.145 26.304 5.816 1.00 164.99 152 PRO H N 1
ATOM 2556 C CA . PRO B 2 152 ? -34.893 27.644 5.279 1.00 161.42 152 PRO H CA 1
ATOM 2557 C C . PRO B 2 152 ? -33.474 28.130 5.564 1.00 156.37 152 PRO H C 1
ATOM 2558 O O . PRO B 2 152 ? -32.643 27.361 6.049 1.00 158.27 152 PRO H O 1
ATOM 2562 N N . GLU B 2 153 ? -33.212 29.398 5.267 1.00 133.44 153 GLU H N 1
ATOM 2563 C CA . GLU B 2 153 ? -31.916 29.977 5.564 1.00 123.23 153 GLU H CA 1
ATOM 2564 C C . GLU B 2 153 ? -31.735 30.110 7.077 1.00 136.04 153 GLU H C 1
ATOM 2565 O O . GLU B 2 153 ? -32.715 30.224 7.818 1.00 139.73 153 GLU H O 1
ATOM 2567 N N . PRO B 2 154 ? -30.484 30.090 7.567 1.00 137.98 154 PRO H N 1
ATOM 2568 C CA . PRO B 2 154 ? -29.247 29.890 6.810 1.00 136.28 154 PRO H CA 1
ATOM 2569 C C . PRO B 2 154 ? -28.642 28.498 6.976 1.00 136.35 154 PRO H C 1
ATOM 2570 O O . PRO B 2 154 ? -29.295 27.578 7.471 1.00 140.09 154 PRO H O 1
ATOM 2574 N N . VAL B 2 155 ? -27.385 28.364 6.559 1.00 125.53 155 VAL H N 1
ATOM 2575 C CA . VAL B 2 155 ? -26.624 27.133 6.734 1.00 128.65 155 VAL H CA 1
ATOM 2576 C C . VAL B 2 155 ? -25.159 27.509 6.911 1.00 125.02 155 VAL H C 1
ATOM 2577 O O . VAL B 2 155 ? -24.435 27.704 5.928 1.00 126.26 155 VAL H O 1
ATOM 2579 N N . THR B 2 156 ? -24.720 27.623 8.163 1.00 122.78 156 THR H N 1
ATOM 2580 C CA . THR B 2 156 ? -23.375 28.101 8.453 1.00 118.41 156 THR H CA 1
ATOM 2581 C C . THR B 2 156 ? -22.326 27.143 7.900 1.00 120.75 156 THR H C 1
ATOM 2582 O O . THR B 2 156 ? -22.571 25.946 7.731 1.00 125.04 156 THR H O 1
ATOM 2584 N N . VAL B 2 157 ? -21.142 27.685 7.615 1.00 113.55 157 VAL H N 1
ATOM 2585 C CA . VAL B 2 157 ? -20.047 26.914 7.034 1.00 99.88 157 VAL H CA 1
ATOM 2586 C C . VAL B 2 157 ? -18.749 27.337 7.709 1.00 106.40 157 VAL H C 1
ATOM 2587 O O . VAL B 2 157 ? -18.370 28.511 7.653 1.00 104.04 157 VAL H O 1
ATOM 2589 N N . SER B 2 158 ? -18.071 26.384 8.342 1.00 118.52 158 SER H N 1
ATOM 2590 C CA . SER B 2 158 ? -16.787 26.620 8.981 1.00 126.28 158 SER H CA 1
ATOM 2591 C C . SER B 2 158 ? -15.786 25.587 8.483 1.00 135.79 158 SER H C 1
ATOM 2592 O O . SER B 2 158 ? -16.157 24.516 8.000 1.00 142.84 158 SER H O 1
ATOM 2594 N N . TRP B 2 159 ? -14.504 25.921 8.604 1.00 128.12 159 TRP H N 1
ATOM 2595 C CA . TRP B 2 159 ? -13.421 25.071 8.124 1.00 125.27 159 TRP H CA 1
ATOM 2596 C C . TRP B 2 159 ? -12.470 24.776 9.273 1.00 135.88 159 TRP H C 1
ATOM 2597 O O . TRP B 2 159 ? -11.918 25.704 9.875 1.00 143.12 159 TRP H O 1
ATOM 2608 N N . ASN B 2 160 ? -12.278 23.488 9.566 1.00 133.92 160 ASN H N 1
ATOM 2609 C CA . ASN B 2 160 ? -11.373 23.043 10.626 1.00 123.19 160 ASN H CA 1
ATOM 2610 C C . ASN B 2 160 ? -11.720 23.701 11.960 1.00 131.63 160 ASN H C 1
ATOM 2611 O O . ASN B 2 160 ? -10.845 24.186 12.681 1.00 131.07 160 ASN H O 1
ATOM 2613 N N . SER B 2 161 ? -13.017 23.723 12.280 1.00 147.09 161 SER H N 1
ATOM 2614 C CA . SER B 2 161 ? -13.530 24.324 13.514 1.00 149.74 161 SER H CA 1
ATOM 2615 C C . SER B 2 161 ? -13.107 25.787 13.641 1.00 150.98 161 SER H C 1
ATOM 2616 O O . SER B 2 161 ? -12.808 26.274 14.733 1.00 160.86 161 SER H O 1
ATOM 2618 N N . GLY B 2 162 ? -13.083 26.495 12.513 1.00 153.45 162 GLY H N 1
ATOM 2619 C CA . GLY B 2 162 ? -12.714 27.895 12.492 1.00 151.96 162 GLY H CA 1
ATOM 2620 C C . GLY B 2 162 ? -11.233 28.182 12.612 1.00 151.53 162 GLY H C 1
ATOM 2621 O O . GLY B 2 162 ? -10.853 29.359 12.661 1.00 152.51 162 GLY H O 1
ATOM 2622 N N . ALA B 2 163 ? -10.383 27.152 12.664 1.00 142.87 163 ALA H N 1
ATOM 2623 C CA . ALA B 2 163 ? -8.947 27.385 12.772 1.00 134.50 163 ALA H CA 1
ATOM 2624 C C . ALA B 2 163 ? -8.379 28.001 11.502 1.00 140.51 163 ALA H C 1
ATOM 2625 O O . ALA B 2 163 ? -7.420 28.779 11.566 1.00 136.90 163 ALA H O 1
ATOM 2627 N N . LEU B 2 164 ? -8.948 27.665 10.348 1.00 134.16 164 LEU H N 1
ATOM 2628 C CA . LEU B 2 164 ? -8.517 28.209 9.063 1.00 122.69 164 LEU H CA 1
ATOM 2629 C C . LEU B 2 164 ? -9.532 29.266 8.644 1.00 131.91 164 LEU H C 1
ATOM 2630 O O . LEU B 2 164 ? -10.629 28.943 8.182 1.00 130.52 164 LEU H O 1
ATOM 2632 N N . THR B 2 165 ? -9.165 30.535 8.817 1.00 135.83 165 THR H N 1
ATOM 2633 C CA . THR B 2 165 ? -10.028 31.652 8.453 1.00 135.47 165 THR H CA 1
ATOM 2634 C C . THR B 2 165 ? -9.370 32.594 7.453 1.00 133.89 165 THR H C 1
ATOM 2635 O O . THR B 2 165 ? -9.938 33.649 7.147 1.00 140.05 165 THR H O 1
ATOM 2637 N N . SER B 2 166 ? -8.194 32.248 6.938 1.00 120.49 166 SER H N 1
ATOM 2638 C CA . SER B 2 166 ? -7.471 33.078 5.978 1.00 117.72 166 SER H CA 1
ATOM 2639 C C . SER B 2 166 ? -7.576 32.416 4.607 1.00 112.42 166 SER H C 1
ATOM 2640 O O . SER B 2 166 ? -6.875 31.440 4.322 1.00 120.48 166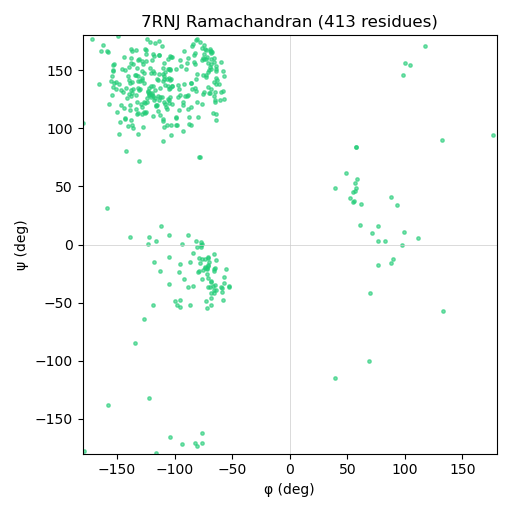 SER H O 1
ATOM 2642 N N . GLY B 2 167 ? -8.450 32.952 3.759 1.00 103.56 167 GLY H N 1
ATOM 2643 C CA . GLY B 2 167 ? -8.664 32.424 2.429 1.00 102.09 167 GLY H CA 1
ATOM 2644 C C . GLY B 2 167 ? -10.007 31.764 2.200 1.00 110.75 167 GLY H C 1
ATOM 2645 O O . GLY B 2 167 ? -10.225 31.210 1.116 1.00 109.88 167 GLY H O 1
ATOM 2646 N N . VAL B 2 168 ? -10.913 31.809 3.174 1.00 115.01 168 VAL H N 1
ATOM 2647 C CA . VAL B 2 168 ? -12.211 31.156 3.052 1.00 105.51 168 VAL H CA 1
ATOM 2648 C C . VAL B 2 168 ? -13.152 32.046 2.253 1.00 98.76 168 VAL H C 1
ATOM 2649 O O . VAL B 2 168 ? -13.134 33.276 2.384 1.00 110.58 168 VAL H O 1
ATOM 2653 N N . HIS B 2 169 ? -13.978 31.424 1.414 1.00 90.67 169 HIS H N 1
ATOM 2654 C CA . HIS B 2 169 ? -15.010 32.136 0.662 1.00 94.79 169 HIS H CA 1
ATOM 2655 C C . HIS B 2 169 ? -16.280 31.293 0.716 1.00 101.62 169 HI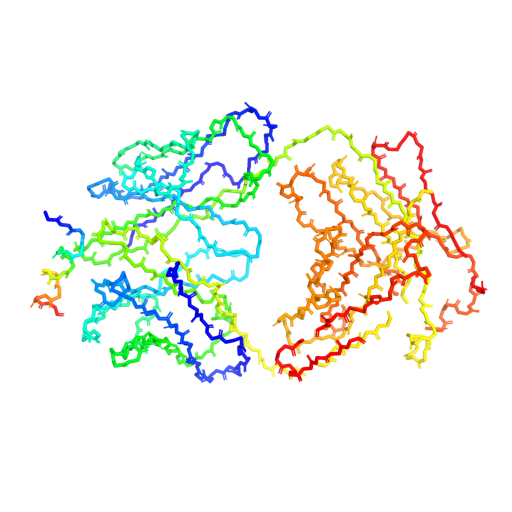S H C 1
ATOM 2656 O O . HIS B 2 169 ? -16.397 30.289 0.007 1.00 102.90 169 HIS H O 1
ATOM 2663 N N . THR B 2 170 ? -17.220 31.697 1.567 1.00 103.54 170 THR H N 1
ATOM 2664 C CA . THR B 2 170 ? -18.515 31.032 1.692 1.00 98.67 170 THR H CA 1
ATOM 2665 C C . THR B 2 170 ? -19.521 31.834 0.874 1.00 93.90 170 THR H C 1
ATOM 2666 O O . THR B 2 170 ? -19.974 32.901 1.296 1.00 93.56 170 THR H O 1
ATOM 2670 N N . PHE B 2 171 ? -19.861 31.317 -0.303 1.00 96.86 171 PHE H N 1
ATOM 2671 C CA . PHE B 2 171 ? -20.778 32.014 -1.188 1.00 99.87 171 PHE H CA 1
ATOM 2672 C C . PHE B 2 171 ? -22.186 32.034 -0.593 1.00 102.66 171 PHE H C 1
ATOM 2673 O O . PHE B 2 171 ? -22.561 31.139 0.170 1.00 111.71 171 PHE H O 1
ATOM 2681 N N . PRO B 2 172 ? -22.979 33.053 -0.916 1.00 101.52 172 PRO H N 1
ATOM 2682 C CA . PRO B 2 172 ? -24.377 33.070 -0.474 1.00 105.83 172 PRO H CA 1
ATOM 2683 C C . PRO B 2 172 ? -25.192 31.989 -1.168 1.00 108.67 172 PRO H C 1
ATOM 2684 O O . PRO B 2 172 ? -24.831 31.478 -2.231 1.00 105.95 172 PRO H O 1
ATOM 2688 N N . ALA B 2 173 ? -26.316 31.645 -0.545 1.00 109.50 173 ALA H N 1
ATOM 2689 C CA . ALA B 2 173 ? -27.187 30.619 -1.095 1.00 106.48 173 ALA H CA 1
ATOM 2690 C C . ALA B 2 173 ? -27.954 31.151 -2.303 1.00 102.31 173 ALA H C 1
ATOM 2691 O O . ALA B 2 173 ? -28.101 32.361 -2.501 1.00 97.70 173 ALA H O 1
ATOM 2693 N N . VAL B 2 174 ? -28.444 30.223 -3.118 1.00 105.88 174 VAL H N 1
ATOM 2694 C CA . VAL B 2 174 ? -29.201 30.572 -4.313 1.00 100.18 174 VAL H CA 1
ATOM 2695 C C . VAL B 2 174 ? -30.584 29.930 -4.270 1.00 107.40 174 VAL H C 1
ATOM 2696 O O . VAL B 2 174 ? -30.760 28.849 -3.709 1.00 109.95 174 VAL H O 1
ATOM 2698 N N . SER B 2 177 ? -34.275 26.497 -8.446 1.00 133.05 177 SER H N 1
ATOM 2699 C CA . SER B 2 177 ? -35.397 26.102 -9.292 1.00 142.54 177 SER H CA 1
ATOM 2700 C C . SER B 2 177 ? -36.434 25.301 -8.505 1.00 148.06 177 SER H C 1
ATOM 2701 O O . SER B 2 177 ? -37.624 25.620 -8.527 1.00 137.22 177 SER H O 1
ATOM 2703 N N . SER B 2 178 ? -35.973 24.259 -7.809 1.00 152.76 178 SER H N 1
ATOM 2704 C CA . SER B 2 178 ? -36.861 23.411 -7.020 1.00 142.69 178 SER H CA 1
ATOM 2705 C C . SER B 2 178 ? -37.414 24.114 -5.788 1.00 141.74 178 SER H C 1
ATOM 2706 O O . SER B 2 178 ? -38.380 23.619 -5.197 1.00 137.76 178 SER H O 1
ATOM 2709 N N . GLY B 2 179 ? -36.832 25.240 -5.391 1.00 145.21 179 GLY H N 1
ATOM 2710 C CA . GLY B 2 179 ? -37.255 25.949 -4.204 1.00 138.91 179 GLY H CA 1
ATOM 2711 C C . GLY B 2 179 ? -36.413 25.708 -2.971 1.00 138.97 179 GLY H C 1
ATOM 2712 O O . GLY B 2 179 ? -36.823 26.113 -1.878 1.00 135.60 179 GLY H O 1
ATOM 2713 N N . LEU B 2 180 ? -35.257 25.066 -3.107 1.00 150.44 180 LEU H N 1
ATOM 2714 C CA . LEU B 2 180 ? -34.377 24.777 -1.985 1.00 140.60 180 LEU H CA 1
ATOM 2715 C C . LEU B 2 180 ? -33.068 25.537 -2.149 1.00 135.44 180 LEU H C 1
ATOM 2716 O O . LEU B 2 180 ? -32.560 25.685 -3.265 1.00 139.54 180 LEU H O 1
ATOM 2718 N N . TYR B 2 181 ? -32.529 26.019 -1.032 1.00 128.85 181 TYR H N 1
ATOM 2719 C CA . TYR B 2 181 ? -31.302 26.798 -1.062 1.00 121.37 181 TYR H CA 1
ATOM 2720 C C . TYR B 2 181 ? -30.104 25.916 -1.405 1.00 126.00 181 TYR H C 1
ATOM 2721 O O . TYR B 2 181 ? -30.109 24.699 -1.199 1.00 127.66 181 TYR H O 1
ATOM 2730 N N . SER B 2 182 ? -29.063 26.556 -1.935 1.00 135.43 182 SER H N 1
ATOM 2731 C CA . SER B 2 182 ? -27.832 25.860 -2.301 1.00 140.5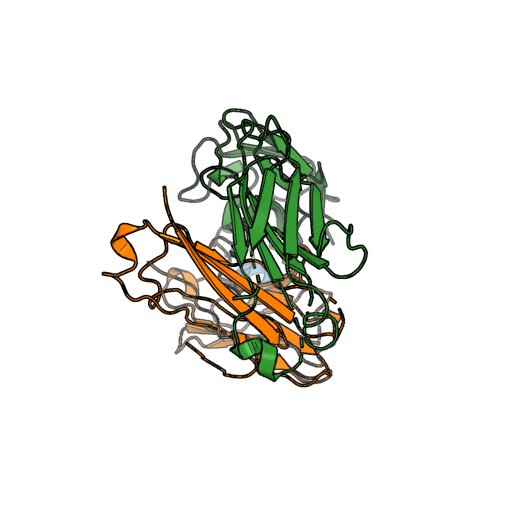4 182 SER H CA 1
ATOM 2732 C C . SER B 2 182 ? -26.697 26.870 -2.311 1.00 137.84 182 SER H C 1
ATOM 2733 O O . SER B 2 182 ? -26.753 27.854 -3.056 1.00 121.81 182 SER H O 1
ATOM 2735 N N . LEU B 2 183 ? -25.678 26.634 -1.485 1.00 135.63 183 LEU H N 1
ATOM 2736 C CA . LEU B 2 183 ? -24.510 27.498 -1.397 1.00 128.79 183 LEU H CA 1
ATOM 2737 C C . LEU B 2 183 ? -23.250 26.644 -1.408 1.00 127.15 183 LEU H C 1
ATOM 2738 O O . LEU B 2 183 ? -23.296 25.422 -1.243 1.00 126.56 183 LEU H O 1
ATOM 2743 N N . SER B 2 184 ? -22.112 27.304 -1.604 1.00 125.56 184 SER H N 1
ATOM 2744 C CA . SER B 2 184 ? -20.817 26.643 -1.605 1.00 120.20 184 SER H CA 1
ATOM 2745 C C . SER B 2 184 ? -19.846 27.426 -0.737 1.00 110.24 184 SER H C 1
ATOM 2746 O O . SER B 2 184 ? -19.967 28.644 -0.581 1.00 102.23 184 SER H O 1
ATOM 2749 N N . SER B 2 185 ? -18.878 26.710 -0.172 1.00 105.41 185 SER H N 1
ATOM 2750 C CA . SER B 2 185 ? -17.831 27.312 0.641 1.00 102.59 185 SER H CA 1
ATOM 2751 C C . SER B 2 185 ? -16.489 26.835 0.114 1.00 108.19 185 SER H C 1
ATOM 2752 O O . SER B 2 185 ? -16.213 25.631 0.117 1.00 103.15 185 SER H O 1
ATOM 2755 N N . VAL B 2 186 ? -15.662 27.773 -0.341 1.00 103.40 186 VAL H N 1
ATOM 2756 C CA . VAL B 2 186 ? -14.372 27.454 -0.937 1.00 104.25 186 VAL H CA 1
ATOM 2757 C C . VAL B 2 186 ? -13.256 27.974 -0.038 1.00 99.72 186 VAL H C 1
ATOM 2758 O O . VAL B 2 186 ? -13.459 28.819 0.838 1.00 99.48 186 VAL H O 1
ATOM 2760 N N . VAL B 2 187 ? -12.052 27.449 -0.269 1.00 95.77 187 VAL H N 1
ATOM 2761 C CA . VAL B 2 187 ? -10.863 27.819 0.490 1.00 102.53 187 VAL H CA 1
ATOM 2762 C C . VAL B 2 187 ? -9.659 27.572 -0.405 1.00 104.16 187 VAL H C 1
ATOM 2763 O O . VAL B 2 187 ? -9.701 26.745 -1.318 1.00 108.52 187 VAL H O 1
ATOM 2767 N N . THR B 2 188 ? -8.577 28.301 -0.142 1.00 98.17 188 THR H N 1
ATOM 2768 C CA . THR B 2 188 ? -7.344 28.194 -0.907 1.00 96.19 188 THR H CA 1
ATOM 2769 C C . THR B 2 188 ? -6.205 27.744 -0.000 1.00 93.58 188 THR H C 1
ATOM 2770 O O . THR B 2 188 ? -6.057 28.242 1.119 1.00 94.99 188 THR H O 1
ATOM 2774 N N . VAL B 2 189 ? -5.398 26.808 -0.488 1.00 94.38 189 VAL H N 1
ATOM 2775 C CA . VAL B 2 189 ? -4.298 26.255 0.298 1.00 108.85 189 VAL H CA 1
ATOM 2776 C C . VAL B 2 189 ? -3.140 25.943 -0.641 1.00 111.58 189 VAL H C 1
ATOM 2777 O O . VAL B 2 189 ? -3.372 25.661 -1.825 1.00 112.11 189 VAL H O 1
ATOM 2779 N N . PRO B 2 190 ? -1.895 25.989 -0.176 1.00 116.34 190 PRO H N 1
ATOM 2780 C CA . PRO B 2 190 ? -0.765 25.638 -1.046 1.00 123.85 190 PRO H CA 1
ATOM 2781 C C . PRO B 2 190 ? -0.778 24.160 -1.412 1.00 123.51 190 PRO H C 1
ATOM 2782 O O . PRO B 2 190 ? -1.477 23.341 -0.814 1.00 122.82 190 PRO H O 1
ATOM 2786 N N . SER B 2 191 ? 0.031 23.823 -2.420 1.00 135.55 191 SER H N 1
ATOM 2787 C CA . SER B 2 191 ? 0.081 22.441 -2.889 1.00 144.15 191 SER H CA 1
ATOM 2788 C C . SER B 2 191 ? 0.770 21.525 -1.885 1.00 147.05 191 SER H C 1
ATOM 2789 O O . SER B 2 191 ? 0.461 20.329 -1.826 1.00 147.08 191 SER H O 1
ATOM 2791 N N . SER B 2 192 ? 1.698 22.061 -1.090 1.00 139.56 192 SER H N 1
ATOM 2792 C CA . SER B 2 192 ? 2.416 21.240 -0.121 1.00 133.75 192 SER H CA 1
ATOM 2793 C C . SER B 2 192 ? 1.566 20.912 1.100 1.00 144.34 192 SER H C 1
ATOM 2794 O O . SER B 2 192 ? 1.753 19.855 1.712 1.00 145.48 192 SER H O 1
ATOM 2796 N N . SER B 2 193 ? 0.636 21.793 1.469 1.00 146.25 193 SER H N 1
ATOM 2797 C CA . SER B 2 193 ? -0.214 21.575 2.633 1.00 147.07 193 SER H CA 1
ATOM 2798 C C . SER B 2 193 ? -1.330 20.570 2.377 1.00 154.34 193 SER H C 1
ATOM 2799 O O . SER B 2 193 ? -2.111 20.295 3.294 1.00 154.58 193 SER H O 1
ATOM 2801 N N . LEU B 2 194 ? -1.423 20.018 1.165 1.00 164.62 194 LEU H N 1
ATOM 2802 C CA . LEU B 2 194 ? -2.493 19.075 0.859 1.00 164.19 194 LEU H CA 1
ATOM 2803 C C . LEU B 2 194 ? -2.311 17.767 1.622 1.00 171.72 194 LEU H C 1
ATOM 2804 O O . LEU B 2 194 ? -3.233 17.300 2.302 1.00 175.63 194 LEU H O 1
ATOM 2806 N N . GLY B 2 195 ? -1.127 17.163 1.525 1.00 168.89 195 GLY H N 1
ATOM 2807 C CA . GLY B 2 195 ? -0.864 15.904 2.199 1.00 148.07 195 GLY H CA 1
ATOM 2808 C C . GLY B 2 195 ? -0.553 16.009 3.677 1.00 149.33 195 GLY H C 1
ATOM 2809 O O . GLY B 2 195 ? -0.538 14.983 4.363 1.00 151.09 195 GLY H O 1
ATOM 2810 N N . THR B 2 196 ? -0.311 17.218 4.185 1.00 160.51 196 THR H N 1
ATOM 2811 C CA . THR B 2 196 ? 0.037 17.408 5.589 1.00 161.61 196 THR H CA 1
ATOM 2812 C C . THR B 2 196 ? -1.180 17.753 6.445 1.00 159.13 196 THR H C 1
ATOM 2813 O O . THR B 2 196 ? -1.438 17.090 7.455 1.00 158.68 196 THR H O 1
ATOM 2817 N N . GLN B 2 197 ? -1.931 18.780 6.062 1.00 146.56 197 GLN H N 1
ATOM 2818 C CA . GLN B 2 197 ? -3.076 19.242 6.835 1.00 135.33 197 GLN H CA 1
ATOM 2819 C C . GLN B 2 197 ? -4.354 18.618 6.291 1.00 132.01 197 GLN H C 1
ATOM 2820 O O . GLN B 2 197 ? -4.618 18.683 5.086 1.00 131.79 197 GLN H O 1
ATOM 2822 N N . THR B 2 198 ? -5.141 18.018 7.179 1.00 139.71 198 THR H N 1
ATOM 2823 C CA . THR B 2 198 ? -6.423 17.414 6.830 1.00 141.70 198 THR H CA 1
ATOM 2824 C C . THR B 2 198 ? -7.529 18.269 7.435 1.00 139.96 198 THR H C 1
ATOM 2825 O O . THR B 2 198 ? -7.744 18.246 8.652 1.00 140.57 198 THR H O 1
ATOM 2827 N N . TYR B 2 199 ? -8.227 19.020 6.590 1.00 124.90 199 TYR H N 1
ATOM 2828 C CA . TYR B 2 199 ? -9.279 19.922 7.027 1.00 137.97 199 TYR H CA 1
ATOM 2829 C C . TYR B 2 199 ? -10.633 19.443 6.523 1.00 138.39 199 TYR H C 1
ATOM 2830 O O . TYR B 2 199 ? -10.745 18.872 5.434 1.00 137.00 199 TYR H O 1
ATOM 2839 N N . ILE B 2 200 ? -11.663 19.681 7.332 1.00 137.57 200 ILE H N 1
ATOM 2840 C CA . ILE B 2 200 ? -13.033 19.311 7.005 1.00 139.23 200 ILE H CA 1
ATOM 2841 C C . ILE B 2 200 ? -13.918 20.536 7.180 1.00 139.57 200 ILE H C 1
ATOM 2842 O O . ILE B 2 200 ? -13.705 21.342 8.093 1.00 141.98 200 ILE H O 1
ATOM 2844 N N . CYS B 2 201 ? -14.908 20.676 6.303 1.00 138.07 201 CYS H N 1
ATOM 2845 C CA . CYS B 2 201 ? -15.850 21.784 6.369 1.00 135.10 201 CYS H CA 1
ATOM 2846 C C . CYS B 2 201 ? -16.990 21.447 7.321 1.00 137.28 201 CYS H C 1
ATOM 2847 O O . CYS B 2 201 ? -17.487 20.318 7.338 1.00 142.71 201 CYS H O 1
ATOM 2850 N N . ASN B 2 202 ? -17.400 22.436 8.114 1.00 137.94 202 ASN H N 1
ATOM 2851 C CA . ASN B 2 202 ? -18.421 22.267 9.146 1.00 127.92 202 ASN H CA 1
ATOM 2852 C C . ASN B 2 202 ? -19.689 22.994 8.708 1.00 125.43 202 ASN H C 1
ATOM 2853 O O . ASN B 2 202 ? -19.787 24.218 8.833 1.00 120.69 202 ASN H O 1
ATOM 2858 N N . VAL B 2 203 ? -20.661 22.236 8.209 1.00 129.84 203 VAL H N 1
ATOM 2859 C CA . VAL B 2 203 ? -21.926 22.805 7.757 1.00 122.23 203 VAL H CA 1
ATOM 2860 C C . VAL B 2 203 ? -22.806 23.173 8.948 1.00 122.50 203 VAL H C 1
ATOM 2861 O O . VAL B 2 203 ? -23.776 22.482 9.259 1.00 123.55 203 VAL H O 1
ATOM 2863 N N . HIS B 2 205 ? -26.983 24.000 9.635 1.00 119.73 205 HIS H N 1
ATOM 2864 C CA . HIS B 2 205 ? -28.384 24.347 9.425 1.00 129.40 205 HIS H CA 1
ATOM 2865 C C . HIS B 2 205 ? -29.178 24.230 10.713 1.00 132.79 205 HIS H C 1
ATOM 2866 O O . HIS B 2 205 ? -29.653 23.149 11.050 1.00 146.24 205 HIS H O 1
ATOM 2868 N N . LYS B 2 206 ? -29.332 25.341 11.440 1.00 134.09 206 LYS H N 1
ATOM 2869 C CA . LYS B 2 206 ? -30.048 25.289 12.716 1.00 149.13 206 LYS H CA 1
ATOM 2870 C C . LYS B 2 206 ? -31.533 24.955 12.563 1.00 158.11 206 LYS H C 1
ATOM 2871 O O . LYS B 2 206 ? -32.051 24.198 13.406 1.00 157.46 206 LYS H O 1
ATOM 2873 N N . PRO B 2 207 ? -32.274 25.454 11.557 1.00 174.56 207 PRO H N 1
ATOM 2874 C CA . PRO B 2 207 ? -33.694 25.065 11.477 1.00 174.31 207 PRO H CA 1
ATOM 2875 C C . PRO B 2 207 ? -33.905 23.568 11.360 1.00 173.69 207 PRO H C 1
ATOM 2876 O O . PRO B 2 207 ? -34.827 23.033 11.986 1.00 185.55 207 PRO H O 1
ATOM 2880 N N . SER B 2 208 ? -33.086 22.877 10.570 1.00 166.99 208 SER H N 1
ATOM 2881 C CA . SER B 2 208 ? -33.133 21.423 10.485 1.00 165.27 208 SER H CA 1
ATOM 2882 C C . SER B 2 208 ? -32.248 20.751 11.530 1.00 169.01 208 SER H C 1
ATOM 2883 O O . SER B 2 208 ? -32.078 19.528 11.481 1.00 171.94 208 SER H O 1
ATOM 2886 N N . ASN B 2 209 ? -31.698 21.526 12.468 1.00 172.32 209 ASN H N 1
ATOM 2887 C CA . ASN B 2 209 ? -30.793 21.053 13.523 1.00 167.88 209 ASN H CA 1
ATOM 2888 C C . ASN B 2 209 ? -29.822 19.991 13.008 1.00 166.65 209 ASN H C 1
ATOM 2889 O O . ASN B 2 209 ? -29.628 18.934 13.610 1.00 175.92 209 ASN H O 1
ATOM 2894 N N . THR B 2 210 ? -29.200 20.292 11.872 1.00 149.57 210 THR H N 1
ATOM 2895 C CA . THR B 2 210 ? -28.220 19.414 11.251 1.00 137.46 210 THR H CA 1
ATOM 2896 C C . THR B 2 210 ? -26.834 20.035 11.364 1.00 138.77 210 THR H C 1
ATOM 2897 O O . THR B 2 210 ? -26.676 21.253 11.226 1.00 142.55 210 THR H O 1
ATOM 2899 N N . LYS B 2 211 ? -25.826 19.188 11.620 1.00 130.44 211 LYS H N 1
ATOM 2900 C CA . LYS B 2 211 ? -24.437 19.632 11.776 1.00 137.24 211 LYS H CA 1
ATOM 2901 C C . LYS B 2 211 ? -23.533 18.578 11.130 1.00 147.68 211 LYS H C 1
ATOM 2902 O O . LYS B 2 211 ? -22.943 17.732 11.806 1.00 142.54 211 LYS H O 1
ATOM 2904 N N . VAL B 2 212 ? -23.423 18.641 9.805 1.00 171.91 212 VAL H N 1
ATOM 2905 C CA . VAL B 2 212 ? -22.614 17.702 9.036 1.00 168.43 212 VAL H CA 1
ATOM 2906 C C . VAL B 2 212 ? -21.202 18.251 8.900 1.00 169.61 212 VAL H C 1
ATOM 2907 O O . VAL B 2 212 ? -20.979 19.467 8.900 1.00 164.99 212 VAL H O 1
ATOM 2909 N N . ASP B 2 213 ? -20.236 17.345 8.778 1.00 151.41 213 ASP H N 1
ATOM 2910 C CA . ASP B 2 213 ? -18.837 17.732 8.634 1.00 149.03 213 ASP H CA 1
ATOM 2911 C C . ASP B 2 213 ? -18.236 17.174 7.346 1.00 138.44 213 ASP H C 1
ATOM 2912 O O . ASP B 2 213 ? -17.982 15.975 7.235 1.00 137.63 213 ASP H O 1
ATOM 2917 N N . ASP C 3 1 ? -30.305 68.104 30.521 1.00 86.28 1146 ASP B N 1
ATOM 2918 C CA . ASP C 3 1 ? -30.425 66.718 30.963 1.00 86.12 1146 ASP B CA 1
ATOM 2919 C C . ASP C 3 1 ? -30.055 65.744 29.855 1.00 76.69 1146 ASP B C 1
ATOM 2920 O O . ASP C 3 1 ? -30.173 66.062 28.674 1.00 82.42 1146 ASP B O 1
ATOM 2925 N N . SER C 3 2 ? -29.620 64.551 30.246 1.00 79.83 1147 SER B N 1
ATOM 2926 C CA . SER C 3 2 ? -29.283 63.521 29.279 1.00 68.24 1147 SER B CA 1
ATOM 2927 C C . SER C 3 2 ? -30.546 62.956 28.634 1.00 67.44 1147 SER B C 1
ATOM 2928 O O . SER C 3 2 ? -31.658 63.097 29.150 1.00 71.56 1147 SER B O 1
ATOM 2931 N N . PHE C 3 3 ? -30.354 62.298 27.488 1.00 65.72 1148 PHE B N 1
ATOM 2932 C CA . PHE C 3 3 ? -31.473 61.692 26.772 1.00 64.76 1148 PHE B CA 1
ATOM 2933 C C . PHE C 3 3 ? -32.199 60.675 27.644 1.00 65.06 1148 PHE B C 1
ATOM 2934 O O . PHE C 3 3 ? -33.430 60.568 27.591 1.00 62.77 1148 PHE B O 1
ATOM 2942 N N . LYS C 3 4 ? -31.452 59.918 28.453 1.00 60.08 1149 LYS B N 1
ATOM 2943 C CA . LYS C 3 4 ? -32.084 58.963 29.357 1.00 59.60 1149 LYS B CA 1
ATOM 2944 C C . LYS C 3 4 ? -32.952 59.680 30.383 1.00 66.81 1149 LYS B C 1
ATOM 2945 O O . LYS C 3 4 ? -34.046 59.212 30.722 1.00 64.75 1149 LYS B O 1
ATOM 2951 N N . GLU C 3 5 ? -32.482 60.826 30.882 1.00 65.17 1150 GLU B N 1
ATOM 2952 C CA . GLU C 3 5 ? -33.282 61.602 31.819 1.00 67.56 1150 GLU B CA 1
ATOM 2953 C C . GLU C 3 5 ? -34.526 62.176 31.152 1.00 70.07 1150 GLU B C 1
ATOM 2954 O O . GLU C 3 5 ? -35.586 62.248 31.786 1.00 80.90 1150 GLU B O 1
ATOM 2960 N N . GLU C 3 6 ? -34.429 62.571 29.879 1.00 70.05 1151 GLU B N 1
ATOM 2961 C CA A GLU C 3 6 ? -35.604 63.068 29.166 0.45 70.83 1151 GLU B CA 1
ATOM 2962 C CA B GLU C 3 6 ? -35.612 63.070 29.189 0.55 72.18 1151 GLU B CA 1
ATOM 2963 C C . GLU C 3 6 ? -36.653 61.972 29.011 1.00 71.06 1151 GLU B C 1
ATOM 2964 O O . GLU C 3 6 ? -37.859 62.232 29.108 1.00 70.61 1151 GLU B O 1
ATOM 2975 N N . LEU C 3 7 ? -36.207 60.736 28.763 1.00 66.04 1152 LEU B N 1
ATOM 2976 C CA . LEU C 3 7 ? -37.130 59.608 28.685 1.00 58.00 1152 LEU B CA 1
ATOM 2977 C C . LEU C 3 7 ? -37.782 59.338 30.032 1.00 75.16 1152 LEU B C 1
ATOM 2978 O O . LEU C 3 7 ? -38.983 59.053 30.100 1.00 72.93 1152 LEU B O 1
ATOM 2983 N N . ASP C 3 8 ? -37.001 59.412 31.113 1.00 69.90 1153 ASP B N 1
ATOM 2984 C CA . ASP C 3 8 ? -37.559 59.209 32.444 1.00 62.80 1153 ASP B CA 1
ATOM 2985 C C . ASP C 3 8 ? -38.651 60.226 32.741 1.00 72.07 1153 ASP B C 1
ATOM 2986 O O . ASP C 3 8 ? -39.648 59.907 33.400 1.00 74.98 1153 ASP B O 1
ATOM 2991 N N . LYS C 3 9 ? -38.478 61.460 32.267 1.00 76.11 1154 LYS B N 1
ATOM 2992 C CA . LYS C 3 9 ? -39.522 62.460 32.441 1.00 77.03 1154 LYS B CA 1
ATOM 2993 C C . LYS C 3 9 ? -40.706 62.207 31.520 1.00 75.76 1154 LYS B C 1
ATOM 2994 O O . LYS C 3 9 ? -41.804 62.702 31.793 1.00 80.62 1154 LYS B O 1
ATOM 2996 N N . TYR C 3 10 ? -40.508 61.447 30.440 1.00 79.75 1155 TYR B N 1
ATOM 2997 C CA . TYR C 3 10 ? -41.622 61.111 29.558 1.00 74.61 1155 TYR B CA 1
ATOM 2998 C C . TYR C 3 10 ? -42.545 60.088 30.208 1.00 70.89 1155 TYR B C 1
ATOM 2999 O O . TYR C 3 10 ? -43.769 60.258 30.217 1.00 79.02 1155 TYR B O 1
ATOM 3008 N N . PHE C 3 11 ? -41.975 59.015 30.753 1.00 70.41 1156 PHE B N 1
ATOM 3009 C CA . PHE C 3 11 ? -42.766 57.962 31.377 1.00 70.04 1156 PHE B CA 1
ATOM 3010 C C . PHE C 3 11 ? -43.281 58.334 32.761 1.00 84.26 1156 PHE B C 1
ATOM 3011 O O . PHE C 3 11 ? -43.999 57.534 33.368 1.00 103.45 1156 PHE B O 1
ATOM 3019 N N . LYS C 3 12 ? -42.940 59.517 33.277 1.00 88.54 1157 LYS B N 1
ATOM 3020 C CA . LYS C 3 12 ? -43.517 59.944 34.547 1.00 87.19 1157 LYS B CA 1
ATOM 3021 C C . LYS C 3 12 ? -45.000 60.257 34.394 1.00 88.22 1157 LYS B C 1
ATOM 3022 O O . LYS C 3 12 ? -45.795 59.982 35.300 1.00 116.43 1157 LYS B O 1
ATOM 3024 N N . ASN C 3 13 ? -45.392 60.827 33.254 1.00 101.00 1158 ASN B N 1
ATOM 3025 C CA . ASN C 3 13 ? -46.791 61.130 32.985 1.00 117.70 1158 ASN B CA 1
ATOM 3026 C C . ASN C 3 13 ? -47.493 60.057 32.162 1.00 117.41 1158 ASN B C 1
ATOM 3027 O O . ASN C 3 13 ? -48.723 59.956 32.229 1.00 128.17 1158 ASN B O 1
ATOM 3029 N N . HIS C 3 14 ? -46.748 59.261 31.399 1.00 108.59 1159 HIS B N 1
ATOM 3030 C CA . HIS C 3 14 ? -47.326 58.177 30.608 1.00 112.05 1159 HIS B CA 1
ATOM 3031 C C . HIS C 3 14 ? -47.166 56.832 31.308 1.00 114.03 1159 HIS B C 1
ATOM 3032 O O . HIS C 3 14 ? -46.436 55.959 30.834 1.00 106.26 1159 HIS B O 1
#

B-factor: mean 87.34, std 34.32, range [37.49, 196.0]

Nearest PDB structures (foldseek):
  7rnj-assembly1_L  TM=1.005E+00  e=1.021E-44  Homo sapiens
  7kql-assembly1_L  TM=9.457E-01  e=2.261E-37  Homo sapiens
  6xq0-assembly2_C  TM=9.674E-01  e=1.260E-36  Homo sapiens
  5v7r-assembly1_L  TM=9.518E-01  e=2.820E-36  Homo sapiens
  7unb-assembly1_L  TM=7.197E-01  e=1.260E-36  Homo sapiens

Organism: Severe acute respiratory syndrome coronavirus 2 (NCBI:txid2697049)

Solvent-accessible surface area: 20437 Å² total; per-residue (Å²): 124,9,95,12,120,24,58,53,57,80,32,41,39,37,64,54,64,156,0,73,0,47,2,26,9,70,96,70,6,178,82,46,43,0,0,0,0,4,18,42,64,93,105,21,5,97,10,0,0,40,21,1,67,41,106,14,143,71,16,56,112,29,3,47,8,60,34,77,26,56,99,3,41,0,28,0,10,143,4,77,40,39,2,26,4,50,0,12,0,0,0,1,3,11,69,82,15,62,5,38,24,4,86,13,0,34,1,63,1,92,79,102,79,21,50,15,53,15,48,32,65,72,42,59,90,127,44,60,95,99,65,70,5,31,1,10,0,14,56,0,26,22,103,127,34,44,27,102,16,33,7,68,149,47,92,71,98,86,60,59,51,96,20,4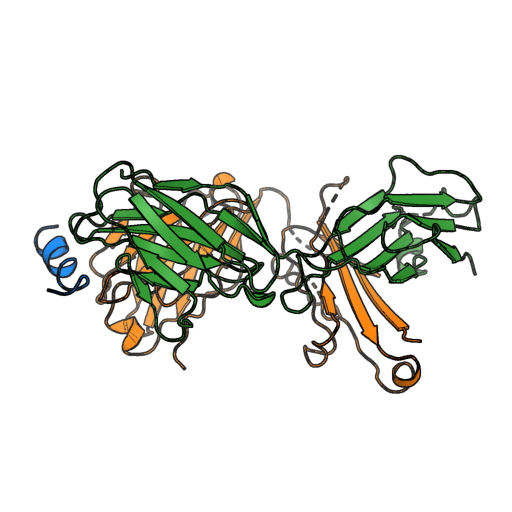7,15,95,6,46,48,179,61,2,5,13,0,11,13,3,43,22,93,55,100,120,54,100,81,74,56,52,25,11,2,56,2,58,10,122,26,36,130,58,86,53,71,88,67,59,120,133,193,54,113,5,81,12,38,56,37,62,50,65,142,67,56,36,54,2,100,1,29,0,88,2,49,37,176,41,0,55,23,22,7,0,2,1,0,10,25,30,94,83,113,26,12,64,18,0,0,0,1,12,28,67,21,113,64,47,22,47,16,178,136,0,120,73,65,6,64,6,56,34,48,92,104,62,23,16,1,63,0,60,1,46,62,1,169,89,100,0,29,0,41,0,11,0,0,23,4,14,42,117,1,1,0,48,77,30,0,100,13,3,36,0,18,10,27,88,67,86,86,61,30,65,54,60,118,98,40,22,42,42,24,46,13,49,58,12,53,8,35,68,15,78,30,38,11,37,96,45,91,42,86,98,29,43,28,59,3,67,41,72,161,112,64,37,84,40,22,32,2,11,12,46,18,78,69,89,30,67,83,122,43,113,75,54,20,41,25,14,72,28,22,133,36,94,54,128,156,47,5,53,87,46,3,57,73,40,12,90,94,142

Sequence (422 aa):
EIVMMQSPGTLSLSPGERATLSCRASQSVRSNYLAWYQQKPGQAPRLLIYGASSRATGIPDRFSGSGSGTDFTLTISRLLEPEDFAVYYCQQYGSSPPRFTFGPGTKVEIKRTVAAPSVFIFPPSDEQLKSGSVVCLLNNFYPREAKVQWKVDNALQSGNSQESVTEQDSKDSTYSLSSTLTKADYEKHKVYACEVTHQGLSSPVTKSFRGEVQLVQSGAEVKKPGASVKVSCKASGYTFTSQYMHWVRQAPGQGLEWIGIINPSGVHTSYAQKFQGRVTLTRDTSTSTLYMELSSLRSEDTAVYYCCARGSPKGAFDYWGQGTLVTVSSASTGPSVFGTAALGCLVKDYFPEPVTVSWNSGALTSGVHTFPAVSSGLYSLSSVVTVPSSSLGTQTYICNVHKPSNTKVDDSFKEEELDKYFKNH

Foldseek 3Di:
DKAKEKDDQEAEEAAQAKDKIKMFIPWWFPQQQKWKWWAAPPGDTDTQDTSQFHGDPPHDPQWGKDDGTTMIMIMRGRHALLRQTWMKMWGFDVVPTDIDIYPTYGYAYDDDWDAWDKDWDDDDVVVVVVPKIKIKTHWGPDPDKDKFKQFPHRTDDDQKDKDKDAQDSHRRTIMMMMIRHHPVPVVTDKIKMWMGDPNDPDIDMDIDHD/DFAKAKDEAEEAEAQAKDKIKIAGDDCQALQFKKWKWWAAVPGDIHTAWIAGNVQPDIDGDPVQPPFWDWGADNVRRMIMIMGGRDDQVVFTWMKMFTQDPVGDGPHIYPTYTYGHDNDAFDWDWDCWDKDKIKTWFGDDDDKDKDKQNNPDDPFKDWAAWDPVPGTITMIMGIGGPVCPVPDDMDMWMGVHVPDTDD/DDPVVVVVVVVVVD

Radius of gyration: 24.35 Å; Cα contacts (8 Å, |Δi|>4): 1049; chains: 3; bounding box: 53×63×66 Å

GO terms:
  GO:0044228 host cell surface (C, IDA)
  GO:0005768 endosome (C, IDA)
  GO:0039660 structural constituent of virion (F, IDA)
  GO:0019062 virion attachment to host cell (P, IDA)
  GO:0046718 symbiont entry into host cell (P, IDA)
  GO:0098670 entry receptor-mediated virion attachment to host cell (P, IDA)
  GO:0140522 fusogenic activity (F, IDA)
  GO:0046789 host cell surface receptor binding (F, IDA)
  GO:0048018 receptor ligand activity (F, IDA)
  GO:0043655 host extracellular region (C, IC)
  GO:0044173 host cell endoplasmic reticulum-Golgi intermediate compartment membrane (C, EXP)
  GO:0055036 virion membrane (C, EXP)
  GO:0020002 host cell plasma membrane (C, EXP)
  GO:0005515 protein binding (F, IPI)
  GO:0055036 virion membrane (C, TAS)
  GO:0005886 plasma membrane (C, TAS)
  GO:0042802 identical protein binding (F, IPI)
  GO:0046598 positive regulation of viral entry into host cell (P, IDA)
  GO:0016020 membrane (C, IDA)
  GO:0019031 viral envelope (C, IDA)

Secondary structure (DSSP, 8-state):
--HHHHHHHHHHH-/----EEPPPEEE-TT--EEEEEE--SHHHHTS-EEEEEE-TTS--EEEEEE-TTS--EEE-GGGTTTEEEEEETTTTEEEEEE-S--GGG-EEEEEEEE-TTSSEEEE---EEEEE-SS----EE--EEEEEEEEEEE-SS----EEGGGT--SS-EEPPP---S-EEEEEEEEEESTTTTT----EE--TTTT----/---EEEE-SEEEE-TTS-EEEEEEESS--GGG-EEEEEE-TTS--EEEEETTTEEPTT--TTEEEEEETTEEEEEE-S--GGG-EEEEEEEEEETTEEEEE---EEEEE----B--EEEEEPPPHHHHTT--EEEEEEEEBSS--EEEEEETS-B--S--B--BPPPPTTT--EEEEEEE--TTTTT---EEEEEE-TT-SS-EEEE---

InterPro domains:
  IPR002552 Spike glycoprotein S2, coronavirus [PF01601] (711-1232)
  IPR018548 Spike (S) protein S1 subunit, receptor-binding domain, betacoronavirus [PF09408] (349-526)
  IPR018548 Spike (S) protein S1 subunit, receptor-binding domain, betacoronavirus [PS51921] (334-527)
  IPR032500 Spike glycoprotein S1, N-terminal domain, betacoronavirus-like [PF16451] (33-337)
  IPR032500 Spike glycoprotein S1, N-terminal domain, betacoronavirus-like [PS51922] (9-303)
  IPR036326 Spike S1 subunit, receptor binding domain superfamily, betacoronavirus [SSF143587] (333-516)
  IPR042578 Spike glycoprotein, betacoronavirus [MF_04099] (2-1273)
  IPR043002 Spike glycoprotein, N-terminal domain superfamily [G3DSA:2.60.120.960] (28-307)
  IPR043473 Spike glycoprotein S2 superfamily, coronavirus [SSF111474] (909-1026)
  IPR043473 Spike glycoprotein S2 superfamily, coronavirus [SSF111474] (1159-1211)
  IPR043607 Coronavirus spike glycoprotein S1, C-terminal [PF19209] (536-591)
  IPR044341 Spike (S) protein S1 subunit, N-terminal domain, SARS-CoV-like [cd21624] (13-304)
  IPR044366 Spike (S) protein S1 subunit, receptor-binding domain, SARS-CoV-2 [cd21480] (319-541)
  IPR044873 Spike glycoprotein S2, coronavirus, heptad repeat 1 [PS51923] (896-1001)
  IPR044874 Spike glycoprotein S2, coronavirus, heptad repeat 2 [PS51924] (1143-1225)